Protein AF-A0A4Z2GFZ7-F1 (afdb_monomer)

Secondary structure (DSSP, 8-state):
-PPPPPPP--------EEEEEE--SS-S-TTSTTTTHHHHTTTGGGS---TT---HHHHHHHIIIIISSGGGTPPTTS-EEEEEEESS--SS--HHHHHHHHHTTEEEEEEEETT--HHHHHHHSPSPHHHHEEEES-GGGHHHHHHHHHHHHHHHHHHHHHHHH----EEEES--SS-EEEEE---TT-SEEEEEEEE--SSS----EEEEEETT--EEEE-SPPTT-EEEEEEEEEETTEEPPPEEEEEEPPPPPPPEEEEEES--SS-EEEEEEPPSS--SEEEEEEEETT-S-EEEEEE-S-SEEEE-SPPTT-EEEEEEEEE-SS-B---EEEEEEPPPPPPPEEEEEES--SSEEEEEEE-S-S-EEEEEEEEEETTS-PPEEEEEETT--EEEEESPPTT-EEEEEEEEEETTS-BPPPEEEEEEPPP---------------EEEEEEEEEETTEEEEEEEE--TT---EEEEEE-TT--EEEEEE-

Organism: NCBI:txid230148

InterPro domains:
  IPR002035 von Willebrand factor, type A [PF00092] (54-147)
  IPR002035 von Willebrand factor, type A [PS50234] (17-50)
  IPR002035 von Willebrand factor, type A [PS50234] (54-149)
  IPR002035 von Willebrand factor, type A [SM00327] (15-154)
  IPR003961 Fibronectin type III [PF00041] (169-248)
  IPR003961 Fibronectin type III [PF00041] (257-334)
  IPR003961 Fibronectin type III [PF00041] (348-420)
  IPR003961 Fibronectin type III [PS50853] (166-257)
  IPR003961 Fibronectin type III [PS50853] (258-346)
  IPR003961 Fibronectin type III [PS50853] (347-437)
  IPR003961 Fibronectin type III [SM00060] (164-244)
  IPR003961 Fibronectin type III [SM00060] (256-333)
  IPR003961 Fibronectin type III [SM00060] (342-424)
  IPR003961 Fibronectin type III [cd00063] (168-248)
  IPR003961 Fibronectin type III [cd00063] (257-343)
  IPR003961 Fibronectin type III [cd00063] (348-429)
  IPR013783 Immunoglobulin-like fold [G3DSA:2.60.40.10] (172-253)
  IPR013783 Immunoglobulin-like fold [G3DSA:2.60.40.10] (254-346)
  IPR013783 Immunoglobulin-like fold [G3DSA:2.60.40.10] (347-446)
  IPR036116 Fibronectin type III superfamily [SSF49265] (170-337)

Nearest PDB structures (foldseek):
  6xax-assembly2_A  TM=3.920E-01  e=1.432E-23  Homo sapiens
  7nwl-assembly1_C  TM=3.802E-01  e=9.397E-23  Homo sapiens
  4lxo-assembly2_B  TM=5.639E-01  e=7.224E-16  Homo sapiens
  8vse-assembly1_B  TM=4.397E-01  e=1.182E-14  Homo sapiens
  5fn6-assembly1_A  TM=3.721E-01  e=3.748E-11  Homo sapiens

Radius of gyration: 62.54 Å; Cα contacts (8 Å, |Δi|>4): 992; chains: 1; bounding box: 109×43×203 Å

pLDDT: mean 78.95, std 17.09, range [33.5, 97.75]

Mean predicted aligned error: 18.49 Å

Foldseek 3Di:
DDDDDDFDDFDDPADAQEDEDEDDQDDDDDDPPPPVCVVCVVVVVVDPDDSPAAAQQVVLQCCVVPPCDVVNVHDDLAAAEYEYEDAEEHPDDNQVSLVVCVVVRYAYAYEYEQHYDQVSRCSRGDPPCVQRYHYYDHPVCVSVVCRSNVVVVSVVSVVSSQVLQDFDDWDWAPFAQFKIKIFTDQHPQFQWKKKWKFWPDPDDDTPIDIDIGGSVDRMDMGGRHHGQTKMKMWMWGHHPPDTHDIDIDMDHHHADDWWADWDWPPFAQFKIKIFTHADPDAFQFKKKWKDWPPDPDIDIDTDGSDGMDMGGRHHGQTKMKMWMWTHHPNGIGHTDIDMDHHHADAWWADWDWADAAFFKTKIFTHQPDDQFAWKWKWKDFPVDDDIDIDIGGSPDGMDMGGRHHGQTKMKMWMWTAGPNRGIHDIDIDIDTHHHDDPPPPPPPPPPPPQWDDWDWDDDDPVDIDTDIDGDDPPDPWDKDWDADPVGDIDIDIGD

Solvent-accessible surface area (backbone atoms only — not comparable to full-atom values): 28468 Å² total; per-residue (Å²): 134,85,80,78,77,86,75,82,75,87,90,70,88,66,67,68,51,76,46,78,47,78,54,78,71,94,83,82,75,86,84,71,62,78,78,60,45,79,64,48,63,75,62,51,80,82,51,98,75,58,91,87,65,51,55,55,17,64,51,44,40,47,40,62,76,53,50,70,32,61,95,58,72,34,67,80,86,45,44,38,38,38,37,41,35,33,52,47,59,55,78,50,71,39,52,70,32,30,50,52,38,46,76,68,64,34,45,30,32,22,36,28,29,64,61,32,44,65,72,58,35,62,55,41,24,36,87,59,55,90,82,19,48,44,83,38,83,46,80,88,56,44,70,67,48,51,46,54,50,53,50,51,54,48,58,48,43,48,49,47,45,50,63,67,45,52,66,83,48,72,46,82,39,83,66,32,28,35,36,35,30,42,36,42,64,87,71,80,80,45,62,18,37,40,38,40,38,28,62,70,63,96,72,84,77,61,75,64,46,79,47,80,45,52,61,88,60,47,63,48,78,46,68,88,45,60,52,64,34,40,30,42,41,34,40,27,49,23,46,86,93,47,67,37,68,68,40,73,47,74,54,63,28,34,62,55,68,41,44,45,75,80,44,80,43,82,64,32,26,35,35,32,36,37,37,41,46,72,55,98,63,93,48,72,16,33,40,43,32,38,29,42,79,91,53,93,61,71,49,75,49,78,47,55,72,69,49,62,50,78,47,65,87,46,54,50,69,33,49,33,42,39,35,35,27,30,30,50,97,90,48,66,26,55,70,37,71,52,72,54,66,30,33,68,54,66,37,59,33,77,72,45,77,45,79,73,33,39,33,33,35,30,40,35,44,41,83,58,61,91,62,41,55,29,30,45,40,32,36,28,45,67,89,68,63,76,70,45,74,48,80,43,54,40,86,61,48,64,49,75,50,67,87,45,64,47,62,36,49,30,38,35,39,37,28,34,31,34,79,80,72,48,67,23,57,72,43,75,47,78,49,68,28,36,65,74,78,80,75,72,82,70,76,69,72,77,80,73,66,52,61,45,76,77,44,78,45,82,73,53,103,87,48,68,44,79,50,65,44,81,66,44,95,84,68,82,64,46,75,52,72,54,62,51,101,86,70,57,74,49,76,50,78,51,110

Structure (mmCIF, N/CA/C/O backbone):
data_AF-A0A4Z2GFZ7-F1
#
_entry.id   AF-A0A4Z2GFZ7-F1
#
loop_
_atom_site.group_PDB
_atom_site.id
_atom_site.type_symbol
_atom_site.label_atom_id
_atom_site.label_alt_id
_atom_site.label_comp_id
_atom_site.label_asym_id
_atom_site.label_entity_id
_atom_site.label_seq_id
_atom_site.pdbx_PDB_ins_code
_atom_site.Cartn_x
_atom_site.Cartn_y
_atom_site.Cartn_z
_atom_site.occupancy
_atom_site.B_iso_or_equiv
_atom_site.auth_seq_id
_atom_site.auth_comp_id
_atom_site.auth_asym_id
_atom_site.auth_atom_id
_atom_site.pdbx_PDB_model_num
ATOM 1 N N . MET A 1 1 ? -20.010 17.699 81.485 1.00 35.31 1 MET A N 1
ATOM 2 C CA . MET A 1 1 ? -19.948 17.926 80.027 1.00 35.31 1 MET A CA 1
ATOM 3 C C . MET A 1 1 ? -20.274 16.599 79.361 1.00 35.31 1 MET A C 1
ATOM 5 O O . MET A 1 1 ? -19.564 15.638 79.619 1.00 35.31 1 MET A O 1
ATOM 9 N N . LYS A 1 2 ? -21.407 16.500 78.652 1.00 33.50 2 LYS A N 1
ATOM 10 C CA . LYS A 1 2 ? -21.776 15.298 77.885 1.00 33.50 2 LYS A CA 1
ATOM 11 C C . LYS A 1 2 ? -20.878 15.253 76.649 1.00 33.50 2 LYS A C 1
ATOM 13 O O . LYS A 1 2 ? -20.926 16.189 75.859 1.00 33.50 2 LYS A O 1
ATOM 18 N N . ALA A 1 3 ? -20.068 14.207 76.511 1.00 36.31 3 ALA A N 1
ATOM 19 C CA . ALA A 1 3 ? -19.437 13.887 75.241 1.00 36.31 3 ALA A CA 1
ATOM 20 C C . ALA A 1 3 ? -20.547 13.431 74.283 1.00 36.31 3 ALA A C 1
ATOM 22 O O . ALA A 1 3 ? -21.266 12.475 74.576 1.00 36.31 3 ALA A O 1
ATOM 23 N N . SER A 1 4 ? -20.739 14.184 73.203 1.00 38.09 4 SER A N 1
ATOM 24 C CA . SER A 1 4 ? -21.496 13.740 72.036 1.00 38.09 4 SER A CA 1
ATOM 25 C C . SER A 1 4 ? -20.726 12.568 71.436 1.00 38.09 4 SER A C 1
ATOM 27 O O . SER A 1 4 ? -19.554 12.732 71.112 1.00 38.09 4 SER A O 1
ATOM 29 N N . ALA A 1 5 ? -21.332 11.385 71.364 1.00 45.09 5 ALA A N 1
ATOM 30 C CA . ALA A 1 5 ? -20.777 10.301 70.566 1.00 45.09 5 ALA A CA 1
ATOM 31 C C . ALA A 1 5 ? -20.938 10.706 69.096 1.00 45.09 5 ALA A C 1
ATOM 33 O O . ALA A 1 5 ? -22.067 10.921 68.656 1.00 45.09 5 ALA A O 1
ATOM 34 N N . ASP A 1 6 ? -19.830 10.875 68.376 1.00 49.28 6 ASP A N 1
ATOM 35 C CA . ASP A 1 6 ? -19.862 11.180 66.947 1.00 49.28 6 ASP A CA 1
ATOM 36 C C . ASP A 1 6 ? -20.605 10.059 66.206 1.00 49.28 6 ASP A C 1
ATOM 38 O O . ASP A 1 6 ? -20.287 8.874 66.333 1.00 49.28 6 ASP A O 1
ATOM 42 N N . GLN A 1 7 ? -21.658 10.442 65.486 1.00 51.34 7 GLN A N 1
ATOM 43 C CA . GLN A 1 7 ? -22.492 9.559 64.680 1.00 51.34 7 GLN A CA 1
ATOM 44 C C . GLN A 1 7 ? -21.821 9.369 63.315 1.00 51.34 7 GLN A C 1
ATOM 46 O O . GLN A 1 7 ? -21.495 10.353 62.657 1.00 51.34 7 GLN A O 1
ATOM 51 N N . PHE A 1 8 ? -21.607 8.120 62.890 1.00 52.91 8 PHE A N 1
ATOM 52 C CA . PHE A 1 8 ? -21.090 7.820 61.552 1.00 52.91 8 PHE A CA 1
ATOM 53 C C . PHE A 1 8 ? -22.098 8.284 60.491 1.00 52.91 8 PHE A C 1
ATOM 55 O O . PHE A 1 8 ? -23.278 7.932 60.565 1.00 52.91 8 PHE A O 1
ATOM 62 N N . VAL A 1 9 ? -21.633 9.081 59.528 1.00 51.94 9 VAL A N 1
ATOM 63 C CA . VAL A 1 9 ? -22.427 9.589 58.405 1.00 51.94 9 VAL A CA 1
ATOM 64 C C . VAL A 1 9 ? -21.819 9.051 57.119 1.00 51.94 9 VAL A C 1
ATOM 66 O O . VAL A 1 9 ? -20.618 9.171 56.889 1.00 51.94 9 VAL A O 1
ATOM 69 N N . CYS A 1 10 ? -22.667 8.442 56.302 1.00 47.12 10 CYS A N 1
ATOM 70 C CA . CYS A 1 10 ? -22.309 7.931 54.992 1.00 47.12 10 CYS A CA 1
ATOM 71 C C . CYS A 1 10 ? -22.176 9.088 53.998 1.00 47.12 10 CYS A C 1
ATOM 73 O O . CYS A 1 10 ? -23.111 9.875 53.846 1.00 47.12 10 CYS A O 1
ATOM 75 N N . HIS A 1 11 ? -21.029 9.190 53.335 1.00 54.12 11 HIS A N 1
ATOM 76 C CA . HIS A 1 11 ? -20.767 10.182 52.295 1.00 54.12 11 HIS A CA 1
ATOM 77 C C . HIS A 1 11 ? -20.539 9.450 50.972 1.00 54.12 11 HIS A C 1
ATOM 79 O O . HIS A 1 11 ? -19.414 9.388 50.490 1.00 54.12 11 HIS A O 1
ATOM 85 N N . THR A 1 12 ? -21.607 8.855 50.441 1.00 51.09 12 THR A N 1
ATOM 86 C CA . THR A 1 12 ? -21.589 8.118 49.175 1.00 51.09 12 THR A CA 1
ATOM 87 C C . THR A 1 12 ? -22.569 8.737 48.183 1.00 51.09 12 THR A C 1
ATOM 89 O O . THR A 1 12 ? -23.641 9.198 48.581 1.00 51.09 12 THR A O 1
ATOM 92 N N . GLU A 1 13 ? -22.190 8.772 46.906 1.00 52.75 13 GLU A N 1
ATOM 93 C CA . GLU A 1 13 ? -23.067 9.170 45.791 1.00 52.75 13 GLU A CA 1
ATOM 94 C C . GLU A 1 13 ? -23.861 7.972 45.243 1.00 52.75 13 GLU A C 1
ATOM 96 O O . GLU A 1 13 ? -24.861 8.152 44.550 1.00 52.75 13 GLU A O 1
ATOM 101 N N . ALA A 1 14 ? -23.457 6.746 45.602 1.00 52.16 14 ALA A N 1
ATOM 102 C CA . ALA A 1 14 ? -24.129 5.522 45.200 1.00 52.16 14 ALA A CA 1
ATOM 103 C C . ALA A 1 14 ? -25.542 5.460 45.795 1.00 52.16 14 ALA A C 1
ATOM 105 O O . ALA A 1 14 ? -25.765 5.688 46.989 1.00 52.16 14 ALA A O 1
ATOM 106 N N . ILE A 1 15 ? -26.518 5.146 44.947 1.00 57.22 15 ILE A N 1
ATOM 107 C CA . ILE A 1 15 ? -27.917 5.095 45.350 1.00 57.22 15 ILE A CA 1
ATOM 108 C C . ILE A 1 15 ? -28.309 3.637 45.562 1.00 57.22 15 ILE A C 1
ATOM 110 O O . ILE A 1 15 ? -28.011 2.808 44.717 1.00 57.22 15 ILE A O 1
ATOM 114 N N . ALA A 1 16 ? -29.004 3.327 46.657 1.00 51.00 16 ALA A N 1
ATOM 115 C CA . ALA A 1 16 ? -29.501 1.983 46.951 1.00 51.00 16 ALA A CA 1
ATOM 116 C C . ALA A 1 16 ? -30.982 1.998 47.333 1.00 51.00 16 ALA A C 1
ATOM 118 O O . ALA A 1 16 ? -31.487 2.977 47.894 1.00 51.00 16 ALA A O 1
ATOM 119 N N . ASP A 1 17 ? -31.666 0.888 47.063 1.00 55.00 17 ASP A N 1
ATOM 120 C CA . ASP A 1 17 ? -33.018 0.648 47.558 1.00 55.00 17 ASP A CA 1
ATOM 121 C C . ASP A 1 17 ? -32.920 -0.188 48.845 1.00 55.00 17 ASP A C 1
ATOM 123 O O . ASP A 1 17 ? -32.530 -1.358 48.813 1.00 55.00 17 ASP A O 1
ATOM 127 N N . ILE A 1 18 ? -33.257 0.419 49.988 1.00 58.41 18 ILE A N 1
ATOM 128 C CA . ILE A 1 18 ? -33.154 -0.216 51.311 1.00 58.41 18 ILE A CA 1
ATOM 129 C C . ILE A 1 18 ? -34.551 -0.518 51.846 1.00 58.41 18 ILE A C 1
ATOM 131 O O . ILE A 1 18 ? -35.379 0.383 52.003 1.00 58.41 18 ILE A O 1
ATOM 135 N N . VAL A 1 19 ? -34.792 -1.781 52.192 1.00 64.50 19 VAL A N 1
ATOM 136 C CA . VAL A 1 19 ? -36.021 -2.229 52.854 1.00 64.50 19 VAL A CA 1
ATOM 137 C C . VAL A 1 19 ? -35.671 -2.736 54.246 1.00 64.50 19 VAL A C 1
ATOM 139 O O . VAL A 1 19 ? -34.889 -3.670 54.405 1.00 64.50 19 VAL A O 1
ATOM 142 N N . ILE A 1 20 ? -36.270 -2.126 55.268 1.00 61.62 20 ILE A N 1
ATOM 143 C CA . ILE A 1 20 ? -36.107 -2.552 56.659 1.00 61.62 20 ILE A CA 1
ATOM 144 C C . ILE A 1 20 ? -37.371 -3.293 57.078 1.00 61.62 20 ILE A C 1
ATOM 146 O O . ILE A 1 20 ? -38.452 -2.704 57.147 1.00 61.62 20 ILE A O 1
ATOM 150 N N . LEU A 1 21 ? -37.221 -4.577 57.383 1.00 64.88 21 LEU A N 1
ATOM 151 C CA . LEU A 1 21 ? -38.236 -5.371 58.052 1.00 64.88 21 LEU A CA 1
ATOM 152 C C . LEU A 1 21 ? -37.961 -5.400 59.546 1.00 64.88 21 LEU A C 1
ATOM 154 O O . LEU A 1 21 ? -36.907 -5.842 60.002 1.00 64.88 21 LEU A O 1
ATOM 158 N N . VAL A 1 22 ? -38.962 -4.976 60.305 1.00 60.50 22 VAL A N 1
ATOM 159 C CA . VAL A 1 22 ? -38.961 -5.089 61.757 1.00 60.50 22 VAL A CA 1
ATOM 160 C C . VAL A 1 22 ? -40.077 -6.046 62.132 1.00 60.50 22 VAL A C 1
ATOM 162 O O . VAL A 1 22 ? -41.250 -5.685 62.029 1.00 60.50 22 VAL A O 1
ATOM 165 N N . ASP A 1 23 ? -39.708 -7.252 62.549 1.00 58.09 23 ASP A N 1
ATOM 166 C CA . ASP A 1 23 ? -40.615 -8.143 63.263 1.00 58.09 23 ASP A CA 1
ATOM 167 C C . ASP A 1 23 ? -40.447 -7.888 64.765 1.00 58.09 23 ASP A C 1
ATOM 169 O O . ASP A 1 23 ? -39.345 -7.611 65.247 1.00 58.09 23 ASP A O 1
ATOM 173 N N . GLY A 1 24 ? -41.542 -7.891 65.518 1.00 44.81 24 GLY A N 1
ATOM 174 C CA . GLY A 1 24 ? -41.473 -7.509 66.921 1.00 44.81 24 GLY A CA 1
ATOM 175 C C . GLY A 1 24 ? -42.650 -7.974 67.753 1.00 44.81 24 GLY A C 1
ATOM 176 O O . GLY A 1 24 ? -43.798 -7.594 67.510 1.00 44.81 24 GLY A O 1
ATOM 177 N N . SER A 1 25 ? -42.330 -8.696 68.826 1.00 44.50 25 SER A N 1
ATOM 178 C CA . SER A 1 25 ? -43.221 -8.881 69.963 1.00 44.50 25 SER A CA 1
ATOM 179 C C . SER A 1 25 ? -43.049 -7.722 70.974 1.00 44.50 25 SER A C 1
ATOM 181 O O . SER A 1 25 ? -41.964 -7.196 71.217 1.00 44.50 25 SER A O 1
ATOM 183 N N . TRP A 1 26 ? -44.181 -7.223 71.482 1.00 45.41 26 TRP A N 1
ATOM 184 C CA . TRP A 1 26 ? -44.397 -6.090 72.408 1.00 45.41 26 TRP A CA 1
ATOM 185 C C . TRP A 1 26 ? -43.165 -5.309 72.944 1.00 45.41 26 TRP A C 1
ATOM 187 O O . TRP A 1 26 ? -42.667 -5.605 74.028 1.00 45.41 26 TRP A O 1
ATOM 197 N N . SER A 1 27 ? -42.726 -4.229 72.266 1.00 42.44 27 SER A N 1
ATOM 198 C CA . SER A 1 27 ? -41.970 -3.115 72.906 1.00 42.44 27 SER A CA 1
ATOM 199 C C . SER A 1 27 ? -41.740 -1.831 72.062 1.00 42.44 27 SER A C 1
ATOM 201 O O . SER A 1 27 ? -40.700 -1.189 72.183 1.00 42.44 27 SER A O 1
ATOM 203 N N . ILE A 1 28 ? -42.730 -1.339 71.295 1.00 41.88 28 ILE A N 1
ATOM 204 C CA . ILE A 1 28 ? -42.714 0.053 70.770 1.00 41.88 28 ILE A CA 1
ATOM 205 C C . ILE A 1 28 ? -43.808 0.891 71.459 1.00 41.88 28 ILE A C 1
ATOM 207 O O . ILE A 1 28 ? -44.996 0.581 71.406 1.00 41.88 28 ILE A O 1
ATOM 211 N N . GLY A 1 29 ? -43.393 1.933 72.187 1.00 42.75 29 GLY A N 1
ATOM 212 C CA . GLY A 1 29 ? -44.221 2.697 73.127 1.00 42.75 29 GLY A CA 1
ATOM 213 C C . GLY A 1 29 ? -45.314 3.598 72.522 1.00 42.75 29 GLY A C 1
ATOM 214 O O . GLY A 1 29 ? -45.278 4.020 71.370 1.00 42.75 29 GLY A O 1
ATOM 215 N N . ARG A 1 30 ? -46.286 3.942 73.379 1.00 43.50 30 ARG A N 1
ATOM 216 C CA . ARG A 1 30 ? -47.629 4.492 73.091 1.00 43.50 30 ARG A CA 1
ATOM 217 C C . ARG A 1 30 ? -47.758 5.857 72.390 1.00 43.50 30 ARG A C 1
ATOM 219 O O . ARG A 1 30 ? -48.896 6.253 72.151 1.00 43.50 30 ARG A O 1
ATOM 226 N N . LEU A 1 31 ? -46.699 6.609 72.087 1.00 45.31 31 LEU A N 1
ATOM 227 C CA . LEU A 1 31 ? -46.874 8.052 71.825 1.00 45.31 31 LEU A CA 1
ATOM 228 C C . LEU A 1 31 ? -46.932 8.527 70.369 1.00 45.31 31 LEU A C 1
ATOM 230 O O . LEU A 1 31 ? -47.331 9.665 70.185 1.00 45.31 31 LEU A O 1
ATOM 234 N N . ASN A 1 32 ? -46.722 7.682 69.352 1.00 51.62 32 ASN A N 1
ATOM 235 C CA . ASN A 1 32 ? -46.967 8.068 67.943 1.00 51.62 32 ASN A CA 1
ATOM 236 C C . ASN A 1 32 ? -47.809 7.054 67.127 1.00 51.62 32 ASN A C 1
ATOM 238 O O . ASN A 1 32 ? -47.871 7.118 65.903 1.00 51.62 32 ASN A O 1
ATOM 242 N N . PHE A 1 33 ? -48.549 6.161 67.793 1.00 45.25 33 PHE A N 1
ATOM 243 C CA . PHE A 1 33 ? -49.303 5.051 67.176 1.00 45.25 33 PHE A CA 1
ATOM 244 C C . PHE A 1 33 ? -50.551 5.464 66.361 1.00 45.25 33 PHE A C 1
ATOM 246 O O . PHE A 1 33 ? -51.219 4.624 65.765 1.00 45.25 33 PHE A O 1
ATOM 253 N N . ARG A 1 34 ? -50.920 6.752 66.327 1.00 45.53 34 ARG A N 1
ATOM 254 C CA . ARG A 1 34 ? -52.200 7.180 65.730 1.00 45.53 34 ARG A CA 1
ATOM 255 C C . ARG A 1 34 ? -52.147 7.418 64.216 1.00 45.53 34 ARG A C 1
ATOM 257 O O . ARG A 1 34 ? -53.196 7.368 63.588 1.00 45.53 34 ARG A O 1
ATOM 264 N N . LEU A 1 35 ? -50.965 7.633 63.632 1.00 43.50 35 LEU A N 1
ATOM 265 C CA . LEU A 1 35 ? -50.813 7.899 62.190 1.00 43.50 35 LEU A CA 1
ATOM 266 C C . LEU A 1 35 ? -50.542 6.641 61.346 1.00 43.50 35 LEU A C 1
ATOM 268 O O . LEU A 1 35 ? -50.836 6.640 60.159 1.00 43.50 35 LEU A O 1
ATOM 272 N N . VAL A 1 36 ? -50.071 5.553 61.957 1.00 43.94 36 VAL A N 1
ATOM 273 C CA . VAL A 1 36 ? -49.788 4.271 61.274 1.00 43.94 36 VAL A CA 1
ATOM 274 C C . VAL A 1 36 ? -51.003 3.322 61.300 1.00 43.94 36 VAL A C 1
ATOM 276 O O . VAL A 1 36 ? -51.176 2.467 60.434 1.00 43.94 36 VAL A O 1
ATOM 279 N N . ARG A 1 37 ? -51.906 3.514 62.268 1.00 45.19 37 ARG A N 1
ATOM 280 C CA . ARG A 1 37 ? -53.024 2.607 62.554 1.00 45.19 37 ARG A CA 1
ATOM 281 C C . ARG A 1 37 ? -54.119 2.575 61.475 1.00 45.19 37 ARG A C 1
ATOM 283 O O . ARG A 1 37 ? -54.660 1.511 61.224 1.00 45.19 37 ARG A O 1
ATOM 290 N N . MET A 1 38 ? -54.404 3.679 60.782 1.00 38.47 38 MET A N 1
ATOM 291 C CA . MET A 1 38 ? -55.470 3.693 59.761 1.00 38.47 38 MET A CA 1
ATOM 292 C C . MET A 1 38 ? -55.113 2.968 58.453 1.00 38.47 38 MET A C 1
ATOM 294 O O . MET A 1 38 ? -56.013 2.627 57.694 1.00 38.47 38 MET A O 1
ATOM 298 N N . PHE A 1 39 ? -53.827 2.735 58.179 1.00 42.28 39 PHE A N 1
ATOM 299 C CA . PHE A 1 39 ? -53.383 2.002 56.988 1.00 42.28 39 PHE A CA 1
ATOM 300 C C . PHE A 1 39 ? -53.178 0.509 57.287 1.00 42.28 39 PHE A C 1
ATOM 302 O O . PHE A 1 39 ? -53.569 -0.340 56.491 1.00 42.28 39 PHE A O 1
ATOM 309 N N . LEU A 1 40 ? -52.659 0.181 58.477 1.00 41.31 40 LEU A N 1
ATOM 310 C CA . LEU A 1 40 ? -52.475 -1.204 58.923 1.00 41.31 40 LEU A CA 1
ATOM 311 C C . LEU A 1 40 ? -53.791 -1.922 59.281 1.00 41.31 40 LEU A C 1
ATOM 313 O O . LEU A 1 40 ? -53.869 -3.135 59.120 1.00 41.31 40 LEU A O 1
ATOM 317 N N . GLU A 1 41 ? -54.840 -1.207 59.712 1.00 41.16 41 GLU A N 1
ATOM 318 C CA . GLU A 1 41 ? -56.121 -1.827 60.107 1.00 41.16 41 GLU A CA 1
ATOM 319 C C . GLU A 1 41 ? -56.880 -2.504 58.948 1.00 41.16 41 GLU A C 1
ATOM 321 O O . GLU A 1 41 ? -57.648 -3.420 59.206 1.00 41.16 41 GLU A O 1
ATOM 326 N N . ASN A 1 42 ? -56.635 -2.145 57.680 1.00 39.09 42 ASN A N 1
ATOM 327 C CA . ASN A 1 42 ? -57.312 -2.787 56.538 1.00 39.09 42 ASN A CA 1
ATOM 328 C C . ASN A 1 42 ? -56.509 -3.922 55.879 1.00 39.09 42 ASN A C 1
ATOM 330 O O . ASN A 1 42 ? -57.074 -4.674 55.088 1.00 39.09 42 ASN A O 1
ATOM 334 N N . LEU A 1 43 ? -55.212 -4.054 56.178 1.00 37.91 43 LEU A N 1
ATOM 335 C CA . LEU A 1 43 ? -54.361 -5.112 55.615 1.00 37.91 43 LEU A CA 1
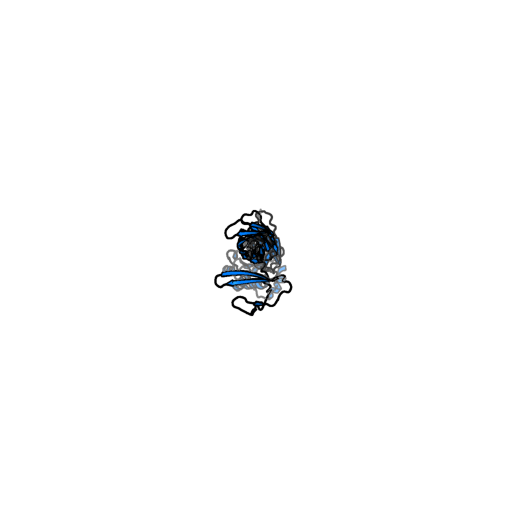ATOM 336 C C . LEU A 1 43 ? -54.227 -6.313 56.571 1.00 37.91 43 LEU A C 1
ATOM 338 O O . LEU A 1 43 ? -54.039 -7.443 56.128 1.00 37.91 43 LEU A O 1
ATOM 342 N N . ILE A 1 44 ? -54.357 -6.073 57.880 1.00 42.34 44 ILE A N 1
ATOM 343 C CA . ILE A 1 44 ? -54.160 -7.086 58.929 1.00 42.34 44 ILE A CA 1
ATOM 344 C C . ILE A 1 44 ? -55.393 -7.995 59.122 1.00 42.34 44 ILE A C 1
ATOM 346 O O . ILE A 1 44 ? -55.234 -9.132 59.551 1.00 42.34 44 ILE A O 1
ATOM 350 N N . ASP A 1 45 ? -56.600 -7.583 58.718 1.00 38.25 45 ASP A N 1
ATOM 351 C CA . ASP A 1 45 ? -57.824 -8.401 58.873 1.00 38.25 45 ASP A CA 1
ATOM 352 C C . ASP A 1 45 ? -57.899 -9.625 57.931 1.00 38.25 45 ASP A C 1
ATOM 354 O O . ASP A 1 45 ? -58.780 -10.474 58.081 1.00 38.25 45 ASP A O 1
ATOM 358 N N . ALA A 1 46 ? -56.981 -9.752 56.967 1.00 40.66 46 ALA A N 1
ATOM 359 C CA . ALA A 1 46 ? -56.947 -10.879 56.030 1.00 40.66 46 ALA A CA 1
ATOM 360 C C . ALA A 1 46 ? -56.030 -12.038 56.469 1.00 40.66 46 ALA A C 1
ATOM 362 O O . ALA A 1 46 ? -56.091 -13.114 55.871 1.00 40.66 46 ALA A O 1
ATOM 363 N N . PHE A 1 47 ? -55.197 -11.857 57.502 1.00 37.59 47 PHE A N 1
ATOM 364 C CA . PHE A 1 47 ? -54.198 -12.850 57.903 1.00 37.59 47 PHE A CA 1
ATOM 365 C C . PHE A 1 47 ? -54.207 -13.090 59.417 1.00 37.59 47 PHE A C 1
ATOM 367 O O . PHE A 1 47 ? -54.048 -12.168 60.209 1.00 37.59 47 PHE A O 1
ATOM 374 N N . ASP A 1 48 ? -54.341 -14.358 59.825 1.00 38.06 48 ASP A N 1
ATOM 375 C CA . ASP A 1 48 ? -54.252 -14.794 61.227 1.00 38.06 48 ASP A CA 1
ATOM 376 C C . ASP A 1 48 ? -52.795 -14.721 61.729 1.00 38.06 48 ASP A C 1
ATOM 378 O O . ASP A 1 48 ? -52.056 -15.717 61.756 1.00 38.06 48 ASP A O 1
ATOM 382 N N . VAL A 1 49 ? -52.358 -13.500 62.050 1.00 43.72 49 VAL A N 1
ATOM 383 C CA . VAL A 1 49 ? -51.086 -13.170 62.705 1.00 43.72 49 VAL A CA 1
ATOM 384 C C . VAL A 1 49 ? -51.386 -12.905 64.182 1.00 43.72 49 VAL A C 1
ATOM 386 O O . VAL A 1 49 ? -51.833 -11.828 64.570 1.00 43.72 49 VAL A O 1
ATOM 389 N N . GLY A 1 50 ? -51.206 -13.929 65.017 1.00 42.19 50 GLY A N 1
ATOM 390 C CA . GLY A 1 50 ? -51.401 -13.824 66.465 1.00 42.19 50 GLY A CA 1
ATOM 391 C C . GLY A 1 50 ? -50.309 -12.987 67.139 1.00 42.19 50 GLY A C 1
ATOM 392 O O . GLY A 1 50 ? -49.158 -13.013 66.717 1.00 42.19 50 GLY A O 1
ATOM 393 N N . ILE A 1 51 ? -50.660 -12.313 68.239 1.00 44.41 51 ILE A N 1
ATOM 394 C CA . ILE A 1 51 ? -49.790 -11.404 69.017 1.00 44.41 51 ILE A CA 1
ATOM 395 C C . ILE A 1 51 ? -48.569 -12.088 69.678 1.00 44.41 51 ILE A C 1
ATOM 397 O O . ILE A 1 51 ? -47.714 -11.407 70.239 1.00 44.41 51 ILE A O 1
ATOM 401 N N . ASP A 1 52 ? -48.479 -13.419 69.570 1.00 54.00 52 ASP A N 1
ATOM 402 C CA . ASP A 1 52 ? -47.496 -14.283 70.234 1.00 54.00 52 ASP A CA 1
ATOM 403 C C . ASP A 1 52 ? -46.607 -15.077 69.244 1.00 54.00 52 ASP A C 1
ATOM 405 O O . ASP A 1 52 ? -46.005 -16.078 69.638 1.00 54.00 52 ASP A O 1
ATOM 409 N N . LYS A 1 53 ? -46.582 -14.733 67.942 1.00 52.31 53 LYS A N 1
ATOM 410 C CA . LYS A 1 53 ? -45.906 -15.550 66.910 1.00 52.31 53 LYS A CA 1
ATOM 411 C C . LYS A 1 53 ? -45.046 -14.733 65.940 1.00 52.31 53 LYS A C 1
ATOM 413 O O . LYS A 1 53 ? -45.566 -13.876 65.237 1.00 52.31 53 LYS A O 1
ATOM 418 N N . THR A 1 54 ? -43.775 -15.110 65.836 1.00 57.88 54 THR A N 1
ATOM 419 C CA . THR A 1 54 ? -42.784 -14.640 64.850 1.00 57.88 54 THR A CA 1
ATOM 420 C C . THR A 1 54 ? -42.971 -15.401 63.524 1.00 57.88 54 THR A C 1
ATOM 422 O O . THR A 1 54 ? -43.031 -16.635 63.537 1.00 57.88 54 THR A O 1
ATOM 425 N N . ARG A 1 55 ? -43.120 -14.698 62.390 1.00 63.72 55 ARG A N 1
ATOM 426 C CA . ARG A 1 55 ? -43.297 -15.292 61.039 1.00 63.72 55 ARG A CA 1
ATOM 427 C C . ARG A 1 55 ? -42.424 -14.581 60.006 1.00 63.72 55 ARG A C 1
ATOM 429 O O . ARG A 1 55 ? -42.885 -13.741 59.231 1.00 63.72 55 ARG A O 1
ATOM 436 N N . ILE A 1 56 ? -41.147 -14.925 60.026 1.00 72.88 56 ILE A N 1
ATOM 437 C CA . ILE A 1 56 ? -40.111 -14.338 59.181 1.00 72.88 56 ILE A CA 1
ATOM 438 C C . ILE A 1 56 ? -40.284 -14.772 57.716 1.00 72.88 56 ILE A C 1
ATOM 440 O O . ILE A 1 56 ? -40.130 -13.945 56.818 1.00 72.88 56 ILE A O 1
ATOM 444 N N . GLY A 1 57 ? -40.659 -16.026 57.445 1.00 62.16 57 GLY A N 1
ATOM 445 C CA . GLY A 1 57 ? -40.762 -16.556 56.081 1.00 62.16 57 GLY A CA 1
ATOM 446 C C . GLY A 1 57 ? -41.812 -15.837 55.225 1.00 62.16 57 GLY A C 1
ATOM 447 O O . GLY A 1 57 ? -41.549 -15.461 54.076 1.00 62.16 57 GLY A O 1
ATOM 448 N N . LEU A 1 58 ? -42.986 -15.556 55.799 1.00 66.38 58 LEU A N 1
ATOM 449 C CA . LEU A 1 58 ? -44.023 -14.758 55.135 1.00 66.38 58 LEU A CA 1
ATOM 450 C C . LEU A 1 58 ? -43.558 -13.319 54.855 1.00 66.38 58 LEU A C 1
ATOM 452 O O . LEU A 1 58 ? -43.835 -12.778 53.784 1.00 66.38 58 LEU A O 1
ATOM 456 N N . ALA A 1 59 ? -42.834 -12.705 55.793 1.00 68.00 59 ALA A N 1
ATOM 457 C CA . ALA A 1 59 ? -42.342 -11.337 55.652 1.00 68.00 59 ALA A CA 1
ATOM 458 C C . ALA A 1 59 ? -41.271 -11.219 54.553 1.00 68.00 59 ALA A C 1
ATOM 460 O O . ALA A 1 59 ? -41.326 -10.302 53.732 1.00 68.00 59 ALA A O 1
ATOM 461 N N . LEU A 1 60 ? -40.345 -12.180 54.481 1.00 74.44 60 LEU A N 1
ATOM 462 C CA . LEU A 1 60 ? -39.347 -12.269 53.412 1.00 74.44 60 LEU A CA 1
ATOM 463 C C . LEU A 1 60 ? -40.010 -12.439 52.035 1.00 74.44 60 LEU A C 1
ATOM 465 O O . LEU A 1 60 ? -39.663 -11.736 51.085 1.00 74.44 60 LEU A O 1
ATOM 469 N N . THR A 1 61 ? -41.031 -13.296 51.942 1.00 70.81 61 THR A N 1
ATOM 470 C CA . THR A 1 61 ? -41.819 -13.470 50.707 1.00 70.81 61 THR A CA 1
ATOM 471 C C . THR A 1 61 ? -42.502 -12.164 50.297 1.00 70.81 61 THR A C 1
ATOM 473 O O . THR A 1 61 ? -42.458 -11.764 49.135 1.00 70.81 61 THR A O 1
ATOM 476 N N . TYR A 1 62 ? -43.077 -11.445 51.263 1.00 71.44 62 TYR A N 1
ATOM 477 C CA . TYR A 1 62 ? -43.740 -10.173 51.008 1.00 71.44 62 TYR A CA 1
ATOM 478 C C . TYR A 1 62 ? -42.781 -9.106 50.461 1.00 71.44 62 TYR A C 1
ATOM 480 O O . TYR A 1 62 ? -43.166 -8.376 49.546 1.00 71.44 62 TYR A O 1
ATOM 488 N N . ILE A 1 63 ? -41.541 -9.024 50.967 1.00 72.12 63 ILE A N 1
ATOM 489 C CA . ILE A 1 63 ? -40.526 -8.104 50.424 1.00 72.12 63 ILE A CA 1
ATOM 490 C C . ILE A 1 63 ? -40.283 -8.383 48.940 1.00 72.12 63 ILE A C 1
ATOM 492 O O . ILE A 1 63 ? -40.296 -7.450 48.130 1.00 72.12 63 ILE A O 1
ATOM 496 N N . LEU A 1 64 ? -40.065 -9.653 48.593 1.00 71.38 64 LEU A N 1
ATOM 497 C CA . LEU A 1 64 ? -39.790 -10.067 47.220 1.00 71.38 64 LEU A CA 1
ATOM 498 C C . LEU A 1 64 ? -40.965 -9.717 46.297 1.00 71.38 64 LEU A C 1
ATOM 500 O O . LEU A 1 64 ? -40.773 -9.184 45.206 1.00 71.38 64 LEU A O 1
ATOM 504 N N . GLU A 1 65 ? -42.189 -9.978 46.753 1.00 70.38 65 GLU A N 1
ATOM 505 C CA . GLU A 1 65 ? -43.394 -9.817 45.941 1.00 70.38 65 GLU A CA 1
ATOM 506 C C . GLU A 1 65 ? -43.949 -8.389 45.904 1.00 70.38 65 GLU A C 1
ATOM 508 O O . GLU A 1 65 ? -44.771 -8.099 45.036 1.00 70.38 65 GLU A O 1
ATOM 513 N N . ASN A 1 66 ? -43.554 -7.491 46.812 1.00 65.88 66 ASN A N 1
ATOM 514 C CA . ASN A 1 66 ? -44.209 -6.182 46.930 1.00 65.88 66 ASN A CA 1
ATOM 515 C C . ASN A 1 66 ? -43.260 -4.999 47.115 1.00 65.88 66 ASN A C 1
ATOM 517 O O . ASN A 1 66 ? -43.635 -3.893 46.736 1.00 65.88 66 ASN A O 1
ATOM 521 N N . CYS A 1 67 ? -42.058 -5.177 47.664 1.00 68.62 67 CYS A N 1
ATOM 522 C CA . CYS A 1 67 ? -41.174 -4.048 47.973 1.00 68.62 67 CYS A CA 1
ATOM 523 C C . CYS A 1 67 ? -40.095 -3.836 46.902 1.00 68.62 67 CYS A C 1
ATOM 525 O O . CYS A 1 67 ? -39.902 -2.710 46.456 1.00 68.62 67 CYS A O 1
ATOM 527 N N . PHE A 1 68 ? -39.439 -4.897 46.421 1.00 70.31 68 PHE A N 1
ATOM 528 C CA . PHE A 1 68 ? -38.372 -4.786 45.407 1.00 70.31 68 PHE A CA 1
ATOM 529 C C . PHE A 1 68 ? -38.864 -4.819 43.953 1.00 70.31 68 PHE A C 1
ATOM 531 O O . PHE A 1 68 ? -38.115 -5.155 43.034 1.00 70.31 68 PHE A O 1
ATOM 538 N N . LYS A 1 69 ? -40.120 -4.433 43.714 1.00 68.56 69 LYS A N 1
ATOM 539 C CA . LYS A 1 69 ? -40.675 -4.320 42.364 1.00 68.56 69 LYS A CA 1
ATOM 540 C C . LYS A 1 69 ? -40.546 -2.906 41.800 1.00 68.56 69 LYS A C 1
ATOM 542 O O . LYS A 1 69 ? -40.652 -1.925 42.534 1.00 68.56 69 LYS A O 1
ATOM 547 N N . GLN A 1 70 ? -40.412 -2.803 40.475 1.00 54.72 70 GLN A N 1
ATOM 548 C CA . GLN A 1 70 ? -40.399 -1.517 39.760 1.00 54.72 70 GLN A CA 1
ATOM 549 C C . GLN A 1 70 ? -41.656 -0.681 40.025 1.00 54.72 70 GLN A C 1
ATOM 551 O O . GLN A 1 70 ? -41.566 0.522 40.254 1.00 54.72 70 GLN A O 1
ATOM 556 N N . GLU A 1 71 ? -42.823 -1.329 40.060 1.00 57.44 71 GLU A N 1
ATOM 557 C CA . GLU A 1 71 ? -44.113 -0.697 40.375 1.00 57.44 71 GLU A CA 1
ATOM 558 C C . GLU A 1 71 ? -44.177 -0.105 41.794 1.00 57.44 71 GLU A C 1
ATOM 560 O O . GLU A 1 71 ? -44.963 0.807 42.044 1.00 57.44 71 GLU A O 1
ATOM 565 N N . SER A 1 72 ? -43.302 -0.564 42.690 1.00 54.41 72 SER A N 1
ATOM 566 C CA . SER A 1 72 ? -43.176 -0.095 44.074 1.00 54.41 72 SER A CA 1
ATOM 567 C C . SER A 1 72 ? -42.023 0.896 44.273 1.00 54.41 72 SER A C 1
ATOM 569 O O . SER A 1 72 ? -41.694 1.238 45.407 1.00 54.41 72 SER A O 1
ATOM 571 N N . GLY A 1 73 ? -41.416 1.378 43.183 1.00 54.53 73 GLY A N 1
ATOM 572 C CA . GLY A 1 73 ? -40.336 2.366 43.207 1.00 54.53 73 GLY A CA 1
ATOM 573 C C . GLY A 1 73 ? -38.925 1.779 43.187 1.00 54.53 73 GLY A C 1
ATOM 574 O O . GLY A 1 73 ? -37.968 2.546 43.270 1.00 54.53 73 GLY A O 1
ATOM 575 N N . SER A 1 74 ? -38.773 0.455 43.049 1.00 60.72 74 SER A N 1
ATOM 576 C CA . SER A 1 74 ? -37.447 -0.154 42.973 1.00 60.72 74 SER A CA 1
ATOM 577 C C . SER A 1 74 ? -36.801 0.031 41.599 1.00 60.72 74 SER A C 1
ATOM 579 O O . SER A 1 74 ? -37.417 -0.229 40.564 1.00 60.72 74 SER A O 1
ATOM 581 N N . ARG A 1 75 ? -35.540 0.462 41.569 1.00 63.50 75 ARG A N 1
ATOM 582 C CA . ARG A 1 75 ? -34.821 0.766 40.324 1.00 63.50 75 ARG A CA 1
ATOM 583 C C . ARG A 1 75 ? -34.066 -0.448 39.785 1.00 63.50 75 ARG A C 1
ATOM 585 O O . ARG A 1 75 ? -33.695 -1.364 40.523 1.00 63.50 75 ARG A O 1
ATOM 592 N N . VAL A 1 76 ? -33.896 -0.476 38.466 1.00 60.88 76 VAL A N 1
ATOM 593 C CA . VAL A 1 76 ? -33.095 -1.485 37.753 1.00 60.88 76 VAL A CA 1
ATOM 594 C C . VAL A 1 76 ? -31.638 -1.053 37.780 1.00 60.88 76 VAL A C 1
ATOM 596 O O . VAL A 1 76 ? -31.374 0.135 37.635 1.00 60.88 76 VAL A O 1
ATOM 599 N N . GLY A 1 77 ? -30.714 -2.000 37.959 1.00 57.22 77 GLY A N 1
ATOM 600 C CA . GLY A 1 77 ? -29.277 -1.701 37.986 1.00 57.22 77 GLY A CA 1
ATOM 601 C C . GLY A 1 77 ? -28.826 -0.941 39.237 1.00 57.22 77 GLY A C 1
ATOM 602 O O . GLY A 1 77 ? -27.816 -0.257 39.199 1.00 57.22 77 GLY A O 1
ATOM 603 N N . ILE A 1 78 ? -29.587 -1.030 40.331 1.00 65.94 78 ILE A N 1
ATOM 604 C CA . ILE A 1 78 ? -29.285 -0.388 41.613 1.00 65.94 78 ILE A CA 1
ATOM 605 C C . ILE A 1 78 ? -29.181 -1.467 42.705 1.00 65.94 78 ILE A C 1
ATOM 607 O O . ILE A 1 78 ? -30.054 -2.345 42.732 1.00 65.94 78 ILE A O 1
ATOM 611 N N . PRO A 1 79 ? -28.174 -1.407 43.603 1.00 63.53 79 PRO A N 1
ATOM 612 C CA . PRO A 1 79 ? -28.046 -2.315 44.745 1.00 63.53 79 PRO A CA 1
ATOM 613 C C . PRO A 1 79 ? -29.322 -2.393 45.600 1.00 63.53 79 PRO A C 1
ATOM 615 O O . PRO A 1 79 ? -29.924 -1.368 45.946 1.00 63.53 79 PRO A O 1
ATOM 618 N N . LYS A 1 80 ? -29.741 -3.618 45.951 1.00 74.19 80 LYS A N 1
ATOM 619 C CA . LYS A 1 80 ? -30.958 -3.899 46.736 1.00 74.19 80 LYS A CA 1
ATOM 620 C C . LYS A 1 80 ? -30.588 -4.536 48.068 1.00 74.19 80 LYS A C 1
ATOM 622 O O . LYS A 1 80 ? -30.020 -5.625 48.088 1.00 74.19 80 LYS A O 1
ATOM 627 N N . ILE A 1 81 ? -30.957 -3.888 49.172 1.00 75.31 81 ILE A N 1
ATOM 628 C CA . ILE A 1 81 ? -30.553 -4.314 50.519 1.00 75.31 81 ILE A CA 1
ATOM 629 C C . ILE A 1 81 ? -31.775 -4.521 51.411 1.00 75.31 81 ILE A C 1
ATOM 631 O O . ILE A 1 81 ? -32.577 -3.607 51.621 1.00 75.31 81 ILE A O 1
ATOM 635 N N . GLY A 1 82 ? -31.904 -5.724 51.965 1.00 75.25 82 GLY A N 1
ATOM 636 C CA . GLY A 1 82 ? -32.897 -6.079 52.972 1.00 75.25 82 GLY A CA 1
ATOM 637 C C . GLY A 1 82 ? -32.268 -6.203 54.359 1.00 75.25 82 GLY A C 1
ATOM 638 O O . GLY A 1 82 ? -31.319 -6.955 54.549 1.00 75.25 82 GLY A O 1
ATOM 639 N N . ILE A 1 83 ? -32.812 -5.499 55.351 1.00 75.38 83 ILE A N 1
ATOM 640 C CA . ILE A 1 83 ? -32.388 -5.618 56.754 1.00 75.38 83 ILE A CA 1
ATOM 641 C C . ILE A 1 83 ? -33.541 -6.221 57.556 1.00 75.38 83 ILE A C 1
ATOM 643 O O . ILE A 1 83 ? -34.608 -5.616 57.648 1.00 75.38 83 ILE A O 1
ATOM 647 N N . LEU A 1 84 ? -33.323 -7.395 58.142 1.00 80.31 84 LEU A N 1
ATOM 648 C CA . LEU A 1 84 ? -34.257 -8.095 59.018 1.00 80.31 84 LEU A CA 1
ATOM 649 C C . LEU A 1 84 ? -33.883 -7.873 60.485 1.00 80.31 84 LEU A C 1
ATOM 651 O O . LEU A 1 84 ? -32.741 -8.097 60.880 1.00 80.31 84 LEU A O 1
ATOM 655 N N . ILE A 1 85 ? -34.866 -7.512 61.308 1.00 72.19 85 ILE A N 1
ATOM 656 C CA . ILE A 1 85 ? -34.742 -7.432 62.767 1.00 72.19 85 ILE A CA 1
ATOM 657 C C . ILE A 1 85 ? -35.789 -8.355 63.404 1.00 72.19 85 ILE A C 1
ATOM 659 O O . ILE A 1 85 ? -36.971 -8.217 63.094 1.00 72.19 85 ILE A O 1
ATOM 663 N N . THR A 1 86 ? -35.368 -9.271 64.285 1.00 75.19 86 THR A N 1
ATOM 664 C CA . THR A 1 86 ? -36.244 -10.217 65.010 1.00 75.19 86 THR A CA 1
ATOM 665 C C . THR A 1 86 ? -35.808 -10.400 66.468 1.00 75.19 86 THR A C 1
ATOM 667 O O . THR A 1 86 ? -34.628 -10.271 66.790 1.00 75.19 86 THR A O 1
ATOM 670 N N . ASP A 1 87 ? -36.743 -10.715 67.367 1.00 68.94 87 ASP A N 1
ATOM 671 C CA . ASP A 1 87 ? -36.499 -10.969 68.794 1.00 68.94 87 ASP A CA 1
ATOM 672 C C . ASP A 1 87 ? -36.660 -12.445 69.220 1.00 68.94 87 ASP A C 1
ATOM 674 O O . ASP A 1 87 ? -36.514 -12.783 70.403 1.00 68.94 87 ASP A O 1
ATOM 678 N N . GLY A 1 88 ? -36.943 -13.337 68.265 1.00 72.88 88 GLY A N 1
ATOM 679 C CA . GLY A 1 88 ? -37.248 -14.738 68.534 1.00 72.88 88 GLY A CA 1
ATOM 680 C C . GLY A 1 88 ? -37.178 -15.637 67.302 1.00 72.88 88 GLY A C 1
ATOM 681 O O . GLY A 1 88 ? -36.954 -15.177 66.184 1.00 72.88 88 GLY A O 1
ATOM 682 N N . LYS A 1 89 ? -37.355 -16.943 67.537 1.00 76.50 89 LYS A N 1
ATOM 683 C CA . LYS A 1 89 ? -37.335 -17.979 66.499 1.00 76.50 89 LYS A CA 1
ATOM 684 C C . LYS A 1 89 ? -38.617 -17.970 65.664 1.00 76.50 89 LYS A C 1
ATOM 686 O O . LYS A 1 89 ? -39.712 -17.982 66.247 1.00 76.50 89 LYS A O 1
ATOM 691 N N . SER A 1 90 ? -38.498 -18.025 64.338 1.00 80.31 90 SER A N 1
ATOM 692 C CA . SER A 1 90 ? -39.667 -18.084 63.462 1.00 80.31 90 SER A CA 1
ATOM 693 C C . SER A 1 90 ? -40.470 -19.370 63.651 1.00 80.31 90 SER A C 1
ATOM 695 O O . SER A 1 90 ? -39.966 -20.421 64.054 1.00 80.31 90 SER A O 1
ATOM 697 N N . GLN A 1 91 ? -41.768 -19.273 63.376 1.00 76.62 91 GLN A N 1
ATOM 698 C CA . GLN A 1 91 ? -42.719 -20.388 63.421 1.00 76.62 91 GLN A CA 1
ATOM 699 C C . GLN A 1 91 ? -43.090 -20.907 62.023 1.00 76.62 91 GLN A C 1
ATOM 701 O O . GLN A 1 91 ? -43.950 -21.781 61.897 1.00 76.62 91 GLN A O 1
ATOM 706 N N . ASP A 1 92 ? -42.473 -20.352 60.982 1.00 75.56 92 ASP A N 1
ATOM 707 C CA . ASP A 1 92 ? -42.581 -20.755 59.582 1.00 75.56 92 ASP A CA 1
ATOM 708 C C . ASP A 1 92 ? -41.193 -21.041 58.983 1.00 75.56 92 ASP A C 1
ATOM 710 O O . ASP A 1 92 ? -40.169 -20.790 59.616 1.00 75.56 92 ASP A O 1
ATOM 714 N N . ASP A 1 93 ? -41.162 -21.636 57.788 1.00 79.12 93 ASP A N 1
ATOM 715 C CA . ASP A 1 93 ? -39.906 -21.949 57.105 1.00 79.12 93 ASP A CA 1
ATOM 716 C C . ASP A 1 93 ? -39.321 -20.688 56.458 1.00 79.12 93 ASP A C 1
ATOM 718 O O . ASP A 1 93 ? -39.940 -20.064 55.591 1.00 79.12 93 ASP A O 1
ATOM 722 N N . VAL A 1 94 ? -38.123 -20.315 56.900 1.00 85.19 94 VAL A N 1
ATOM 723 C CA . VAL A 1 94 ? -37.424 -19.100 56.469 1.00 85.19 94 VAL A CA 1
ATOM 724 C C . VAL A 1 94 ? -36.451 -19.349 55.320 1.00 85.19 94 VAL A C 1
ATOM 726 O O . VAL A 1 94 ? -36.051 -18.393 54.656 1.00 85.19 94 VAL A O 1
ATOM 729 N N . ILE A 1 95 ? -36.081 -20.608 55.054 1.00 86.44 95 ILE A N 1
ATOM 730 C CA . ILE A 1 95 ? -35.015 -20.942 54.098 1.00 86.44 95 ILE A CA 1
ATOM 731 C C . ILE A 1 95 ? -35.450 -20.658 52.649 1.00 86.44 95 ILE A C 1
ATOM 733 O O . ILE A 1 95 ? -34.770 -19.872 51.984 1.00 86.44 95 ILE A O 1
ATOM 737 N N . PRO A 1 96 ? -36.586 -21.187 52.143 1.00 85.25 96 PRO A N 1
ATOM 738 C CA . PRO A 1 96 ? -37.009 -20.936 50.763 1.00 85.25 96 PRO A CA 1
ATOM 739 C C . PRO A 1 96 ? -37.192 -19.448 50.398 1.00 85.25 96 PRO A C 1
ATOM 741 O O . PRO A 1 96 ? -36.752 -19.041 49.314 1.00 85.25 96 PRO A O 1
ATOM 744 N N . PRO A 1 97 ? -37.814 -18.598 51.245 1.00 82.44 97 PRO A N 1
ATOM 745 C CA . PRO A 1 97 ? -37.973 -17.188 50.907 1.00 82.44 97 PRO A CA 1
ATOM 746 C C . PRO A 1 97 ? -36.663 -16.398 51.017 1.00 82.44 97 PRO A C 1
ATOM 748 O O . PRO A 1 97 ? -36.445 -15.496 50.208 1.00 82.44 97 PRO A O 1
ATOM 751 N N . ALA A 1 98 ? -35.758 -16.754 51.937 1.00 86.44 98 ALA A N 1
ATOM 752 C CA . ALA A 1 98 ? -34.431 -16.143 52.005 1.00 86.44 98 ALA A CA 1
ATOM 753 C C . ALA A 1 98 ? -33.575 -16.487 50.774 1.00 86.44 98 ALA A C 1
ATOM 755 O O . ALA A 1 98 ? -32.971 -15.599 50.175 1.00 86.44 98 ALA A O 1
ATOM 756 N N . GLU A 1 99 ? -33.579 -17.750 50.332 1.00 86.44 99 GLU A N 1
ATOM 757 C CA . GLU A 1 99 ? -32.905 -18.161 49.093 1.00 86.44 99 GLU A CA 1
ATOM 758 C C . GLU A 1 99 ? -33.450 -17.426 47.872 1.00 86.44 99 GLU A C 1
ATOM 760 O O . GLU A 1 99 ? -32.682 -16.986 47.021 1.00 86.44 99 GLU A O 1
ATOM 765 N N . SER A 1 100 ? -34.770 -17.254 47.792 1.00 85.56 100 SER A N 1
ATOM 766 C CA . SER A 1 100 ? -35.404 -16.550 46.674 1.00 85.56 100 SER A CA 1
ATOM 767 C C . SER A 1 100 ? -34.967 -15.085 46.594 1.00 85.56 100 SER A C 1
ATOM 769 O O . SER A 1 100 ? -34.707 -14.585 45.503 1.00 85.56 100 SER A O 1
ATOM 771 N N . LEU A 1 101 ? -34.829 -14.410 47.740 1.00 83.00 101 LEU A N 1
ATOM 772 C CA . LEU A 1 101 ? -34.307 -13.044 47.818 1.00 83.00 101 LEU A CA 1
ATOM 773 C C . LEU A 1 101 ? -32.830 -12.973 47.402 1.00 83.00 101 LEU A C 1
ATOM 775 O O . LEU A 1 101 ? -32.476 -12.142 46.567 1.00 83.00 101 LEU A O 1
ATOM 779 N N . ARG A 1 102 ? -31.983 -13.880 47.906 1.00 86.44 102 ARG A N 1
ATOM 780 C CA . ARG A 1 102 ? -30.558 -13.928 47.531 1.00 86.44 102 ARG A CA 1
ATOM 781 C C . ARG A 1 102 ? -30.364 -14.224 46.043 1.00 86.44 102 ARG A C 1
ATOM 783 O O . ARG A 1 102 ? -29.588 -13.548 45.375 1.00 86.44 102 ARG A O 1
ATOM 790 N N . ASN A 1 103 ? -31.124 -15.172 45.495 1.00 83.38 103 ASN A N 1
ATOM 791 C CA . ASN A 1 103 ? -31.109 -15.499 44.065 1.00 83.38 103 ASN A CA 1
ATOM 792 C C . ASN A 1 103 ? -31.628 -14.349 43.188 1.00 83.38 103 ASN A C 1
ATOM 794 O O . ASN A 1 103 ? -31.259 -14.255 42.021 1.00 83.38 103 ASN A O 1
ATOM 798 N N . ALA A 1 104 ? -32.463 -13.465 43.740 1.00 78.56 104 ALA A N 1
ATOM 799 C CA . ALA A 1 104 ? -32.898 -12.233 43.087 1.00 78.56 104 ALA A CA 1
ATOM 800 C C . ALA A 1 104 ? -31.862 -11.092 43.182 1.00 78.56 104 ALA A C 1
ATOM 802 O O . ALA A 1 104 ? -32.159 -9.971 42.769 1.00 78.56 104 ALA A O 1
ATOM 803 N N . GLY A 1 105 ? -30.662 -11.361 43.715 1.00 78.50 105 GLY A N 1
ATOM 804 C CA . GLY A 1 105 ? -29.584 -10.381 43.859 1.00 78.50 105 GLY A CA 1
ATOM 805 C C . GLY A 1 105 ? -29.804 -9.386 45.000 1.00 78.50 105 GLY A C 1
ATOM 806 O O . GLY A 1 105 ? -29.238 -8.299 44.966 1.00 78.50 105 GLY A O 1
ATOM 807 N N . ILE A 1 106 ? -30.654 -9.720 45.977 1.00 83.56 106 ILE A N 1
ATOM 808 C CA . ILE A 1 106 ? -30.910 -8.883 47.154 1.00 83.56 106 ILE A CA 1
ATOM 809 C C . ILE A 1 106 ? -29.989 -9.330 48.281 1.00 83.56 106 ILE A C 1
ATOM 811 O O . ILE A 1 106 ? -29.952 -10.507 48.646 1.00 83.56 106 ILE A O 1
ATOM 815 N N . GLU A 1 107 ? -29.284 -8.375 48.866 1.00 82.62 107 GLU A N 1
ATOM 816 C CA . GLU A 1 107 ? -28.383 -8.629 49.977 1.00 82.62 107 GLU A CA 1
ATOM 817 C C . GLU A 1 107 ? -29.106 -8.521 51.318 1.00 82.62 107 GLU A C 1
ATOM 819 O O . GLU A 1 107 ? -29.794 -7.533 51.582 1.00 82.62 107 GLU A O 1
ATOM 824 N N . LEU A 1 108 ? -28.981 -9.554 52.157 1.00 86.00 108 LEU A N 1
ATOM 825 C CA . LEU A 1 108 ? -29.742 -9.682 53.396 1.00 86.00 108 LEU A CA 1
ATOM 826 C C . LEU A 1 108 ? -28.854 -9.568 54.636 1.00 86.00 108 LEU A C 1
ATOM 828 O O . LEU A 1 108 ? -27.915 -10.340 54.818 1.00 86.00 108 LEU A O 1
ATOM 832 N N . PHE A 1 109 ? -29.230 -8.662 55.536 1.00 82.19 109 PHE A N 1
ATOM 833 C CA . PHE A 1 109 ? -28.662 -8.516 56.876 1.00 82.19 109 PHE A CA 1
ATOM 834 C C . PHE A 1 109 ? -29.673 -9.003 57.914 1.00 82.19 109 PHE A C 1
ATOM 836 O O . PHE A 1 109 ? -30.828 -8.581 57.884 1.00 82.19 109 PHE A O 1
ATOM 843 N N . ALA A 1 110 ? -29.255 -9.851 58.852 1.00 85.00 110 ALA A N 1
ATOM 844 C CA . ALA A 1 110 ? -30.122 -10.414 59.884 1.00 85.00 110 ALA A CA 1
ATOM 845 C C . ALA A 1 110 ? -29.665 -9.995 61.291 1.00 85.00 110 ALA A C 1
ATOM 847 O O . ALA A 1 110 ? -28.527 -10.223 61.699 1.00 85.00 110 ALA A O 1
ATOM 848 N N . ILE A 1 111 ? -30.572 -9.383 62.051 1.00 80.44 111 ILE A N 1
ATOM 849 C CA . ILE A 1 111 ? -30.318 -8.850 63.391 1.00 80.44 111 ILE A CA 1
ATOM 850 C C . ILE A 1 111 ? -31.257 -9.538 64.380 1.00 80.44 111 ILE A C 1
ATOM 852 O O . ILE A 1 111 ? -32.460 -9.283 64.410 1.00 80.44 111 ILE A O 1
ATOM 856 N N . GLY A 1 112 ? -30.690 -10.404 65.208 1.00 78.12 112 GLY A N 1
ATOM 857 C CA . GLY A 1 112 ? -31.361 -11.061 66.316 1.00 78.12 112 GLY A CA 1
ATOM 858 C C . GLY A 1 112 ? -31.222 -10.285 67.616 1.00 78.12 112 GLY A C 1
ATOM 859 O O . GLY A 1 112 ? -30.126 -9.873 67.990 1.00 78.12 112 GLY A O 1
ATOM 860 N N . VAL A 1 113 ? -32.324 -10.128 68.339 1.00 71.88 113 VAL A N 1
ATOM 861 C CA . VAL A 1 113 ? -32.382 -9.478 69.649 1.00 71.88 113 VAL A CA 1
ATOM 862 C C . VAL A 1 113 ? -32.815 -10.499 70.702 1.00 71.88 113 VAL A C 1
ATOM 864 O O . VAL A 1 113 ? -33.781 -11.226 70.507 1.00 71.88 113 VAL A O 1
ATOM 867 N N . LYS A 1 114 ? -32.145 -10.540 71.858 1.00 71.69 114 LYS A N 1
ATOM 868 C CA . LYS A 1 114 ? -32.473 -11.414 73.004 1.00 71.69 114 LYS A CA 1
ATOM 869 C C . LYS A 1 114 ? -32.495 -12.915 72.679 1.00 71.69 114 LYS A C 1
ATOM 871 O O . LYS A 1 114 ? -31.480 -13.576 72.850 1.00 71.69 114 LYS A O 1
ATOM 876 N N . ASN A 1 115 ? -33.660 -13.455 72.307 1.00 71.06 115 ASN A N 1
ATOM 877 C CA . ASN A 1 115 ? -33.926 -14.894 72.195 1.00 71.06 115 ASN A CA 1
ATOM 878 C C . ASN A 1 115 ? -33.958 -15.376 70.735 1.00 71.06 115 ASN A C 1
ATOM 880 O O . ASN A 1 115 ? -34.486 -16.455 70.461 1.00 71.06 115 ASN A O 1
ATOM 884 N N . ALA A 1 116 ? -33.443 -14.577 69.799 1.00 77.88 116 ALA A N 1
ATOM 885 C CA . ALA A 1 116 ? -33.332 -14.964 68.400 1.00 77.88 116 ALA A CA 1
ATOM 886 C C . ALA A 1 116 ? -32.423 -16.198 68.230 1.00 77.88 116 ALA A C 1
ATOM 888 O O . ALA A 1 116 ? -31.403 -16.337 68.910 1.00 77.88 116 ALA A O 1
ATOM 889 N N . ASP A 1 117 ? -32.807 -17.103 67.327 1.00 84.12 117 ASP A N 1
ATOM 890 C CA . ASP A 1 117 ? -32.048 -18.318 67.021 1.00 84.12 117 ASP A CA 1
ATOM 891 C C . ASP A 1 117 ? -30.931 -17.984 66.025 1.00 84.12 117 ASP A C 1
ATOM 893 O O . ASP A 1 117 ? -31.186 -17.609 64.885 1.00 84.12 117 ASP A O 1
ATOM 897 N N . GLU A 1 118 ? -29.677 -18.102 66.457 1.00 84.31 118 GLU A N 1
ATOM 898 C CA . GLU A 1 118 ? -28.520 -17.744 65.631 1.00 84.31 118 GLU A CA 1
ATOM 899 C C . GLU A 1 118 ? -28.420 -18.593 64.355 1.00 84.31 118 GLU A C 1
ATOM 901 O O . GLU A 1 118 ? -28.096 -18.061 63.297 1.00 84.31 118 GLU A O 1
ATOM 906 N N . ASN A 1 119 ? -28.780 -19.881 64.40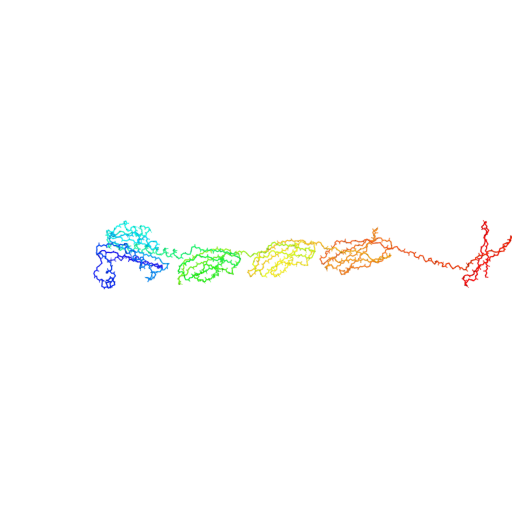8 1.00 85.69 119 ASN A N 1
ATOM 907 C CA . ASN A 1 119 ? -28.741 -20.749 63.224 1.00 85.69 119 ASN A CA 1
ATOM 908 C C . ASN A 1 119 ? -29.806 -20.353 62.196 1.00 85.69 119 ASN A C 1
ATOM 910 O O . ASN A 1 119 ? -29.611 -20.516 60.991 1.00 85.69 119 ASN A O 1
ATOM 914 N N . GLU A 1 120 ? -30.934 -19.829 62.668 1.00 86.00 120 GLU A N 1
ATOM 915 C CA . GLU A 1 120 ? -31.973 -19.286 61.803 1.00 86.00 120 GLU A CA 1
ATOM 916 C C . GLU A 1 120 ? -31.510 -17.998 61.113 1.00 86.00 120 GLU A C 1
ATOM 918 O O . GLU A 1 120 ? -31.667 -17.871 59.901 1.00 86.00 120 GLU A O 1
ATOM 923 N N . LEU A 1 121 ? -30.867 -17.084 61.847 1.00 87.38 121 LEU A N 1
ATOM 924 C CA . LEU A 1 121 ? -30.320 -15.845 61.278 1.00 87.38 121 LEU A CA 1
ATOM 925 C C . LEU A 1 121 ? -29.251 -16.127 60.216 1.00 87.38 121 LEU A C 1
ATOM 927 O O . LEU A 1 121 ? -29.282 -15.507 59.154 1.00 87.38 121 LEU A O 1
ATOM 931 N N . LEU A 1 122 ? -28.365 -17.096 60.476 1.00 88.25 122 LEU A N 1
ATOM 932 C CA . LEU A 1 122 ? -27.352 -17.565 59.520 1.00 88.25 122 LEU A CA 1
ATOM 933 C C . LEU A 1 122 ? -27.984 -18.116 58.237 1.00 88.25 122 LEU A C 1
ATOM 935 O O . LEU A 1 122 ? -27.456 -17.935 57.149 1.00 88.25 122 LEU A O 1
ATOM 939 N N . SER A 1 123 ? -29.153 -18.749 58.342 1.00 87.44 123 SER A N 1
ATOM 940 C CA . SER A 1 123 ? -29.856 -19.294 57.174 1.00 87.44 123 SER A CA 1
ATOM 941 C C . SER A 1 123 ? -30.542 -18.209 56.325 1.00 87.44 123 SER A C 1
ATOM 943 O O . SER A 1 123 ? -30.871 -18.441 55.155 1.00 87.44 123 SER A O 1
ATOM 945 N N . ILE A 1 124 ? -30.773 -17.025 56.902 1.00 87.06 124 ILE A N 1
ATOM 946 C CA . ILE A 1 124 ? -31.465 -15.904 56.255 1.00 87.06 124 ILE A CA 1
ATOM 947 C C . ILE A 1 124 ? -30.478 -14.922 55.619 1.00 87.06 124 ILE A C 1
ATOM 949 O O . ILE A 1 124 ? -30.686 -14.512 54.476 1.00 87.06 124 ILE A O 1
ATOM 953 N N . ALA A 1 125 ? -29.432 -14.542 56.350 1.00 89.44 125 ALA A N 1
ATOM 954 C CA . ALA A 1 125 ? -28.446 -13.563 55.910 1.00 89.44 125 ALA A CA 1
ATOM 955 C C . ALA A 1 125 ? -27.693 -13.994 54.635 1.00 89.44 125 ALA A C 1
ATOM 957 O O . ALA A 1 125 ? -27.662 -15.171 54.269 1.00 89.44 125 ALA A O 1
ATOM 958 N N . SER A 1 126 ? -27.110 -13.019 53.938 1.00 89.25 126 SER A N 1
ATOM 959 C CA . SER A 1 126 ? -26.153 -13.266 52.854 1.00 89.25 126 SER A CA 1
ATOM 960 C C . SER A 1 126 ? -24.760 -13.580 53.413 1.00 89.25 126 SER A C 1
ATOM 962 O O . SER A 1 126 ? -24.399 -13.121 54.494 1.00 89.25 126 SER A O 1
ATOM 964 N N . GLU A 1 127 ? -23.950 -14.338 52.671 1.00 85.12 127 GLU A N 1
ATOM 965 C CA . GLU A 1 127 ? -22.545 -14.551 53.038 1.00 85.12 127 GLU A CA 1
ATOM 966 C C . GLU A 1 127 ? -21.717 -13.257 52.860 1.00 85.12 127 GLU A C 1
ATOM 968 O O . GLU A 1 127 ? -21.972 -12.499 51.923 1.00 85.12 127 GLU A O 1
ATOM 973 N N . PRO A 1 128 ? -20.679 -13.006 53.687 1.00 85.00 128 PRO A N 1
ATOM 974 C CA . PRO A 1 128 ? -20.243 -13.811 54.825 1.00 85.00 128 PRO A CA 1
ATOM 975 C C . PRO A 1 128 ? -21.007 -13.483 56.118 1.00 85.00 128 PRO A C 1
ATOM 977 O O . PRO A 1 128 ? -21.279 -12.322 56.434 1.00 85.00 128 PRO A O 1
ATOM 980 N N . ASP A 1 129 ? -21.244 -14.515 56.928 1.00 83.06 129 ASP A N 1
ATOM 981 C CA . ASP A 1 129 ? -21.972 -14.425 58.203 1.00 83.06 129 ASP A CA 1
ATOM 982 C C . ASP A 1 129 ? -21.358 -13.424 59.191 1.00 83.06 129 ASP A C 1
ATOM 984 O O . ASP A 1 129 ? -22.062 -12.783 59.970 1.00 83.06 129 ASP A O 1
ATOM 988 N N . THR A 1 130 ? -20.032 -13.252 59.141 1.00 80.94 130 THR A N 1
ATOM 989 C CA . THR A 1 130 ? -19.262 -12.387 60.047 1.00 80.94 130 THR A CA 1
ATOM 990 C C . THR A 1 130 ? -19.647 -10.910 59.968 1.00 80.94 130 THR A C 1
ATOM 992 O O . THR A 1 130 ? -19.374 -10.167 60.912 1.00 80.94 130 THR A O 1
ATOM 995 N N . THR A 1 131 ? -20.254 -10.477 58.861 1.00 79.81 131 THR A N 1
ATOM 996 C CA . THR A 1 131 ? -20.682 -9.089 58.634 1.00 79.81 131 THR A CA 1
ATOM 997 C C . THR A 1 131 ? -22.189 -8.942 58.465 1.00 79.81 131 THR A C 1
ATOM 999 O O . THR A 1 131 ? -22.694 -7.832 58.604 1.00 79.81 131 THR A O 1
ATOM 1002 N N . HIS A 1 132 ? -22.909 -10.030 58.186 1.00 83.19 132 HIS A N 1
ATOM 1003 C CA . HIS A 1 132 ? -24.339 -9.990 57.872 1.00 83.19 132 HIS A CA 1
ATOM 1004 C C . HIS A 1 132 ? -25.245 -10.503 58.995 1.00 83.19 132 HIS A C 1
ATOM 1006 O O . HIS A 1 132 ? -26.453 -10.267 58.940 1.00 83.19 132 HIS A O 1
ATOM 1012 N N . VAL A 1 133 ? -24.690 -11.144 60.032 1.00 85.69 133 VAL A N 1
ATOM 1013 C CA . VAL A 1 133 ? -25.450 -11.625 61.194 1.00 85.69 133 VAL A CA 1
ATOM 1014 C C . VAL A 1 133 ? -25.035 -10.896 62.467 1.00 85.69 133 VAL A C 1
ATOM 1016 O O . VAL A 1 133 ? -23.864 -10.851 62.838 1.00 85.69 133 VAL A O 1
ATOM 1019 N N . TYR A 1 134 ? -26.023 -10.362 63.185 1.00 77.81 134 TYR A N 1
ATOM 1020 C CA . TYR A 1 134 ? -25.825 -9.692 64.468 1.00 77.81 134 TYR A CA 1
ATOM 1021 C C . TYR A 1 134 ? -26.728 -10.302 65.533 1.00 77.81 134 TYR A C 1
ATOM 1023 O O . TYR A 1 134 ? -27.943 -10.305 65.376 1.00 77.81 134 TYR A O 1
ATOM 1031 N N . ASN A 1 135 ? -26.154 -10.753 66.648 1.00 78.81 135 ASN A N 1
ATOM 1032 C CA . ASN A 1 135 ? -26.913 -11.195 67.817 1.00 78.81 135 ASN A CA 1
ATOM 1033 C C . ASN A 1 135 ? -26.676 -10.231 68.989 1.00 78.81 135 ASN A C 1
ATOM 1035 O O . ASN A 1 135 ? -25.538 -10.036 69.424 1.00 78.81 135 ASN A O 1
ATOM 1039 N N . VAL A 1 136 ? -27.738 -9.591 69.481 1.00 72.12 136 VAL A N 1
ATOM 1040 C CA . VAL A 1 136 ? -27.659 -8.516 70.479 1.00 72.12 136 VAL A CA 1
ATOM 1041 C C . VAL A 1 136 ? -28.423 -8.871 71.743 1.00 72.12 136 VAL A C 1
ATOM 1043 O O . VAL A 1 136 ? -29.566 -9.321 71.706 1.00 72.12 136 VAL A O 1
ATOM 1046 N N . ALA A 1 137 ? -27.812 -8.605 72.897 1.00 63.75 137 ALA A N 1
ATOM 1047 C CA . ALA A 1 137 ? -28.407 -8.949 74.187 1.00 63.75 137 ALA A CA 1
ATOM 1048 C C . ALA A 1 137 ? -29.675 -8.132 74.516 1.00 63.75 137 ALA A C 1
ATOM 1050 O O . ALA A 1 137 ? -30.566 -8.633 75.199 1.00 63.75 137 ALA A O 1
ATOM 1051 N N . ASP A 1 138 ? -29.764 -6.876 74.064 1.00 62.09 138 ASP A N 1
ATOM 1052 C CA . ASP A 1 138 ? -30.923 -6.000 74.278 1.00 62.09 138 ASP A CA 1
ATOM 1053 C C . ASP A 1 138 ? -30.913 -4.813 73.296 1.00 62.09 138 ASP A C 1
ATOM 1055 O O . ASP A 1 138 ? -29.857 -4.401 72.808 1.00 62.09 138 ASP A O 1
ATOM 1059 N N . PHE A 1 139 ? -32.074 -4.190 73.081 1.00 57.03 139 PHE A N 1
ATOM 1060 C CA . PHE A 1 139 ? -32.251 -3.015 72.216 1.00 57.03 139 PHE A CA 1
ATOM 1061 C C . PHE A 1 139 ? -31.424 -1.796 72.664 1.00 57.03 139 PHE A C 1
ATOM 1063 O O . PHE A 1 139 ? -31.145 -0.899 71.872 1.00 57.03 139 PHE A O 1
ATOM 1070 N N . ASN A 1 140 ? -30.978 -1.765 73.923 1.00 55.91 140 ASN A N 1
ATOM 1071 C CA . ASN A 1 140 ? -30.118 -0.709 74.464 1.00 55.91 140 ASN A CA 1
ATOM 1072 C C . ASN A 1 140 ? -28.693 -0.706 73.869 1.00 55.91 140 ASN A C 1
ATOM 1074 O O . ASN A 1 140 ? -27.989 0.295 73.986 1.00 55.91 140 ASN A O 1
ATOM 1078 N N . VAL A 1 141 ? -28.278 -1.800 73.219 1.00 56.41 141 VAL A N 1
ATOM 1079 C CA . VAL A 1 141 ? -26.975 -1.957 72.538 1.00 56.41 141 VAL A CA 1
ATOM 1080 C C . VAL A 1 141 ? -27.094 -1.661 71.032 1.00 56.41 141 VAL A C 1
ATOM 1082 O O . VAL A 1 141 ? -26.126 -1.719 70.282 1.00 56.41 141 VAL A O 1
ATOM 1085 N N . MET A 1 142 ? -28.283 -1.278 70.558 1.00 53.75 142 MET A N 1
ATOM 1086 C CA . MET A 1 142 ? -28.533 -1.044 69.135 1.00 53.75 142 MET A CA 1
ATOM 1087 C C . MET A 1 142 ? -27.719 0.134 68.580 1.00 53.75 142 MET A C 1
ATOM 1089 O O . MET A 1 142 ? -27.318 0.110 67.422 1.00 53.75 142 MET A O 1
ATOM 1093 N N . SER A 1 143 ? -27.374 1.124 69.410 1.00 54.06 143 SER A N 1
ATOM 1094 C CA . SER A 1 143 ? -26.546 2.266 69.000 1.00 54.06 143 SER A CA 1
ATOM 1095 C C . SER A 1 143 ? -25.140 1.875 68.529 1.00 54.06 143 SER A C 1
ATOM 1097 O O . SER A 1 143 ? -24.618 2.527 67.626 1.00 54.06 143 SER A O 1
ATOM 1099 N N . SER A 1 144 ? -24.536 0.814 69.083 1.00 56.69 144 SER A N 1
ATOM 1100 C CA . SER A 1 144 ? -23.205 0.360 68.656 1.00 56.69 144 SER A CA 1
ATOM 1101 C C . SER A 1 144 ? -23.239 -0.414 67.340 1.00 56.69 144 SER A C 1
ATOM 1103 O O . SER A 1 144 ? -22.268 -0.384 66.596 1.00 56.69 144 SER A O 1
ATOM 1105 N N . ILE A 1 145 ? -24.358 -1.072 67.028 1.00 62.12 145 ILE A N 1
ATOM 1106 C CA . ILE A 1 145 ? -24.506 -1.861 65.796 1.00 62.12 145 ILE A CA 1
ATOM 1107 C C . ILE A 1 145 ? -25.018 -1.013 64.650 1.00 62.12 145 ILE A C 1
ATOM 1109 O O . ILE A 1 145 ? -24.581 -1.223 63.530 1.00 62.12 145 ILE A O 1
ATOM 1113 N N . VAL A 1 146 ? -25.837 0.006 64.917 1.00 60.50 146 VAL A N 1
ATOM 1114 C CA . VAL A 1 146 ? -26.242 0.972 63.890 1.00 60.50 146 VAL A CA 1
ATOM 1115 C C . VAL A 1 146 ? -25.017 1.615 63.239 1.00 60.50 146 VAL A C 1
ATOM 1117 O O . VAL A 1 146 ? -24.994 1.730 62.022 1.00 60.50 146 VAL A O 1
ATOM 1120 N N . GLN A 1 147 ? -23.970 1.972 63.995 1.00 58.84 147 GLN A N 1
ATOM 1121 C CA . GLN A 1 147 ? -22.746 2.528 63.400 1.00 58.84 147 GLN A CA 1
ATOM 1122 C C . GLN A 1 147 ? -22.003 1.514 62.517 1.00 58.84 147 GLN A C 1
ATOM 1124 O O . GLN A 1 147 ? -21.650 1.845 61.388 1.00 58.84 147 GLN A O 1
ATOM 1129 N N . SER A 1 148 ? -21.791 0.286 63.002 1.00 63.28 148 SER A N 1
ATOM 1130 C CA . SER A 1 148 ? -21.111 -0.768 62.237 1.00 63.28 148 SER A CA 1
ATOM 1131 C C . SER A 1 148 ? -21.902 -1.201 61.001 1.00 63.28 148 SER A C 1
ATOM 1133 O O . SER A 1 148 ? -21.326 -1.312 59.927 1.00 63.28 148 SER A O 1
ATOM 1135 N N . LEU A 1 149 ? -23.216 -1.380 61.137 1.00 65.12 149 LEU A N 1
ATOM 1136 C CA . LEU A 1 149 ? -24.127 -1.743 60.056 1.00 65.12 149 LEU A CA 1
ATOM 1137 C C . LEU A 1 149 ? -24.210 -0.630 59.015 1.00 65.12 149 LEU A C 1
ATOM 1139 O O . LEU A 1 149 ? -24.095 -0.910 57.834 1.00 65.12 149 LEU A O 1
ATOM 1143 N N . THR A 1 150 ? -24.347 0.633 59.435 1.00 63.03 150 THR A N 1
ATOM 1144 C CA . THR A 1 150 ? -24.359 1.770 58.496 1.00 63.03 150 THR A CA 1
ATOM 1145 C C . THR A 1 150 ? -23.054 1.828 57.710 1.00 63.03 150 THR A C 1
ATOM 1147 O O . THR A 1 150 ? -23.083 2.065 56.510 1.00 63.03 150 THR A O 1
ATOM 1150 N N . LYS A 1 151 ? -21.912 1.575 58.360 1.00 65.19 151 LYS A N 1
ATOM 1151 C CA . LYS A 1 151 ? -20.616 1.526 57.682 1.00 65.19 151 LYS A CA 1
ATOM 1152 C C . LYS A 1 151 ? -20.541 0.386 56.661 1.00 65.19 151 LYS A C 1
ATOM 1154 O O . LYS A 1 151 ? -20.176 0.644 55.523 1.00 65.19 151 LYS A O 1
ATOM 1159 N N . ILE A 1 152 ? -20.925 -0.828 57.052 1.00 68.25 152 ILE A N 1
ATOM 1160 C CA . ILE A 1 152 ? -20.879 -2.009 56.178 1.00 68.25 152 ILE A CA 1
ATOM 1161 C C . ILE A 1 152 ? -21.850 -1.859 55.005 1.00 68.25 152 ILE A C 1
ATOM 1163 O O . ILE A 1 152 ? -21.453 -2.058 53.867 1.00 68.25 152 ILE A O 1
ATOM 1167 N N . VAL A 1 153 ? -23.090 -1.434 55.260 1.00 67.88 153 VAL A N 1
ATOM 1168 C CA . VAL A 1 153 ? -24.082 -1.163 54.211 1.00 67.88 153 VAL A CA 1
ATOM 1169 C C . VAL A 1 153 ? -23.556 -0.108 53.238 1.00 67.88 153 VAL A C 1
ATOM 1171 O O . VAL A 1 153 ? -23.688 -0.284 52.037 1.00 67.88 153 VAL A O 1
ATOM 1174 N N . CYS A 1 154 ? -22.909 0.955 53.720 1.00 67.56 154 CYS A N 1
ATOM 1175 C CA . CYS A 1 154 ? -22.327 1.969 52.841 1.00 67.56 154 CYS A CA 1
ATOM 1176 C C . CYS A 1 154 ? -21.160 1.454 51.994 1.00 67.56 154 CYS A C 1
ATOM 1178 O O . CYS A 1 154 ? -21.155 1.681 50.789 1.00 67.56 154 CYS A O 1
ATOM 1180 N N . GLU A 1 155 ? -20.208 0.738 52.597 1.00 71.12 155 GLU A N 1
ATOM 1181 C CA . GLU A 1 155 ? -19.085 0.131 51.867 1.00 71.12 155 GLU A CA 1
ATOM 1182 C C . GLU A 1 155 ? -19.585 -0.876 50.814 1.00 71.12 155 GLU A C 1
ATOM 1184 O O . GLU A 1 155 ? -19.053 -0.948 49.709 1.00 71.12 155 GLU A O 1
ATOM 1189 N N . GLN A 1 156 ? -20.653 -1.610 51.130 1.00 67.19 156 GLN A N 1
ATOM 1190 C CA . GLN A 1 156 ? -21.225 -2.630 50.259 1.00 67.19 156 GLN A CA 1
ATOM 1191 C C . GLN A 1 156 ? -22.048 -2.045 49.103 1.00 67.19 156 GLN A C 1
ATOM 1193 O O . GLN A 1 156 ? -21.927 -2.510 47.970 1.00 67.19 156 GLN A O 1
ATOM 1198 N N . VAL A 1 157 ? -22.831 -0.989 49.354 1.00 69.38 157 VAL A N 1
ATOM 1199 C CA . VAL A 1 157 ? -23.518 -0.225 48.297 1.00 69.38 157 VAL A CA 1
ATOM 1200 C C . VAL A 1 157 ? -22.504 0.355 47.315 1.00 69.38 157 VAL A C 1
ATOM 1202 O O . VAL A 1 157 ? -22.703 0.246 46.109 1.00 69.38 157 VAL A O 1
ATOM 1205 N N . GLU A 1 158 ? -21.402 0.921 47.812 1.00 68.81 158 GLU A N 1
ATOM 1206 C CA . GLU A 1 158 ? -20.323 1.442 46.964 1.00 68.81 158 GLU A CA 1
ATOM 1207 C C . GLU A 1 158 ? -19.670 0.356 46.112 1.00 68.81 158 GLU A C 1
ATOM 1209 O O . GLU A 1 158 ? -19.340 0.596 44.951 1.00 68.81 158 GLU A O 1
ATOM 1214 N N . GLN A 1 159 ? -19.471 -0.837 46.674 1.00 68.25 159 GLN A N 1
ATOM 1215 C CA . GLN A 1 159 ? -18.847 -1.937 45.952 1.00 68.25 159 GLN A CA 1
ATOM 1216 C C . GLN A 1 159 ? -19.771 -2.512 44.872 1.00 68.25 159 GLN A C 1
ATOM 1218 O O . GLN A 1 159 ? -19.337 -2.690 43.737 1.00 68.25 159 GLN A O 1
ATOM 1223 N N . GLN A 1 160 ? -21.049 -2.742 45.181 1.00 64.06 160 GLN A N 1
ATOM 1224 C CA . GLN A 1 160 ? -22.003 -3.249 44.191 1.00 64.06 160 GLN A CA 1
ATOM 1225 C C . GLN A 1 160 ? -22.311 -2.229 43.091 1.00 64.06 160 GLN A C 1
ATOM 1227 O O . GLN A 1 160 ? -22.471 -2.615 41.937 1.00 64.06 160 GLN A O 1
ATOM 1232 N N . ASP A 1 161 ? -22.372 -0.934 43.413 1.00 66.25 161 ASP A N 1
ATOM 1233 C CA . ASP A 1 161 ? -22.548 0.121 42.409 1.00 66.25 161 ASP A CA 1
ATOM 1234 C C . ASP A 1 161 ? -21.384 0.138 41.401 1.00 66.25 161 ASP A C 1
ATOM 1236 O O . ASP A 1 161 ? -21.617 0.241 40.195 1.00 66.25 161 ASP A O 1
ATOM 1240 N N . LYS A 1 162 ? -20.143 -0.071 41.866 1.00 63.84 162 LYS A N 1
ATOM 1241 C CA . LYS A 1 162 ? -18.971 -0.239 40.988 1.00 63.84 162 LYS A CA 1
ATOM 1242 C C . LYS A 1 162 ? -19.088 -1.470 40.100 1.00 63.84 162 LYS A C 1
ATOM 1244 O O . LYS A 1 162 ? -18.871 -1.363 38.896 1.00 63.84 162 LYS A O 1
ATOM 1249 N N . ASP A 1 163 ? -19.460 -2.609 40.674 1.00 63.94 163 ASP A N 1
ATOM 1250 C CA . ASP A 1 163 ? -19.568 -3.866 39.930 1.00 63.94 163 ASP A CA 1
ATOM 1251 C C . ASP A 1 163 ? -20.674 -3.794 38.855 1.00 63.94 163 ASP A C 1
ATOM 1253 O O . ASP A 1 163 ? -20.497 -4.303 37.749 1.00 63.94 163 ASP A O 1
ATOM 1257 N N . ILE A 1 164 ? -21.792 -3.110 39.134 1.00 62.38 164 ILE A N 1
ATOM 1258 C CA . ILE A 1 164 ? -22.887 -2.906 38.168 1.00 62.38 164 ILE A CA 1
ATOM 1259 C C . ILE A 1 164 ? -22.485 -1.931 37.053 1.00 62.38 164 ILE A C 1
ATOM 1261 O O . ILE A 1 164 ? -22.862 -2.116 35.894 1.00 62.38 164 ILE A O 1
ATOM 1265 N N . LYS A 1 165 ? -21.716 -0.887 37.379 1.00 60.06 165 LYS A N 1
ATOM 1266 C CA . LYS A 1 165 ? -21.291 0.138 36.414 1.00 60.06 165 LYS A CA 1
ATOM 1267 C C . LYS A 1 165 ? -20.087 -0.281 35.563 1.00 60.06 165 LYS A C 1
ATOM 1269 O O . LYS A 1 165 ? -19.726 0.456 34.644 1.00 60.06 165 LYS A O 1
ATOM 1274 N N . GLN A 1 166 ? -19.469 -1.434 35.823 1.00 58.28 166 GLN A N 1
ATOM 1275 C CA . GLN A 1 166 ? -18.234 -1.829 35.153 1.00 58.28 166 GLN A CA 1
ATOM 1276 C C . GLN A 1 166 ? -18.475 -2.422 33.752 1.00 58.28 166 GLN A C 1
ATOM 1278 O O . GLN A 1 166 ? -18.995 -3.525 33.586 1.00 58.28 166 GLN A O 1
ATOM 1283 N N . LEU A 1 167 ? -18.003 -1.715 32.720 1.00 61.59 167 LEU A N 1
ATOM 1284 C CA . LEU A 1 167 ? -17.810 -2.273 31.379 1.00 61.59 167 LEU A CA 1
ATOM 1285 C C . LEU A 1 167 ? -16.706 -3.341 31.436 1.00 61.59 167 LEU A C 1
ATOM 1287 O O . LEU A 1 167 ? -15.578 -3.055 31.832 1.00 61.59 167 LEU A O 1
ATOM 1291 N N . THR A 1 168 ? -17.021 -4.577 31.052 1.00 65.81 168 THR A N 1
ATOM 1292 C CA . THR A 1 168 ? -16.135 -5.738 31.263 1.00 65.81 168 THR A CA 1
ATOM 1293 C C . THR A 1 168 ? -15.201 -6.039 30.091 1.00 65.81 168 THR A C 1
ATOM 1295 O O . THR A 1 168 ? -14.160 -6.667 30.295 1.00 65.81 168 THR A O 1
ATOM 1298 N N . ALA A 1 169 ? -15.499 -5.557 28.879 1.00 77.81 169 ALA A N 1
ATOM 1299 C CA . ALA A 1 169 ? -14.606 -5.716 27.735 1.00 77.81 169 ALA A CA 1
ATOM 1300 C C . ALA A 1 169 ? -14.723 -4.579 26.709 1.00 77.81 169 ALA A C 1
ATOM 1302 O O . ALA A 1 169 ? -15.814 -4.219 26.273 1.00 77.81 169 ALA A O 1
ATOM 1303 N N . LEU A 1 170 ? -13.564 -4.072 26.273 1.00 89.25 170 LEU A N 1
ATOM 1304 C CA . LEU A 1 170 ? -13.391 -3.198 25.114 1.00 89.25 170 LEU A CA 1
ATOM 1305 C C . LEU A 1 170 ? -12.383 -3.851 24.171 1.00 89.25 170 LEU A C 1
ATOM 1307 O O . LEU A 1 170 ? -11.238 -4.109 24.546 1.00 89.25 170 LEU A O 1
ATOM 1311 N N . GLN A 1 171 ? -12.798 -4.108 22.938 1.00 92.50 171 GLN A N 1
ATOM 1312 C CA . GLN A 1 171 ? -11.994 -4.717 21.886 1.00 92.50 171 GLN A CA 1
ATOM 1313 C C . GLN A 1 171 ? -11.768 -3.716 20.755 1.00 92.50 171 GLN A C 1
ATOM 1315 O O . GLN A 1 171 ? -12.710 -3.085 20.278 1.00 92.50 171 GLN A O 1
ATOM 1320 N N . LEU A 1 172 ? -10.518 -3.610 20.305 1.00 94.25 172 LEU A N 1
ATOM 1321 C CA . LEU A 1 172 ? -10.123 -2.817 19.142 1.00 94.25 172 LEU A CA 1
ATOM 1322 C C . LEU A 1 172 ? -9.746 -3.777 18.005 1.00 94.25 172 LEU A C 1
ATOM 1324 O O . LEU A 1 172 ? -8.780 -4.537 18.114 1.00 94.25 172 LEU A O 1
ATOM 1328 N N . LEU A 1 173 ? -10.555 -3.776 16.947 1.00 93.12 173 LEU A N 1
ATOM 1329 C CA . LEU A 1 173 ? -10.552 -4.730 15.835 1.00 93.12 173 LEU A CA 1
ATOM 1330 C C . LEU A 1 173 ? -10.407 -4.003 14.489 1.00 93.12 173 LEU A C 1
ATOM 1332 O O . LEU A 1 173 ? -10.458 -2.776 14.434 1.00 93.12 173 LEU A O 1
ATOM 1336 N N . ASP A 1 174 ? -10.212 -4.766 13.409 1.00 92.56 174 ASP A N 1
ATOM 1337 C CA . ASP A 1 174 ? -10.178 -4.275 12.018 1.00 92.56 174 ASP A CA 1
ATOM 1338 C C . ASP A 1 174 ? -9.289 -3.037 11.809 1.00 92.56 174 ASP A C 1
ATOM 1340 O O . ASP A 1 174 ? -9.628 -2.090 11.102 1.00 92.56 174 ASP A O 1
ATOM 1344 N N . VAL A 1 175 ? -8.130 -3.041 12.470 1.00 92.44 175 VAL A N 1
ATOM 1345 C CA . VAL A 1 175 ? -7.212 -1.903 12.502 1.00 92.44 175 VAL A CA 1
ATOM 1346 C C . VAL A 1 175 ? -6.560 -1.717 11.136 1.00 92.44 175 VAL A C 1
ATOM 1348 O O . VAL A 1 175 ? -5.942 -2.635 10.594 1.00 92.44 175 VAL A O 1
ATOM 1351 N N . THR A 1 176 ? -6.652 -0.505 10.601 1.00 90.44 176 THR A N 1
ATOM 1352 C CA . THR A 1 176 ? -5.991 -0.088 9.364 1.00 90.44 176 THR A CA 1
ATOM 1353 C C . THR A 1 176 ? -5.039 1.080 9.630 1.00 90.44 176 THR A C 1
ATOM 1355 O O . THR A 1 176 ? -4.700 1.367 10.778 1.00 90.44 176 THR A O 1
ATOM 1358 N N . HIS A 1 177 ? -4.543 1.734 8.580 1.00 89.75 177 HIS A N 1
ATOM 1359 C CA . HIS A 1 177 ? -3.696 2.918 8.727 1.00 89.75 177 HIS A CA 1
ATOM 1360 C C . HIS A 1 177 ? -4.474 4.170 9.148 1.00 89.75 177 HIS A C 1
ATOM 1362 O O . HIS A 1 177 ? -3.876 5.080 9.701 1.00 89.75 177 HIS A O 1
ATOM 1368 N N . SER A 1 178 ? -5.787 4.220 8.907 1.00 89.25 178 SER A N 1
ATOM 1369 C CA . SER A 1 178 ? -6.613 5.392 9.228 1.00 89.25 178 SER A CA 1
ATOM 1370 C C . SER A 1 178 ? -7.954 5.068 9.878 1.00 89.25 178 SER A C 1
ATOM 1372 O O . SER A 1 178 ? -8.729 5.981 10.159 1.00 89.25 178 SER A O 1
ATOM 1374 N N . THR A 1 179 ? -8.232 3.789 10.154 1.00 92.06 179 THR A N 1
ATOM 1375 C CA . THR A 1 179 ? -9.465 3.363 10.827 1.00 92.06 179 THR A CA 1
ATOM 1376 C C . THR A 1 179 ? -9.217 2.262 11.853 1.00 92.06 179 THR A C 1
ATOM 1378 O O . THR A 1 179 ? -8.264 1.492 11.716 1.00 92.06 179 THR A O 1
ATOM 1381 N N . MET A 1 180 ? -10.076 2.163 12.867 1.00 94.56 180 MET A N 1
ATOM 1382 C CA . MET A 1 180 ? -10.172 0.988 13.742 1.00 94.56 180 MET A CA 1
ATOM 1383 C C . MET A 1 180 ? -11.603 0.812 14.246 1.00 94.56 180 MET A C 1
ATOM 1385 O O . MET A 1 180 ? -12.318 1.792 14.438 1.00 94.56 180 MET A O 1
ATOM 1389 N N . LYS A 1 181 ? -12.023 -0.426 14.502 1.00 95.94 181 LYS A N 1
ATOM 1390 C CA . LYS A 1 181 ? -13.353 -0.727 15.035 1.00 95.94 181 LYS A CA 1
ATOM 1391 C C . LYS A 1 181 ? -13.285 -0.953 16.542 1.00 95.94 181 LYS A C 1
ATOM 1393 O O . LYS A 1 181 ? -12.641 -1.895 16.996 1.00 95.94 181 LYS A O 1
ATOM 1398 N N . ALA A 1 182 ? -13.965 -0.112 17.313 1.00 95.94 182 ALA A N 1
ATOM 1399 C CA . ALA A 1 182 ? -14.141 -0.284 18.749 1.00 95.94 182 ALA A CA 1
ATOM 1400 C C . ALA A 1 182 ? -15.429 -1.062 19.027 1.00 95.94 182 ALA A C 1
ATOM 1402 O O . ALA A 1 182 ? -16.482 -0.726 18.488 1.00 95.94 182 ALA A O 1
ATOM 1403 N N . ARG A 1 183 ? -15.355 -2.099 19.861 1.00 94.56 183 ARG A N 1
ATOM 1404 C CA . ARG A 1 183 ? -16.497 -2.927 20.263 1.00 94.56 183 ARG A CA 1
ATOM 1405 C C . ARG A 1 183 ? -16.471 -3.155 21.765 1.00 94.56 183 ARG A C 1
ATOM 1407 O O . ARG A 1 183 ? -15.435 -3.546 22.294 1.00 94.56 183 ARG A O 1
ATOM 1414 N N . TRP A 1 184 ? -17.598 -2.948 22.428 1.00 92.50 184 TRP A N 1
ATOM 1415 C CA . TRP A 1 184 ? -17.736 -3.132 23.871 1.00 92.50 184 TRP A CA 1
ATOM 1416 C C . TRP A 1 184 ? -18.974 -3.956 24.213 1.00 92.50 184 TRP A C 1
ATOM 1418 O O . TRP A 1 184 ? -19.859 -4.149 23.375 1.00 92.50 184 TRP A O 1
ATOM 1428 N N . ASP A 1 185 ? -19.015 -4.472 25.437 1.00 87.38 185 ASP A N 1
ATOM 1429 C CA . ASP A 1 185 ? -20.166 -5.221 25.928 1.00 87.38 185 ASP A CA 1
ATOM 1430 C C . ASP A 1 185 ? -21.314 -4.282 26.315 1.00 87.38 185 ASP A C 1
ATOM 1432 O O . ASP A 1 185 ? -21.108 -3.165 26.795 1.00 87.38 185 ASP A O 1
ATOM 1436 N N . ARG A 1 186 ? -22.548 -4.736 26.078 1.00 83.81 186 ARG A N 1
ATOM 1437 C CA . ARG A 1 186 ? -23.747 -3.976 26.436 1.00 83.81 186 ARG A CA 1
ATOM 1438 C C . ARG A 1 186 ? -23.942 -3.996 27.949 1.00 83.81 186 ARG A C 1
ATOM 1440 O O . ARG A 1 186 ? -23.878 -5.063 28.551 1.00 83.81 186 ARG A O 1
ATOM 1447 N N . VAL A 1 187 ? -24.285 -2.844 28.514 1.00 81.81 187 VAL A N 1
ATOM 1448 C CA . VAL A 1 187 ? -24.707 -2.706 29.911 1.00 81.81 187 VAL A CA 1
ATOM 1449 C C . VAL A 1 187 ? -26.182 -2.307 29.961 1.00 81.81 187 VAL A C 1
ATOM 1451 O O . VAL A 1 187 ? -26.647 -1.510 29.143 1.00 81.81 187 VAL A O 1
ATOM 1454 N N . ASP A 1 188 ? -26.938 -2.898 30.883 1.00 77.12 188 ASP A N 1
ATOM 1455 C CA . ASP A 1 188 ? -28.367 -2.628 31.044 1.00 77.12 188 ASP A CA 1
ATOM 1456 C C . ASP A 1 188 ? -28.610 -1.336 31.840 1.00 77.12 188 ASP A C 1
ATOM 1458 O O . ASP A 1 188 ? -27.882 -1.011 32.773 1.00 77.12 188 ASP A O 1
ATOM 1462 N N . GLY A 1 189 ? -29.665 -0.594 31.489 1.00 75.31 189 GLY A N 1
ATOM 1463 C CA . GLY A 1 189 ? -30.054 0.638 32.192 1.00 75.31 189 GLY A CA 1
ATOM 1464 C C . GLY A 1 189 ? -29.288 1.901 31.778 1.00 75.31 189 GLY A C 1
ATOM 1465 O O . GLY A 1 189 ? -29.561 2.973 32.318 1.00 75.31 189 GLY A O 1
ATOM 1466 N N . VAL A 1 190 ? -28.375 1.805 30.807 1.00 83.44 190 VAL A N 1
ATOM 1467 C CA . VAL A 1 190 ? -27.655 2.961 30.252 1.00 83.44 190 VAL A CA 1
ATOM 1468 C C . VAL A 1 190 ? -28.552 3.811 29.355 1.00 83.44 190 VAL A C 1
ATOM 1470 O O . VAL A 1 190 ? -29.396 3.309 28.624 1.00 83.44 190 VAL A O 1
ATOM 1473 N N . SER A 1 191 ? -28.330 5.121 29.358 1.00 83.75 191 SER A N 1
ATOM 1474 C CA . SER A 1 191 ? -28.922 6.060 28.396 1.00 83.75 191 SER A CA 1
ATOM 1475 C C . SER A 1 191 ? -28.141 6.109 27.073 1.00 83.75 191 SER A C 1
ATOM 1477 O O . SER A 1 191 ? -28.686 6.477 26.031 1.00 83.75 19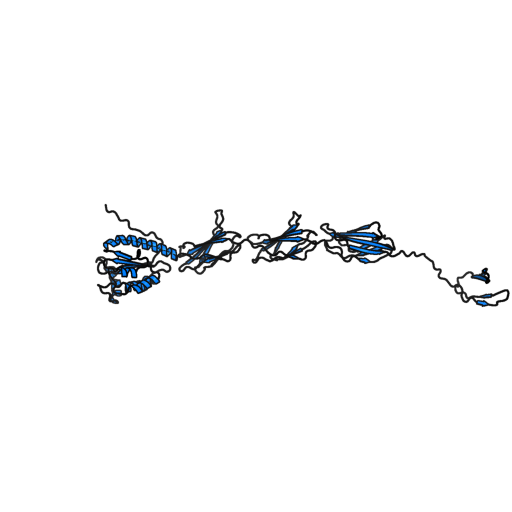1 SER A O 1
ATOM 1479 N N . GLY A 1 192 ? -26.861 5.731 27.096 1.00 88.25 192 GLY A N 1
ATOM 1480 C CA . GLY A 1 192 ? -25.980 5.703 25.932 1.00 88.25 192 GLY A CA 1
ATOM 1481 C C . GLY A 1 192 ? -24.527 5.460 26.316 1.00 88.25 192 GLY A C 1
ATOM 1482 O O . GLY A 1 192 ? -24.222 5.181 27.475 1.00 88.25 192 GLY A O 1
ATOM 1483 N N . TYR A 1 193 ? -23.634 5.595 25.339 1.00 91.56 193 TYR A N 1
ATOM 1484 C CA . TYR A 1 193 ? -22.191 5.493 25.548 1.00 91.56 193 TYR A CA 1
ATOM 1485 C C . TYR A 1 193 ? -21.485 6.740 25.029 1.00 91.56 193 TYR A C 1
ATOM 1487 O O . TYR A 1 193 ? -21.905 7.352 24.043 1.00 91.56 193 TYR A O 1
ATOM 1495 N N . MET A 1 194 ? -20.390 7.100 25.685 1.00 91.12 194 MET A N 1
ATOM 1496 C CA . MET A 1 194 ? -19.499 8.174 25.263 1.00 91.12 194 MET A CA 1
ATOM 1497 C C . MET A 1 194 ? -18.111 7.595 25.024 1.00 91.12 194 MET A C 1
ATOM 1499 O O . MET A 1 194 ? -17.556 6.929 25.894 1.00 91.12 194 MET A O 1
ATOM 1503 N N . LEU A 1 195 ? -17.569 7.833 23.836 1.00 94.19 195 LEU A N 1
ATOM 1504 C CA . LEU A 1 195 ? -16.254 7.379 23.419 1.00 94.19 195 LEU A CA 1
ATOM 1505 C C . LEU A 1 195 ? -15.319 8.573 23.306 1.00 94.19 195 LEU A C 1
ATOM 1507 O O . LEU A 1 195 ? -15.637 9.539 22.615 1.00 94.19 195 LEU A O 1
ATOM 1511 N N . LEU A 1 196 ? -14.162 8.468 23.949 1.00 91.12 196 LEU A N 1
ATOM 1512 C CA . LEU A 1 196 ? -13.043 9.387 23.810 1.00 91.12 196 LEU A CA 1
ATOM 1513 C C . LEU A 1 196 ? -11.887 8.635 23.166 1.00 91.12 196 LEU A C 1
ATOM 1515 O O . LEU A 1 196 ? -11.551 7.531 23.595 1.00 91.12 196 LEU A O 1
ATOM 1519 N N . TYR A 1 197 ? -11.274 9.209 22.139 1.00 92.88 197 TYR A N 1
ATOM 1520 C CA . TYR A 1 197 ? -10.054 8.644 21.580 1.00 92.88 197 TYR A CA 1
ATOM 1521 C C . TYR A 1 197 ? -9.052 9.722 21.203 1.00 92.88 197 TYR A C 1
ATOM 1523 O O . TYR A 1 197 ? -9.409 10.770 20.665 1.00 92.88 197 TYR A O 1
ATOM 1531 N N . ALA A 1 198 ? -7.785 9.440 21.488 1.00 90.31 198 ALA A N 1
ATOM 1532 C CA . ALA A 1 198 ? -6.688 10.370 21.283 1.00 90.31 198 ALA A CA 1
ATOM 1533 C C . ALA A 1 198 ? -5.405 9.624 20.896 1.00 90.31 198 ALA A C 1
ATOM 1535 O O . ALA A 1 198 ? -5.194 8.495 21.359 1.00 90.31 198 ALA A O 1
ATOM 1536 N N . PRO A 1 199 ? -4.555 10.216 20.040 1.00 91.12 199 PRO A N 1
ATOM 1537 C CA . PRO A 1 199 ? -3.246 9.651 19.743 1.00 91.12 199 PRO A CA 1
ATOM 1538 C C . PRO A 1 199 ? -2.362 9.723 20.994 1.00 91.12 199 PRO A C 1
ATOM 1540 O O . PRO A 1 199 ? -2.379 10.715 21.704 1.00 91.12 199 PRO A O 1
ATOM 1543 N N . LEU A 1 200 ? -1.572 8.697 21.278 1.00 83.25 200 LEU A N 1
ATOM 1544 C CA . LEU A 1 200 ? -0.619 8.683 22.381 1.00 83.25 200 LEU A CA 1
ATOM 1545 C C . LEU A 1 200 ? 0.706 9.273 21.878 1.00 83.25 200 LEU A C 1
ATOM 1547 O O . LEU A 1 200 ? 1.559 8.561 21.351 1.00 83.25 200 LEU A O 1
ATOM 1551 N N . ILE A 1 201 ? 0.835 10.598 21.961 1.00 75.25 201 ILE A N 1
ATOM 1552 C CA . ILE A 1 201 ? 2.027 11.347 21.539 1.00 75.25 201 ILE A CA 1
ATOM 1553 C C . ILE A 1 201 ? 2.731 11.882 22.794 1.00 75.25 201 ILE A C 1
ATOM 1555 O O . ILE A 1 201 ? 2.066 12.301 23.737 1.00 75.25 201 ILE A O 1
ATOM 1559 N N . ASP A 1 202 ? 4.068 11.888 22.805 1.00 60.38 202 ASP A N 1
ATOM 1560 C CA . ASP A 1 202 ? 4.896 12.379 23.928 1.00 60.38 202 ASP A CA 1
ATOM 1561 C C . ASP A 1 202 ? 4.680 13.875 24.246 1.00 60.38 202 ASP A C 1
ATOM 1563 O O . ASP A 1 202 ? 5.033 14.345 25.328 1.00 60.38 202 ASP A O 1
ATOM 1567 N N . ASP A 1 203 ? 4.105 14.634 23.310 1.00 56.69 203 ASP A N 1
ATOM 1568 C CA . ASP A 1 203 ? 4.019 16.093 23.358 1.00 56.69 203 ASP A CA 1
ATOM 1569 C C . ASP A 1 203 ? 2.583 16.554 23.648 1.00 56.69 203 ASP A C 1
ATOM 1571 O O . ASP A 1 203 ? 1.882 17.001 22.751 1.00 56.69 203 ASP A O 1
ATOM 1575 N N . GLY A 1 204 ? 2.146 16.354 24.898 1.00 53.16 204 GLY A N 1
ATOM 1576 C CA . GLY A 1 204 ? 1.176 17.137 25.696 1.00 53.16 204 GLY A CA 1
ATOM 1577 C C . GLY A 1 204 ? -0.203 17.570 25.157 1.00 53.16 204 GLY A C 1
ATOM 1578 O O . GLY A 1 204 ? -1.149 17.588 25.941 1.00 53.16 204 GLY A O 1
ATOM 1579 N N . ASP A 1 205 ? -0.351 17.929 23.883 1.00 52.66 205 ASP A N 1
ATOM 1580 C CA . ASP A 1 205 ? -1.592 18.395 23.261 1.00 52.66 205 ASP A CA 1
ATOM 1581 C C . ASP A 1 205 ? -2.314 17.219 22.590 1.00 52.66 205 ASP A C 1
ATOM 1583 O O . ASP A 1 205 ? -2.231 16.973 21.384 1.00 52.66 205 ASP A O 1
ATOM 1587 N N . LEU A 1 206 ? -3.031 16.460 23.415 1.00 65.00 206 LEU A N 1
ATOM 1588 C CA . LEU A 1 206 ? -3.930 15.413 22.956 1.00 65.00 206 LEU A CA 1
ATOM 1589 C C . LEU A 1 206 ? -5.222 16.061 22.451 1.00 65.00 206 LEU A C 1
ATOM 1591 O O . LEU A 1 206 ? -6.063 16.484 23.241 1.00 65.00 206 LEU A O 1
ATOM 1595 N N . GLU A 1 207 ? -5.393 16.153 21.131 1.00 70.88 207 GLU A N 1
ATOM 1596 C CA . GLU A 1 207 ? -6.690 16.513 20.554 1.00 70.88 207 GLU A CA 1
ATOM 1597 C C . GLU A 1 207 ? -7.637 15.311 20.712 1.00 70.88 207 GLU A C 1
ATOM 1599 O O . GLU A 1 207 ? -7.721 14.426 19.856 1.00 70.88 207 GLU A O 1
ATOM 1604 N N . GLU A 1 208 ? -8.286 15.233 21.875 1.00 81.00 208 GLU A N 1
ATOM 1605 C CA . GLU A 1 208 ? -9.246 14.180 22.189 1.00 81.00 208 GLU A CA 1
ATOM 1606 C C . GLU A 1 208 ? -10.509 14.357 21.344 1.00 81.00 208 GLU A C 1
ATOM 1608 O O . GLU A 1 208 ? -11.162 15.403 21.358 1.00 81.00 208 GLU A O 1
ATOM 1613 N N . LYS A 1 209 ? -10.876 13.313 20.601 1.00 88.31 209 LYS A N 1
ATOM 1614 C CA . LYS A 1 209 ? -12.132 13.279 19.855 1.00 88.31 209 LYS A CA 1
ATOM 1615 C C . LYS A 1 209 ? -13.205 12.600 20.697 1.00 88.31 209 LYS A C 1
ATOM 1617 O O . LYS A 1 209 ? -13.016 11.474 21.155 1.00 88.31 209 LYS A O 1
ATOM 1622 N N . GLU A 1 210 ? -14.345 13.271 20.844 1.00 91.38 210 GLU A N 1
ATOM 1623 C CA . GLU A 1 210 ? -15.508 12.785 21.591 1.00 91.38 210 GLU A CA 1
ATOM 1624 C C . GLU A 1 210 ? -16.640 12.363 20.649 1.00 91.38 210 GLU A C 1
ATOM 1626 O O . GLU A 1 210 ? -17.033 13.104 19.745 1.00 91.38 210 GLU A O 1
ATOM 1631 N N . VAL A 1 211 ? -17.202 11.176 20.886 1.00 93.06 211 VAL A N 1
ATOM 1632 C CA . VAL A 1 211 ? -18.370 10.661 20.163 1.00 93.06 211 VAL A CA 1
ATOM 1633 C C . VAL A 1 211 ? -19.394 10.121 21.155 1.00 93.06 211 VAL A C 1
ATOM 1635 O O . VAL A 1 211 ? -19.087 9.251 21.964 1.00 93.06 211 VAL A O 1
ATOM 1638 N N . LYS A 1 212 ? -20.640 10.596 21.067 1.00 91.56 212 LYS A N 1
ATOM 1639 C CA . LYS A 1 212 ? -21.770 10.070 21.849 1.00 91.56 212 LYS A CA 1
ATOM 1640 C C . LYS A 1 212 ? -22.650 9.193 20.976 1.00 91.56 212 LYS A C 1
ATOM 1642 O O . LYS A 1 212 ? -23.042 9.600 19.883 1.00 91.56 212 LYS A O 1
ATOM 1647 N N . VAL A 1 213 ? -22.993 8.013 21.476 1.00 93.75 213 VAL A N 1
ATOM 1648 C CA . VAL A 1 213 ? -23.846 7.040 20.789 1.00 93.75 213 VAL A CA 1
ATOM 1649 C C . VAL A 1 213 ? -24.995 6.591 21.691 1.00 93.75 213 VAL A C 1
ATOM 1651 O O . VAL A 1 213 ? -24.914 6.652 22.917 1.00 93.75 213 VAL A O 1
ATOM 1654 N N . SER A 1 214 ? -26.096 6.151 21.083 1.00 91.31 214 SER A N 1
ATOM 1655 C CA . SER A 1 214 ? -27.270 5.648 21.811 1.00 91.31 214 SER A CA 1
ATOM 1656 C C . SER A 1 214 ? -27.007 4.301 22.490 1.00 91.31 214 SER A C 1
ATOM 1658 O O . SER A 1 214 ? -26.138 3.554 22.046 1.00 91.31 214 SER A O 1
ATOM 1660 N N . GLU A 1 215 ? -27.852 3.923 23.450 1.00 86.31 215 GLU A N 1
ATOM 1661 C CA . GLU A 1 215 ? -27.817 2.630 24.164 1.00 86.31 215 GLU A CA 1
ATOM 1662 C C . GLU A 1 215 ? -27.791 1.371 23.267 1.00 86.31 215 GLU A C 1
ATOM 1664 O O . GLU A 1 215 ? -27.315 0.317 23.686 1.00 86.31 215 GLU A O 1
ATOM 1669 N N . ALA A 1 216 ? -28.297 1.458 22.031 1.00 88.38 216 ALA A N 1
ATOM 1670 C CA . ALA A 1 216 ? -28.354 0.332 21.097 1.00 88.38 216 ALA A CA 1
ATOM 1671 C C . ALA A 1 216 ? -27.014 0.043 20.398 1.00 88.38 216 ALA A C 1
ATOM 1673 O O . ALA A 1 216 ? -26.854 -1.021 19.800 1.00 88.38 216 ALA A O 1
ATOM 1674 N N . VAL A 1 217 ? -26.073 0.989 20.434 1.00 92.12 217 VAL A N 1
ATOM 1675 C CA . VAL A 1 217 ? -24.794 0.895 19.729 1.00 92.12 217 VAL A CA 1
ATOM 1676 C C . VAL A 1 217 ? -23.746 0.337 20.681 1.00 92.12 217 VAL A C 1
ATOM 1678 O O . VAL A 1 217 ? -23.469 0.930 21.717 1.00 92.12 217 VAL A O 1
ATOM 1681 N N . THR A 1 218 ? -23.152 -0.792 20.307 1.00 91.50 218 THR A N 1
ATOM 1682 C CA . THR A 1 218 ? -22.056 -1.449 21.044 1.00 91.50 218 THR A CA 1
ATOM 1683 C C . THR A 1 218 ? -20.795 -1.603 20.191 1.00 91.50 218 THR A C 1
ATOM 1685 O O . THR A 1 218 ? -19.855 -2.308 20.557 1.00 91.50 218 THR A O 1
ATOM 1688 N N . GLU A 1 219 ? -20.800 -1.006 18.999 1.00 93.94 219 GLU A N 1
ATOM 1689 C CA . GLU A 1 219 ? -19.664 -0.973 18.091 1.00 93.94 219 GLU A CA 1
ATOM 1690 C C . GLU A 1 219 ? -19.614 0.347 17.320 1.00 93.94 219 GLU A C 1
ATOM 1692 O O . GLU A 1 219 ? -20.649 0.883 16.926 1.00 93.94 219 GLU A O 1
ATOM 1697 N N . LEU A 1 220 ? -18.408 0.862 17.091 1.00 94.81 220 LEU A N 1
ATOM 1698 C CA . LEU A 1 220 ? -18.172 2.094 16.347 1.00 94.81 220 LEU A CA 1
ATOM 1699 C C . LEU A 1 220 ? -16.897 1.969 15.509 1.00 94.81 220 LEU A C 1
ATOM 1701 O O . LEU A 1 220 ? -15.864 1.519 16.005 1.00 94.81 220 LEU A O 1
ATOM 1705 N N . GLU A 1 221 ? -16.959 2.381 14.245 1.00 95.56 221 GLU A N 1
ATOM 1706 C CA . GLU A 1 221 ? -15.766 2.565 13.418 1.00 95.56 221 GLU A CA 1
ATOM 1707 C C . GLU A 1 221 ? -15.205 3.970 13.657 1.00 95.56 221 GLU A C 1
ATOM 1709 O O . GLU A 1 221 ? -15.895 4.967 13.453 1.00 95.56 221 GLU A O 1
ATOM 1714 N N . LEU A 1 222 ? -13.963 4.034 14.129 1.00 93.94 222 LEU A N 1
ATOM 1715 C CA . LEU A 1 222 ? -13.200 5.264 14.293 1.00 93.94 222 LEU A CA 1
ATOM 1716 C C . LEU A 1 222 ? -12.471 5.543 12.981 1.00 93.94 222 LEU A C 1
ATOM 1718 O O . LEU A 1 222 ? -11.743 4.671 12.500 1.00 93.94 222 LEU A O 1
ATOM 1722 N N . ASP A 1 223 ? -12.654 6.733 12.417 1.00 91.25 223 ASP A N 1
ATOM 1723 C CA . ASP A 1 223 ? -12.080 7.145 11.139 1.00 91.25 223 ASP A CA 1
ATOM 1724 C C . ASP A 1 223 ? -11.149 8.364 11.264 1.00 91.25 223 ASP A C 1
ATOM 1726 O O . ASP A 1 223 ? -11.006 8.989 12.321 1.00 91.25 223 ASP A O 1
ATOM 1730 N N . GLY A 1 224 ? -10.441 8.666 10.171 1.00 87.62 224 GLY A N 1
ATOM 1731 C CA . GLY A 1 224 ? -9.524 9.806 10.110 1.00 87.62 224 GLY A CA 1
ATOM 1732 C C . GLY A 1 224 ? -8.392 9.723 11.137 1.00 87.62 224 GLY A C 1
ATOM 1733 O O . GLY A 1 224 ? -8.027 10.741 11.732 1.00 87.62 224 GLY A O 1
ATOM 1734 N N . LEU A 1 225 ? -7.890 8.512 11.389 1.00 90.44 225 LEU A N 1
ATOM 1735 C CA . LEU A 1 225 ? -6.741 8.267 12.255 1.00 90.44 225 LEU A CA 1
ATOM 1736 C C . LEU A 1 225 ? -5.431 8.452 11.486 1.00 90.44 225 LEU A C 1
ATOM 1738 O O . LEU A 1 225 ? -5.365 8.266 10.270 1.00 90.44 225 LEU A O 1
ATOM 1742 N N . THR A 1 226 ? -4.371 8.778 12.213 1.00 89.75 226 THR A N 1
ATOM 1743 C CA . THR A 1 226 ? -3.032 8.937 11.651 1.00 89.75 226 THR A CA 1
ATOM 1744 C C . THR A 1 226 ? -2.359 7.566 11.516 1.00 89.75 226 THR A C 1
ATOM 1746 O O . THR A 1 226 ? -2.395 6.784 12.471 1.00 89.75 226 THR A O 1
ATOM 1749 N N . PRO A 1 227 ? -1.719 7.246 10.375 1.00 91.00 227 PRO A N 1
ATOM 1750 C CA . PRO A 1 227 ? -0.940 6.016 10.207 1.00 91.00 227 PRO A CA 1
ATOM 1751 C C . PRO A 1 227 ? 0.204 5.884 11.214 1.00 91.00 227 PRO A C 1
ATOM 1753 O O . PRO A 1 227 ? 0.766 6.885 11.655 1.00 91.00 227 PRO A O 1
ATOM 1756 N N . ARG A 1 228 ? 0.588 4.642 11.547 1.00 90.38 228 ARG A N 1
ATOM 1757 C CA . ARG A 1 228 ? 1.704 4.327 12.467 1.00 90.38 228 ARG A CA 1
ATOM 1758 C C . ARG A 1 228 ? 1.625 5.111 13.792 1.00 90.38 228 ARG A C 1
ATOM 1760 O O . ARG A 1 228 ? 2.635 5.584 14.300 1.00 90.38 228 ARG A O 1
ATOM 1767 N N . THR A 1 229 ? 0.424 5.277 14.333 1.00 90.56 229 THR A N 1
ATOM 1768 C CA . THR A 1 229 ? 0.182 6.073 15.541 1.00 90.56 229 THR A CA 1
ATOM 1769 C C . THR A 1 229 ? -0.565 5.223 16.560 1.00 90.56 229 THR A C 1
ATOM 1771 O O . THR A 1 229 ? -1.541 4.549 16.227 1.00 90.56 229 THR A O 1
ATOM 1774 N N . GLU A 1 230 ? -0.079 5.203 17.798 1.00 92.50 230 GLU A N 1
ATOM 1775 C CA . GLU A 1 230 ? -0.772 4.562 18.913 1.00 92.50 230 GLU A CA 1
ATOM 1776 C C . GLU A 1 230 ? -1.936 5.432 19.369 1.00 92.50 230 GLU A C 1
ATOM 1778 O O . GLU A 1 230 ? -1.782 6.638 19.496 1.00 92.50 230 GLU A O 1
ATOM 1783 N N . TYR A 1 231 ? -3.105 4.836 19.578 1.00 91.94 231 TYR A N 1
ATOM 1784 C CA . TYR A 1 231 ? -4.289 5.527 20.074 1.00 91.94 231 TYR A CA 1
ATOM 1785 C C . TYR A 1 231 ? -4.751 4.900 21.380 1.00 91.94 231 TYR A C 1
ATOM 1787 O O . TYR A 1 231 ? -4.768 3.674 21.519 1.00 91.94 231 TYR A O 1
ATOM 1795 N N . THR A 1 232 ? -5.183 5.755 22.301 1.00 91.19 232 THR A N 1
ATOM 1796 C CA . THR A 1 232 ? -5.959 5.362 23.476 1.00 91.19 232 THR A CA 1
ATOM 1797 C C . THR A 1 232 ? -7.432 5.562 23.162 1.00 91.19 232 THR A C 1
ATOM 1799 O O . THR A 1 232 ? -7.819 6.640 22.718 1.00 91.19 232 THR A O 1
ATOM 1802 N N . VAL A 1 233 ? -8.241 4.525 23.369 1.00 93.88 233 VAL A N 1
ATOM 1803 C CA . VAL A 1 233 ? -9.697 4.558 23.210 1.00 93.88 233 VAL A CA 1
ATOM 1804 C C . VAL A 1 233 ? -10.327 4.261 24.559 1.00 93.88 233 VAL A C 1
ATOM 1806 O O . VAL A 1 233 ? -10.048 3.227 25.166 1.00 93.88 233 VAL A O 1
ATOM 1809 N N . THR A 1 234 ? -11.195 5.159 25.000 1.00 90.44 234 THR A N 1
ATOM 1810 C CA . THR A 1 234 ? -11.867 5.118 26.292 1.00 90.44 234 THR A CA 1
ATOM 1811 C C . THR A 1 234 ? -13.375 5.170 26.082 1.00 90.44 234 THR A C 1
ATOM 1813 O O . THR A 1 234 ? -13.866 6.017 25.340 1.00 90.44 234 THR A O 1
ATOM 1816 N N . VAL A 1 235 ? -14.117 4.272 26.727 1.00 92.50 235 VAL A N 1
ATOM 1817 C CA . VAL A 1 235 ? -15.582 4.202 26.646 1.00 92.50 235 VAL A CA 1
ATOM 1818 C C . VAL A 1 235 ? -16.187 4.368 28.034 1.00 92.50 235 VAL A C 1
ATOM 1820 O O . VAL A 1 235 ? -15.777 3.690 28.974 1.00 92.50 235 VAL A O 1
ATOM 1823 N N . TYR A 1 236 ? -17.189 5.236 28.134 1.00 88.06 236 TYR A N 1
ATOM 1824 C CA . TYR A 1 236 ? -18.002 5.468 29.324 1.00 88.06 236 TYR A CA 1
ATOM 1825 C C . TYR A 1 236 ? -19.435 5.009 29.056 1.00 88.06 236 TYR A C 1
ATOM 1827 O O . TYR A 1 236 ? -20.006 5.335 28.009 1.00 88.06 236 TYR A O 1
ATOM 1835 N N . ALA A 1 237 ? -20.039 4.300 30.007 1.00 85.19 237 ALA A N 1
ATOM 1836 C CA . ALA A 1 237 ? -21.481 4.094 30.039 1.00 85.19 237 ALA A CA 1
ATOM 1837 C C . ALA A 1 237 ? -22.136 5.311 30.705 1.00 85.19 237 ALA A C 1
ATOM 1839 O O . ALA A 1 237 ? -21.694 5.759 31.760 1.00 85.19 237 ALA A O 1
ATOM 1840 N N . VAL A 1 238 ? -23.171 5.873 30.084 1.00 83.44 238 VAL A N 1
ATOM 1841 C CA . VAL A 1 238 ? -23.833 7.091 30.571 1.00 83.44 238 VAL A CA 1
ATOM 1842 C C . VAL A 1 238 ? -25.204 6.733 31.135 1.00 83.44 238 VAL A C 1
ATOM 1844 O O . VAL A 1 238 ? -26.010 6.113 30.441 1.00 83.44 238 VAL A O 1
ATOM 1847 N N . TYR A 1 239 ? -25.487 7.159 32.364 1.00 78.44 239 TYR A N 1
ATOM 1848 C CA . TYR A 1 239 ? -26.746 6.955 33.083 1.00 78.44 239 TYR A CA 1
ATOM 1849 C C . TYR A 1 239 ? -27.366 8.319 33.407 1.00 78.44 239 TYR A C 1
ATOM 1851 O O . TYR A 1 239 ? -27.027 8.958 34.402 1.00 78.44 239 TYR A O 1
ATOM 1859 N N . GLY A 1 240 ? -28.272 8.806 32.556 1.00 75.44 240 GLY A N 1
ATOM 1860 C CA . GLY A 1 240 ? -28.799 10.165 32.694 1.00 75.44 240 GLY A CA 1
ATOM 1861 C C . GLY A 1 240 ? -27.704 11.221 32.504 1.00 75.44 240 GLY A C 1
ATOM 1862 O O . GLY A 1 240 ? -27.236 11.414 31.383 1.00 75.44 240 GLY A O 1
ATOM 1863 N N . GLU A 1 241 ? -27.320 11.908 33.584 1.00 72.69 241 GLU A N 1
ATOM 1864 C CA . GLU A 1 241 ? -26.251 12.925 33.594 1.00 72.69 241 GLU A CA 1
ATOM 1865 C C . GLU A 1 241 ? -24.915 12.405 34.158 1.00 72.69 241 GLU A C 1
ATOM 1867 O O . GLU A 1 241 ? -23.903 13.097 34.066 1.00 72.69 241 GLU A O 1
ATOM 1872 N N . GLU A 1 242 ? -24.889 11.188 34.708 1.00 74.06 242 GLU A N 1
ATOM 1873 C CA . GLU A 1 242 ? -23.691 10.581 35.295 1.00 74.06 242 GLU A CA 1
ATOM 1874 C C . GLU A 1 242 ? -23.003 9.623 34.313 1.00 74.06 242 GLU A C 1
ATOM 1876 O O . GLU A 1 242 ? -23.649 8.961 33.497 1.00 74.06 242 GLU A O 1
ATOM 1881 N N . ALA A 1 243 ? -21.676 9.529 34.406 1.00 77.19 243 ALA A N 1
ATOM 1882 C CA . ALA A 1 243 ? -20.865 8.576 33.653 1.00 77.19 243 ALA A CA 1
ATOM 1883 C C . ALA A 1 243 ? -20.319 7.486 34.586 1.00 77.19 243 ALA A C 1
ATOM 1885 O O . ALA A 1 243 ? -20.014 7.748 35.748 1.00 77.19 243 ALA A O 1
ATOM 1886 N N . SER A 1 244 ? -20.192 6.265 34.069 1.00 80.38 244 SER A N 1
ATOM 1887 C CA . SER A 1 244 ? -19.520 5.162 34.753 1.00 80.38 244 SER A CA 1
ATOM 1888 C C . SER A 1 244 ? -18.014 5.391 34.856 1.00 80.38 244 SER A C 1
ATOM 1890 O O . SER A 1 244 ? -17.450 6.248 34.171 1.00 80.38 244 SER A O 1
ATOM 1892 N N . ASP A 1 245 ? -17.340 4.525 35.613 1.00 78.88 245 ASP A N 1
ATOM 1893 C CA . ASP A 1 245 ? -15.906 4.332 35.425 1.00 78.88 245 ASP A CA 1
ATOM 1894 C C . ASP A 1 245 ? -15.622 3.908 33.968 1.00 78.88 245 ASP A C 1
ATOM 1896 O O . ASP A 1 245 ? -16.384 3.114 33.391 1.00 78.88 245 ASP A O 1
ATOM 1900 N N . PRO A 1 246 ? -14.567 4.450 33.336 1.00 83.69 246 PRO A N 1
ATOM 1901 C CA . PRO A 1 246 ? -14.255 4.137 31.953 1.00 83.69 246 PRO A CA 1
ATOM 1902 C C . PRO A 1 246 ? -13.627 2.757 31.791 1.00 83.69 246 PRO A C 1
ATOM 1904 O O . PRO A 1 246 ? -12.865 2.291 32.639 1.00 83.69 246 PRO A O 1
ATOM 1907 N N . ILE A 1 247 ? -13.824 2.172 30.610 1.00 86.25 247 ILE A N 1
ATOM 1908 C CA . ILE A 1 247 ? -12.931 1.137 30.091 1.00 86.25 247 ILE A CA 1
ATOM 1909 C C . ILE A 1 247 ? -12.011 1.735 29.032 1.00 86.25 247 ILE A C 1
ATOM 1911 O O . ILE A 1 247 ? -12.463 2.412 28.109 1.00 86.25 247 ILE A O 1
ATOM 1915 N N . THR A 1 248 ? -10.716 1.458 29.150 1.00 88.56 248 THR A N 1
ATOM 1916 C CA . THR A 1 248 ? -9.694 1.972 28.236 1.00 88.56 248 THR A CA 1
ATOM 1917 C C . THR A 1 248 ? -8.938 0.822 27.591 1.00 88.56 248 THR A C 1
ATOM 1919 O O . THR A 1 248 ? -8.580 -0.156 28.247 1.00 88.56 248 THR A O 1
ATOM 1922 N N . ASN A 1 249 ? -8.675 0.943 26.294 1.00 90.06 249 ASN A N 1
ATOM 1923 C CA . ASN A 1 249 ? -7.804 0.041 25.557 1.00 90.06 249 ASN A CA 1
ATOM 1924 C C . ASN A 1 249 ? -6.942 0.846 24.577 1.00 90.06 249 ASN A C 1
ATOM 1926 O O . ASN A 1 249 ? -7.297 1.959 24.188 1.00 90.06 249 ASN A O 1
ATOM 1930 N N . GLN A 1 250 ? -5.799 0.292 24.191 1.00 92.31 250 GLN A N 1
ATOM 1931 C CA . GLN A 1 250 ? -4.824 0.951 23.332 1.00 92.31 250 GLN A CA 1
ATOM 1932 C C . GLN A 1 250 ? -4.503 0.091 22.119 1.00 92.31 250 GLN A C 1
ATOM 1934 O O . GLN A 1 250 ? -4.443 -1.142 22.192 1.00 92.31 250 GLN A O 1
ATOM 1939 N N . LYS A 1 251 ? -4.309 0.744 20.974 1.00 93.94 251 LYS A N 1
ATOM 1940 C CA . LYS A 1 251 ? -3.916 0.065 19.742 1.00 93.94 251 LYS A CA 1
ATOM 1941 C C . LYS A 1 251 ? -3.209 1.011 18.786 1.00 93.94 251 LYS A C 1
ATOM 1943 O O . LYS A 1 251 ? -3.630 2.149 18.607 1.00 93.94 251 LYS A O 1
ATOM 1948 N N . SER A 1 252 ? -2.172 0.513 18.121 1.00 94.12 252 SER A N 1
ATOM 1949 C CA . SER A 1 252 ? -1.481 1.244 17.059 1.00 94.12 252 SER A CA 1
ATOM 1950 C C . SER A 1 252 ? -2.109 0.990 15.695 1.00 94.12 252 SER A C 1
ATOM 1952 O O . SER A 1 252 ? -2.340 -0.163 15.321 1.00 94.12 252 SER A O 1
ATOM 1954 N N . THR A 1 253 ? -2.350 2.063 14.942 1.00 93.00 253 THR A N 1
ATOM 1955 C CA . THR A 1 253 ? -2.714 1.990 13.523 1.00 93.00 253 THR A CA 1
ATOM 1956 C C . THR A 1 253 ? -1.558 1.432 12.695 1.00 93.00 253 THR A C 1
ATOM 1958 O O . THR A 1 253 ? -0.382 1.497 13.067 1.00 93.00 253 THR A O 1
ATOM 1961 N N . LEU A 1 254 ? -1.892 0.863 11.541 1.00 91.81 254 LEU A N 1
ATOM 1962 C CA . LEU A 1 254 ? -0.909 0.278 10.632 1.00 91.81 254 LEU A CA 1
ATOM 1963 C C . LEU A 1 254 ? -0.168 1.363 9.823 1.00 91.81 254 LEU A C 1
ATOM 1965 O O . LEU A 1 254 ? -0.655 2.488 9.690 1.00 91.81 254 LEU A O 1
ATOM 1969 N N . PRO A 1 255 ? 1.015 1.065 9.258 1.00 91.56 255 PRO A N 1
ATOM 1970 C CA . PRO A 1 255 ? 1.612 1.929 8.245 1.00 91.56 255 PRO A CA 1
ATOM 1971 C C . PRO A 1 255 ? 0.767 1.946 6.960 1.00 91.56 255 PRO A C 1
ATOM 1973 O O . PRO A 1 255 ? -0.020 1.032 6.697 1.00 91.56 255 PRO A O 1
ATOM 1976 N N . LEU A 1 256 ? 0.962 2.977 6.134 1.00 91.44 256 LEU A N 1
ATOM 1977 C CA . LEU A 1 256 ? 0.390 3.038 4.788 1.00 91.44 256 LEU A CA 1
ATOM 1978 C C . LEU A 1 256 ? 0.902 1.857 3.951 1.00 91.44 256 LEU A C 1
ATOM 1980 O O . LEU A 1 256 ? 2.108 1.621 3.873 1.00 91.44 256 LEU A O 1
ATOM 1984 N N . SER A 1 257 ? -0.018 1.101 3.350 1.00 91.12 257 SER A N 1
ATOM 1985 C CA . SER A 1 257 ? 0.324 -0.083 2.560 1.00 91.12 257 SER A CA 1
ATOM 1986 C C . SER A 1 257 ? 1.052 0.324 1.279 1.00 91.12 257 SER A C 1
ATOM 1988 O O . SER A 1 257 ? 0.581 1.185 0.544 1.00 91.12 257 SER A O 1
ATOM 1990 N N . ALA A 1 258 ? 2.200 -0.289 1.014 1.00 92.50 258 ALA A N 1
ATOM 1991 C CA . ALA A 1 258 ? 2.919 -0.110 -0.242 1.00 92.50 258 ALA A CA 1
ATOM 1992 C C . ALA A 1 258 ? 2.365 -1.061 -1.319 1.00 92.50 258 ALA A C 1
ATOM 1994 O O . ALA A 1 258 ? 1.837 -2.122 -0.962 1.00 92.50 258 ALA A O 1
ATOM 1995 N N . PRO A 1 259 ? 2.481 -0.717 -2.616 1.00 93.75 259 PRO A N 1
ATOM 1996 C CA . PRO A 1 259 ? 2.269 -1.689 -3.683 1.00 93.75 259 PRO A CA 1
ATOM 1997 C C . PRO A 1 259 ? 3.259 -2.850 -3.541 1.00 93.75 259 PRO A C 1
ATOM 1999 O O . PRO A 1 259 ? 4.293 -2.730 -2.877 1.00 93.75 259 PRO A O 1
ATOM 2002 N N . THR A 1 260 ? 2.960 -3.979 -4.176 1.00 95.19 260 THR A N 1
ATOM 2003 C CA . THR A 1 260 ? 3.818 -5.173 -4.130 1.00 95.19 260 THR A CA 1
ATOM 2004 C C . THR A 1 260 ? 4.084 -5.726 -5.522 1.00 95.19 260 THR A C 1
ATOM 2006 O O . THR A 1 260 ? 3.373 -5.384 -6.462 1.00 95.19 260 THR A O 1
ATOM 2009 N N . ASN A 1 261 ? 5.086 -6.609 -5.640 1.00 95.44 261 ASN A N 1
ATOM 2010 C CA . ASN A 1 261 ? 5.333 -7.402 -6.851 1.00 95.44 261 ASN A CA 1
ATOM 2011 C C . ASN A 1 261 ? 5.520 -6.525 -8.105 1.00 95.44 261 ASN A C 1
ATOM 2013 O O . ASN A 1 261 ? 4.738 -6.596 -9.049 1.00 95.44 261 ASN A O 1
ATOM 2017 N N . LEU A 1 262 ? 6.545 -5.667 -8.081 1.00 96.62 262 LEU A N 1
ATOM 2018 C CA . LEU A 1 262 ? 6.935 -4.876 -9.244 1.00 96.62 262 LEU A CA 1
ATOM 2019 C C . LEU A 1 262 ? 7.510 -5.809 -10.312 1.00 96.62 262 LEU A C 1
ATOM 2021 O O . LEU A 1 262 ? 8.424 -6.582 -10.043 1.00 96.62 262 LEU A O 1
ATOM 2025 N N . GLN A 1 263 ? 6.951 -5.743 -11.511 1.00 97.25 263 GLN A N 1
ATOM 2026 C CA . GLN A 1 263 ? 7.328 -6.558 -12.654 1.00 97.25 263 GLN A CA 1
ATOM 2027 C C . GLN A 1 263 ? 7.685 -5.670 -13.839 1.00 97.25 263 GLN A C 1
ATOM 2029 O O . GLN A 1 263 ? 7.083 -4.615 -14.047 1.00 97.25 263 GLN A O 1
ATOM 2034 N N . PHE A 1 264 ? 8.640 -6.144 -14.633 1.00 97.69 264 PHE A N 1
ATOM 2035 C CA . PHE A 1 264 ? 9.125 -5.477 -15.833 1.00 97.69 264 PHE A CA 1
ATOM 2036 C C . PHE A 1 264 ? 8.890 -6.376 -17.049 1.00 97.69 264 PHE A C 1
ATOM 2038 O O . PHE A 1 264 ? 9.245 -7.559 -17.029 1.00 97.69 264 PHE A O 1
ATOM 2045 N N . SER A 1 265 ? 8.317 -5.822 -18.114 1.00 97.25 265 SER A N 1
ATOM 2046 C CA . SER A 1 265 ? 8.120 -6.495 -19.401 1.00 97.25 265 SER A CA 1
ATOM 2047 C C . SER A 1 265 ? 8.428 -5.557 -20.566 1.00 97.25 265 SER A C 1
ATOM 2049 O O . SER A 1 265 ? 8.654 -4.363 -20.374 1.00 97.25 265 SER A O 1
ATOM 2051 N N . ASP A 1 266 ? 8.491 -6.118 -21.778 1.00 96.38 266 ASP A N 1
ATOM 2052 C CA . ASP A 1 266 ? 8.674 -5.364 -23.029 1.00 96.38 266 ASP A CA 1
ATOM 2053 C C . ASP A 1 266 ? 9.832 -4.349 -22.970 1.00 96.38 266 ASP A C 1
ATOM 2055 O O . ASP A 1 266 ? 9.747 -3.226 -23.468 1.00 96.38 266 ASP A O 1
ATOM 2059 N N . ILE A 1 267 ? 10.925 -4.755 -22.315 1.00 97.31 267 ILE A N 1
ATOM 2060 C CA . ILE A 1 267 ? 12.115 -3.929 -22.124 1.00 97.31 267 ILE A CA 1
ATOM 2061 C C . ILE A 1 267 ? 12.845 -3.804 -23.463 1.00 97.31 267 ILE A C 1
ATOM 2063 O O . ILE A 1 267 ? 13.253 -4.805 -24.057 1.00 97.31 267 ILE A O 1
ATOM 2067 N N . THR A 1 268 ? 13.032 -2.568 -23.914 1.00 95.44 268 THR A N 1
ATOM 2068 C CA . THR A 1 268 ? 13.779 -2.216 -25.125 1.00 95.44 268 THR A CA 1
ATOM 2069 C C . THR A 1 268 ? 15.039 -1.425 -24.761 1.00 95.44 268 THR A C 1
ATOM 2071 O O . THR A 1 268 ? 15.440 -1.345 -23.594 1.00 95.44 268 THR A O 1
ATOM 2074 N N . HIS A 1 269 ? 15.692 -0.827 -25.758 1.00 94.31 269 HIS A N 1
ATOM 2075 C CA . HIS A 1 269 ? 16.830 0.058 -25.541 1.00 94.31 269 HIS A CA 1
ATOM 2076 C C . HIS A 1 269 ? 16.425 1.426 -24.975 1.00 94.31 269 HIS A C 1
ATOM 2078 O O . HIS A 1 269 ? 17.270 2.095 -24.389 1.00 94.31 269 HIS A O 1
ATOM 2084 N N . ASN A 1 270 ? 15.157 1.840 -25.119 1.00 94.06 270 ASN A N 1
ATOM 2085 C CA . ASN A 1 270 ? 14.684 3.172 -24.720 1.00 94.06 270 ASN A CA 1
ATOM 2086 C C . ASN A 1 270 ? 13.351 3.196 -23.944 1.00 94.06 270 ASN A C 1
ATOM 2088 O O . ASN A 1 270 ? 12.879 4.279 -23.579 1.00 94.06 270 ASN A O 1
ATOM 2092 N N . SER A 1 271 ? 12.746 2.036 -23.686 1.00 95.62 271 SER A N 1
ATOM 2093 C CA . SER A 1 271 ? 11.456 1.913 -23.005 1.00 95.62 271 SER A CA 1
ATOM 2094 C C . SER A 1 271 ? 11.362 0.640 -22.168 1.00 95.62 271 SER A C 1
ATOM 2096 O O . SER A 1 271 ? 12.085 -0.327 -22.407 1.00 95.62 271 SER A O 1
ATOM 2098 N N . ALA A 1 272 ? 10.441 0.622 -21.208 1.00 97.50 272 ALA A N 1
ATOM 2099 C CA . ALA A 1 272 ? 10.073 -0.580 -20.465 1.00 97.50 272 ALA A CA 1
ATOM 2100 C C . ALA A 1 272 ? 8.635 -0.472 -19.955 1.00 97.50 272 ALA A C 1
ATOM 2102 O O . ALA A 1 272 ? 8.225 0.597 -19.500 1.00 97.50 272 ALA A O 1
ATOM 2103 N N . HIS A 1 273 ? 7.894 -1.575 -19.988 1.00 97.75 273 HIS A N 1
ATOM 2104 C CA . HIS A 1 273 ? 6.581 -1.657 -19.363 1.00 97.75 273 HIS A CA 1
ATOM 2105 C C . HIS A 1 273 ? 6.740 -2.112 -17.912 1.00 97.75 273 HIS A C 1
ATOM 2107 O O . HIS A 1 273 ? 7.398 -3.119 -17.639 1.00 97.75 273 HIS A O 1
ATOM 2113 N N . ILE A 1 274 ? 6.144 -1.373 -16.979 1.00 97.69 274 ILE A N 1
ATOM 2114 C CA . ILE A 1 274 ? 6.128 -1.725 -15.559 1.00 97.69 274 ILE A CA 1
ATOM 2115 C C . ILE A 1 274 ? 4.715 -2.044 -15.094 1.00 97.69 274 ILE A C 1
ATOM 2117 O O . ILE A 1 274 ? 3.754 -1.382 -15.483 1.00 97.69 274 ILE A O 1
ATOM 2121 N N . HIS A 1 275 ? 4.601 -3.041 -14.224 1.00 97.44 275 HIS A N 1
ATOM 2122 C CA . HIS A 1 275 ? 3.342 -3.498 -13.647 1.00 97.44 275 HIS A CA 1
ATOM 2123 C C . HIS A 1 275 ? 3.515 -3.842 -12.167 1.00 97.44 275 HIS A C 1
ATOM 2125 O O . HIS A 1 275 ? 4.584 -4.293 -11.763 1.00 97.44 275 HIS A O 1
ATOM 2131 N N . TRP A 1 276 ? 2.480 -3.639 -11.352 1.00 96.31 276 TRP A N 1
ATOM 2132 C CA . TRP A 1 276 ? 2.503 -3.983 -9.929 1.00 96.31 276 TRP A CA 1
ATOM 2133 C C . TRP A 1 276 ? 1.140 -4.450 -9.414 1.00 96.31 276 TRP A C 1
ATOM 2135 O O . TRP A 1 276 ? 0.085 -4.166 -9.993 1.00 96.31 276 TRP A O 1
ATOM 2145 N N . ASP A 1 277 ? 1.158 -5.133 -8.270 1.00 95.06 277 ASP A N 1
ATOM 2146 C CA . ASP A 1 277 ? -0.062 -5.498 -7.560 1.00 95.06 277 ASP A CA 1
ATOM 2147 C C . ASP A 1 277 ? -0.624 -4.261 -6.829 1.00 95.06 277 ASP A C 1
ATOM 2149 O O . ASP A 1 277 ? 0.091 -3.615 -6.048 1.00 95.06 277 ASP A O 1
ATOM 2153 N N . PRO A 1 278 ? -1.901 -3.899 -7.066 1.00 89.75 278 PRO A N 1
ATOM 2154 C CA . PRO A 1 278 ? -2.502 -2.715 -6.474 1.00 89.75 278 PRO A CA 1
ATOM 2155 C C . PRO A 1 278 ? -2.784 -2.913 -4.983 1.00 89.75 278 PRO A C 1
ATOM 2157 O O . PRO A 1 278 ? -3.062 -4.016 -4.507 1.00 89.75 278 PRO A O 1
ATOM 2160 N N . VAL A 1 279 ? -2.789 -1.810 -4.238 1.00 88.56 279 VAL A N 1
ATOM 2161 C CA . VAL A 1 279 ? -3.122 -1.845 -2.811 1.00 88.56 279 VAL A CA 1
ATOM 2162 C C . VAL A 1 279 ? -4.632 -2.068 -2.577 1.00 88.56 279 VAL A C 1
ATOM 2164 O O . VAL A 1 279 ? -5.453 -1.603 -3.369 1.00 88.56 279 VAL A O 1
ATOM 2167 N N . PRO A 1 280 ? -5.050 -2.723 -1.472 1.00 75.12 280 PRO A 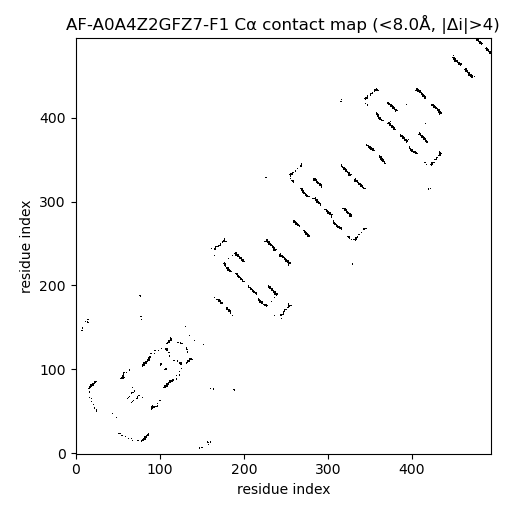N 1
ATOM 2168 C CA . PRO A 1 280 ? -6.449 -3.134 -1.264 1.00 75.12 280 PRO A CA 1
ATOM 2169 C C . PRO A 1 280 ? -7.476 -1.995 -1.113 1.00 75.12 280 PRO A C 1
ATOM 2171 O O . PRO A 1 280 ? -8.673 -2.219 -1.287 1.00 75.12 280 PRO A O 1
ATOM 2174 N N . LYS A 1 281 ? -7.041 -0.781 -0.742 1.00 69.88 281 LYS A N 1
ATOM 2175 C CA . LYS A 1 281 ? -7.900 0.405 -0.556 1.00 69.88 281 LYS A CA 1
ATOM 2176 C C . LYS A 1 281 ? -7.666 1.423 -1.677 1.00 69.88 281 LYS A C 1
ATOM 2178 O O . LYS A 1 281 ? -6.572 1.507 -2.222 1.00 69.88 281 LYS A O 1
ATOM 2183 N N . LYS A 1 282 ? -8.687 2.236 -1.979 1.00 71.69 282 LYS A N 1
ATOM 2184 C CA . LYS A 1 282 ? -8.627 3.296 -3.001 1.00 71.69 282 LYS A CA 1
ATOM 2185 C C . LYS A 1 282 ? -7.537 4.323 -2.669 1.00 71.69 282 LYS A C 1
ATOM 2187 O O . LYS A 1 282 ? -7.738 5.179 -1.813 1.00 71.69 282 LYS A O 1
ATOM 2192 N N . VAL A 1 283 ? -6.412 4.242 -3.368 1.00 87.25 283 VAL A N 1
ATOM 2193 C CA . VAL A 1 283 ? -5.397 5.301 -3.425 1.00 87.25 283 VAL A CA 1
ATOM 2194 C C . VAL A 1 283 ? -5.831 6.407 -4.379 1.00 87.25 283 VAL A C 1
ATOM 2196 O O . VAL A 1 283 ? -6.655 6.183 -5.268 1.00 87.25 283 VAL A O 1
ATOM 2199 N N . LYS A 1 284 ? -5.263 7.604 -4.214 1.00 89.94 284 LYS A N 1
ATOM 2200 C CA . LYS A 1 284 ? -5.403 8.682 -5.206 1.00 89.94 284 LYS A CA 1
ATOM 2201 C C . LYS A 1 284 ? -4.665 8.344 -6.503 1.00 89.94 284 LYS A C 1
ATOM 2203 O O . LYS A 1 284 ? -5.101 8.761 -7.571 1.00 89.94 284 LYS A O 1
ATOM 2208 N N . GLY A 1 285 ? -3.574 7.593 -6.386 1.00 92.94 285 GLY A N 1
ATOM 2209 C CA . GLY A 1 285 ? -2.715 7.195 -7.489 1.00 92.94 285 GLY A CA 1
ATOM 2210 C C . GLY A 1 285 ? -1.364 6.703 -6.987 1.00 92.94 285 GLY A C 1
ATOM 2211 O O . GLY A 1 285 ? -1.213 6.388 -5.801 1.00 92.94 285 GLY A O 1
ATOM 2212 N N . TYR A 1 286 ? -0.385 6.679 -7.882 1.00 95.62 286 TYR A N 1
ATOM 2213 C CA . TYR A 1 286 ? 0.981 6.261 -7.577 1.00 95.62 286 TYR A CA 1
ATOM 2214 C C . TYR A 1 286 ? 1.980 7.313 -8.048 1.00 95.62 286 TYR A C 1
ATOM 2216 O O . TYR A 1 286 ? 1.773 7.965 -9.071 1.00 95.62 286 TYR A O 1
ATOM 2224 N N . ARG A 1 287 ? 3.081 7.462 -7.311 1.00 96.06 287 ARG A N 1
ATOM 2225 C CA . ARG A 1 287 ? 4.261 8.198 -7.765 1.00 96.06 287 ARG A CA 1
ATOM 2226 C C . ARG A 1 287 ? 5.325 7.196 -8.175 1.00 96.06 287 ARG A C 1
ATOM 2228 O O . ARG A 1 287 ? 5.747 6.381 -7.356 1.00 96.06 287 ARG A O 1
ATOM 2235 N N . ILE A 1 288 ? 5.741 7.266 -9.430 1.00 96.81 288 ILE A N 1
ATOM 2236 C CA . ILE A 1 288 ? 6.764 6.402 -10.012 1.00 96.81 288 ILE A CA 1
ATOM 2237 C C . ILE A 1 288 ? 8.021 7.245 -10.172 1.00 96.81 288 ILE A C 1
ATOM 2239 O O . ILE A 1 288 ? 7.975 8.330 -10.749 1.00 96.81 288 ILE A O 1
ATOM 2243 N N . MET A 1 289 ? 9.133 6.747 -9.652 1.00 94.94 289 MET A N 1
ATOM 2244 C CA . MET A 1 289 ? 10.443 7.375 -9.731 1.00 94.94 289 MET A CA 1
ATOM 2245 C C . MET A 1 289 ? 11.421 6.385 -10.337 1.00 94.94 289 MET A C 1
ATOM 2247 O O . MET A 1 289 ? 11.429 5.222 -9.945 1.00 94.94 289 MET A O 1
ATOM 2251 N N . TRP A 1 290 ? 12.263 6.825 -11.262 1.00 95.56 290 TRP A N 1
ATOM 2252 C CA . TRP A 1 290 ? 13.316 5.970 -11.795 1.00 95.56 290 TRP A CA 1
ATOM 2253 C C . TRP A 1 290 ? 14.610 6.740 -12.000 1.00 95.56 290 TRP A C 1
ATOM 2255 O O . TRP A 1 290 ? 14.623 7.924 -12.345 1.00 95.56 290 TRP A O 1
ATOM 2265 N N . VAL A 1 291 ? 15.717 6.057 -11.734 1.00 93.50 291 VAL A N 1
ATOM 2266 C CA . VAL A 1 291 ? 17.058 6.634 -11.738 1.00 93.50 291 VAL A CA 1
ATOM 2267 C C . VAL A 1 291 ? 18.036 5.640 -12.348 1.00 93.50 291 VAL A C 1
ATOM 2269 O O . VAL A 1 291 ? 17.936 4.435 -12.118 1.00 93.50 291 VAL A O 1
ATOM 2272 N N . LYS A 1 292 ? 18.976 6.149 -13.144 1.00 92.88 292 LYS A N 1
ATOM 2273 C CA . LYS A 1 292 ? 20.111 5.365 -13.641 1.00 92.88 292 LYS A CA 1
ATOM 2274 C C . LYS A 1 292 ? 21.023 5.007 -12.468 1.00 92.88 292 LYS A C 1
ATOM 2276 O O . LYS A 1 292 ? 21.284 5.880 -11.643 1.00 92.88 292 LYS A O 1
ATOM 2281 N N . THR A 1 293 ? 21.563 3.791 -12.403 1.00 82.81 293 THR A N 1
ATOM 2282 C CA . THR A 1 293 ? 22.458 3.386 -11.295 1.00 82.81 293 THR A CA 1
ATOM 2283 C C . THR A 1 293 ? 23.699 4.288 -11.159 1.00 82.81 293 THR A C 1
ATOM 2285 O O . THR A 1 293 ? 24.217 4.476 -10.060 1.00 82.81 293 THR A O 1
ATOM 2288 N N . ASP A 1 294 ? 24.169 4.883 -12.257 1.00 79.25 294 ASP A N 1
ATOM 2289 C CA . ASP A 1 294 ? 25.300 5.821 -12.304 1.00 79.25 294 ASP A CA 1
ATOM 2290 C C . ASP A 1 294 ? 24.882 7.306 -12.249 1.00 79.25 294 ASP A C 1
ATOM 2292 O O . ASP A 1 294 ? 25.727 8.206 -12.244 1.00 79.25 294 ASP A O 1
ATOM 2296 N N . GLY A 1 295 ? 23.576 7.571 -12.228 1.00 72.06 295 GLY A N 1
ATOM 2297 C CA . GLY A 1 295 ? 22.998 8.894 -12.382 1.00 72.06 295 GLY A CA 1
ATOM 2298 C C . GLY A 1 295 ? 22.719 9.595 -11.057 1.00 72.06 295 GLY A C 1
ATOM 2299 O O . GLY A 1 295 ? 22.456 8.983 -10.028 1.00 72.06 295 GLY A O 1
ATOM 2300 N N . LEU A 1 296 ? 22.714 10.929 -11.106 1.00 72.38 296 LEU A N 1
ATOM 2301 C CA . LEU A 1 296 ? 22.275 11.797 -10.003 1.00 72.38 296 LEU A CA 1
ATOM 2302 C C . LEU A 1 296 ? 20.857 12.353 -10.214 1.00 72.38 296 LEU A C 1
ATOM 2304 O O . LEU A 1 296 ? 20.371 13.125 -9.390 1.00 72.38 296 LEU A O 1
ATOM 2308 N N . PHE A 1 297 ? 20.219 12.021 -11.340 1.00 77.81 297 PHE A N 1
ATOM 2309 C CA . PHE A 1 297 ? 18.933 12.580 -11.743 1.00 77.81 297 PHE A CA 1
ATOM 2310 C C . PHE A 1 297 ? 17.841 11.514 -11.707 1.00 77.81 297 PHE A C 1
ATOM 2312 O O . PHE A 1 297 ? 17.875 10.557 -12.480 1.00 77.81 297 PHE A O 1
ATOM 2319 N N . THR A 1 298 ? 16.869 11.720 -10.824 1.00 86.06 298 THR A N 1
ATOM 2320 C CA . THR A 1 298 ? 15.662 10.902 -10.719 1.00 86.06 298 THR A CA 1
ATOM 2321 C C . THR A 1 298 ? 14.566 11.529 -11.569 1.00 86.06 298 THR A C 1
ATOM 2323 O O . THR A 1 298 ? 14.221 12.695 -11.376 1.00 86.06 298 THR A O 1
ATOM 2326 N N . GLN A 1 299 ? 14.021 10.763 -12.508 1.00 91.81 299 GLN A N 1
ATOM 2327 C CA . GLN A 1 299 ? 12.783 11.121 -13.191 1.00 91.81 299 GLN A CA 1
ATOM 2328 C C . GLN A 1 299 ? 11.597 10.710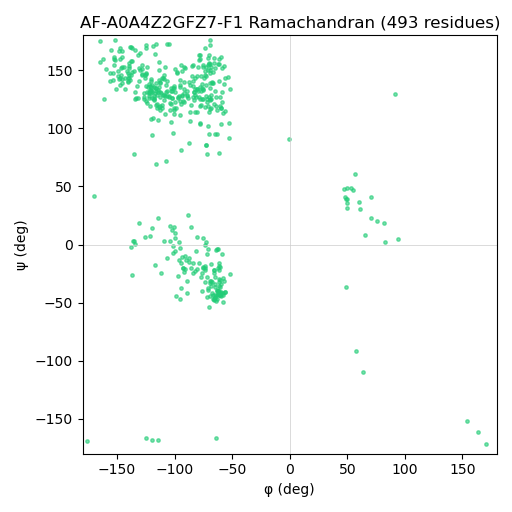 -12.317 1.00 91.81 299 GLN A C 1
ATOM 2330 O O . GLN A 1 299 ? 11.657 9.681 -11.646 1.00 91.81 299 GLN A O 1
ATOM 2335 N N . GLU A 1 300 ? 10.537 11.517 -12.311 1.00 94.69 300 GLU A N 1
ATOM 2336 C CA . GLU A 1 300 ? 9.328 11.244 -11.535 1.00 94.69 300 GLU A CA 1
ATOM 2337 C C . GLU A 1 300 ? 8.058 11.538 -12.332 1.00 94.69 300 GLU A C 1
ATOM 2339 O O . GLU A 1 300 ? 8.017 12.443 -13.169 1.00 94.69 300 GLU A O 1
ATOM 2344 N N . VAL A 1 301 ? 7.005 10.776 -12.045 1.00 96.06 301 VAL A N 1
ATOM 2345 C CA . VAL A 1 301 ? 5.659 11.011 -12.567 1.00 96.06 301 VAL A CA 1
ATOM 2346 C C . VAL A 1 301 ? 4.618 10.581 -11.539 1.00 96.06 301 VAL A C 1
ATOM 2348 O O . VAL A 1 301 ? 4.788 9.581 -10.839 1.00 96.06 301 VAL A O 1
ATOM 2351 N N . GLU A 1 302 ? 3.524 11.333 -11.451 1.00 95.75 302 GLU A N 1
ATOM 2352 C CA . GLU A 1 302 ? 2.331 10.927 -10.712 1.00 95.75 302 GLU A CA 1
ATOM 2353 C C . GLU A 1 302 ? 1.271 10.442 -11.694 1.00 95.75 302 GLU A C 1
ATOM 2355 O O . GLU A 1 302 ? 0.910 11.140 -12.643 1.00 95.75 302 GLU A O 1
ATOM 2360 N N . VAL A 1 303 ? 0.780 9.232 -11.459 1.00 93.88 303 VAL A N 1
ATOM 2361 C CA . VAL A 1 303 ? -0.225 8.572 -12.289 1.00 93.88 303 VAL A CA 1
ATOM 2362 C C . VAL A 1 303 ? -1.496 8.333 -11.486 1.00 93.88 303 VAL A C 1
ATOM 2364 O O . VAL A 1 303 ? -1.502 8.417 -10.256 1.00 93.88 303 VAL A O 1
ATOM 2367 N N . GLY A 1 304 ? -2.590 8.049 -12.192 1.00 90.19 304 GLY A N 1
ATOM 2368 C CA . GLY A 1 304 ? -3.861 7.673 -11.579 1.00 90.19 304 GLY A CA 1
ATOM 2369 C C . GLY A 1 304 ? -3.792 6.343 -10.808 1.00 90.19 304 GLY A C 1
ATOM 2370 O O . GLY A 1 304 ? -2.714 5.820 -10.532 1.00 90.19 304 GLY A O 1
ATOM 2371 N N . PRO A 1 305 ? -4.946 5.762 -10.445 1.00 89.06 305 PRO A N 1
ATOM 2372 C CA . PRO A 1 305 ? -5.009 4.514 -9.682 1.00 89.06 305 PRO A CA 1
ATOM 2373 C C . PRO A 1 305 ? -4.696 3.255 -10.514 1.00 89.06 305 PRO A C 1
ATOM 2375 O O . PRO A 1 305 ? -4.858 2.147 -10.001 1.00 89.06 305 PRO A O 1
ATOM 2378 N N . ASP A 1 306 ? -4.287 3.414 -11.775 1.00 91.56 306 ASP A N 1
ATOM 2379 C CA . ASP A 1 306 ? -3.846 2.317 -12.636 1.00 91.56 306 ASP A CA 1
ATOM 2380 C C . ASP A 1 306 ? -2.597 1.641 -12.057 1.00 91.56 306 ASP A C 1
ATOM 2382 O O . ASP A 1 306 ? -1.843 2.244 -11.294 1.00 91.56 306 ASP A O 1
ATOM 2386 N N . ASN A 1 307 ? -2.386 0.373 -12.407 1.00 93.12 307 ASN A N 1
ATOM 2387 C CA . ASN A 1 307 ? -1.317 -0.462 -11.858 1.00 93.12 307 ASN A CA 1
ATOM 2388 C C . ASN A 1 307 ? -0.261 -0.874 -12.896 1.00 93.12 307 ASN A C 1
ATOM 2390 O O . ASN A 1 307 ? 0.411 -1.896 -12.749 1.00 93.12 307 ASN A O 1
ATOM 2394 N N . SER A 1 308 ? -0.156 -0.102 -13.973 1.00 95.56 308 SER A N 1
ATOM 2395 C CA . SER A 1 308 ? 0.852 -0.275 -15.013 1.00 95.56 308 SER A CA 1
ATOM 2396 C C . SER A 1 308 ? 1.257 1.067 -15.601 1.00 95.56 308 SER A C 1
ATOM 2398 O O . SER A 1 308 ? 0.442 1.991 -15.649 1.00 95.56 308 SER A O 1
ATOM 2400 N N . TYR A 1 309 ? 2.486 1.165 -16.093 1.00 96.81 309 TYR A N 1
ATOM 2401 C CA . TYR A 1 309 ? 2.992 2.373 -16.732 1.00 96.81 309 TYR A CA 1
ATOM 2402 C C . TYR A 1 309 ? 4.095 2.047 -17.744 1.00 96.81 309 TYR A C 1
ATOM 2404 O O . TYR A 1 309 ? 4.867 1.115 -17.541 1.00 96.81 309 TYR A O 1
ATOM 2412 N N . ASP A 1 310 ? 4.186 2.831 -18.818 1.00 96.50 310 ASP A N 1
ATOM 2413 C CA . ASP A 1 310 ? 5.239 2.702 -19.826 1.00 96.50 310 ASP A CA 1
ATOM 2414 C C . ASP A 1 310 ? 6.323 3.757 -19.588 1.00 96.50 310 ASP A C 1
ATOM 2416 O O . ASP A 1 310 ? 6.103 4.959 -19.749 1.00 96.50 310 ASP A O 1
ATOM 2420 N N . LEU A 1 311 ? 7.514 3.300 -19.205 1.00 96.19 311 LEU A N 1
ATOM 2421 C CA . LEU A 1 311 ? 8.707 4.132 -19.113 1.00 96.19 311 LEU A CA 1
ATOM 2422 C C . LEU A 1 311 ? 9.249 4.396 -20.522 1.00 96.19 311 LEU A C 1
ATOM 2424 O O . LEU A 1 311 ? 9.327 3.483 -21.345 1.00 96.19 311 LEU A O 1
ATOM 2428 N N . SER A 1 312 ? 9.665 5.632 -20.788 1.00 93.12 312 SER A N 1
ATOM 2429 C CA . SER A 1 312 ? 10.198 6.070 -22.083 1.00 93.12 312 SER A CA 1
ATOM 2430 C C . SER A 1 312 ? 11.421 6.968 -21.912 1.00 93.12 312 SER A C 1
ATOM 2432 O O . SER A 1 312 ? 11.688 7.452 -20.815 1.00 93.12 312 SER A O 1
ATOM 2434 N N . GLU A 1 313 ? 12.116 7.254 -23.015 1.00 89.81 313 GLU A N 1
ATOM 2435 C CA . GLU A 1 313 ? 13.333 8.084 -23.038 1.00 89.81 313 GLU A CA 1
ATOM 2436 C C . GLU A 1 313 ? 14.481 7.515 -22.190 1.00 89.81 313 GLU A C 1
ATOM 2438 O O . GLU A 1 313 ? 15.320 8.251 -21.667 1.00 89.81 313 GLU A O 1
ATOM 2443 N N . LEU A 1 314 ? 14.531 6.187 -22.074 1.00 92.94 314 LEU A N 1
ATOM 2444 C CA . LEU A 1 314 ? 15.622 5.494 -21.411 1.00 92.94 314 LEU A CA 1
ATOM 2445 C C . LEU A 1 314 ? 16.868 5.467 -22.308 1.00 92.94 314 LEU A C 1
ATOM 2447 O O . LEU A 1 314 ? 16.804 5.537 -23.532 1.00 92.94 314 LEU A O 1
ATOM 2451 N N . THR A 1 315 ? 18.019 5.365 -21.662 1.00 92.06 315 THR A N 1
ATOM 2452 C CA . THR A 1 315 ? 19.325 5.096 -22.280 1.00 92.06 315 THR A CA 1
ATOM 2453 C C . THR A 1 315 ? 19.558 3.597 -22.410 1.00 92.06 315 THR A C 1
ATOM 2455 O O . THR A 1 315 ? 19.242 2.846 -21.484 1.00 92.06 315 THR A O 1
ATOM 2458 N N . SER A 1 316 ? 20.132 3.189 -23.538 1.00 94.06 316 SER A N 1
ATOM 2459 C CA . SER A 1 316 ? 20.465 1.801 -23.852 1.00 94.06 316 SER A CA 1
ATOM 2460 C C . SER A 1 316 ? 21.602 1.259 -22.984 1.00 94.06 316 SER A C 1
ATOM 2462 O O . SER A 1 316 ? 22.414 2.025 -22.464 1.00 94.06 316 SER A O 1
ATOM 2464 N N . LEU A 1 317 ? 21.656 -0.070 -22.812 1.00 93.12 317 LEU A N 1
ATOM 2465 C CA . LEU A 1 317 ? 22.666 -0.760 -21.988 1.00 93.12 317 LEU A CA 1
ATOM 2466 C C . LEU A 1 317 ? 22.842 -0.174 -20.575 1.00 93.12 317 LEU A C 1
ATOM 2468 O O . LEU A 1 317 ? 23.934 -0.216 -20.006 1.00 93.12 317 LEU A O 1
ATOM 2472 N N . MET A 1 318 ? 21.767 0.362 -20.002 1.00 92.75 318 MET A N 1
ATOM 2473 C CA . MET A 1 318 ? 21.801 1.046 -18.719 1.00 92.75 318 MET A CA 1
ATOM 2474 C C . MET A 1 318 ? 20.903 0.345 -17.708 1.00 92.75 318 MET A C 1
ATOM 2476 O O . MET A 1 318 ? 19.774 -0.048 -18.005 1.00 92.75 318 MET A O 1
ATOM 2480 N N . GLU A 1 319 ? 21.414 0.209 -16.489 1.00 94.88 319 GLU A N 1
ATOM 2481 C CA . GLU A 1 319 ? 20.647 -0.270 -15.348 1.00 94.88 319 GLU A CA 1
ATOM 2482 C C . GLU A 1 319 ? 19.852 0.881 -14.718 1.00 94.88 319 GLU A C 1
ATOM 2484 O O . GLU A 1 319 ? 20.384 1.966 -14.453 1.00 94.88 319 GLU A O 1
ATOM 2489 N N . TYR A 1 320 ? 18.567 0.626 -14.491 1.00 95.19 320 TYR A N 1
ATOM 2490 C CA . TYR A 1 320 ? 17.641 1.530 -13.830 1.00 95.19 320 TYR A CA 1
ATOM 2491 C C . TYR A 1 320 ? 17.141 0.916 -12.534 1.00 95.19 320 TYR A C 1
ATOM 2493 O O . TYR A 1 320 ? 16.777 -0.257 -12.485 1.00 95.19 320 TYR A O 1
ATOM 2501 N N . SER A 1 321 ? 17.049 1.756 -11.509 1.00 94.88 321 SER A N 1
ATOM 2502 C CA . SER A 1 321 ? 16.306 1.476 -10.289 1.00 94.88 321 SER A CA 1
ATOM 2503 C C . SER A 1 321 ? 14.978 2.224 -10.347 1.00 94.88 321 SER A C 1
ATOM 2505 O O . SER A 1 321 ? 14.962 3.437 -10.569 1.00 94.88 321 SER A O 1
ATOM 2507 N N . VAL A 1 322 ? 13.871 1.505 -10.172 1.00 96.06 322 VAL A N 1
ATOM 2508 C CA . VAL A 1 322 ? 12.506 2.039 -10.169 1.00 96.06 322 VAL A CA 1
ATOM 2509 C C . VAL A 1 322 ? 11.936 1.924 -8.766 1.00 96.06 322 VAL A C 1
ATOM 2511 O O . VAL A 1 322 ? 11.984 0.857 -8.165 1.00 96.06 322 VAL A O 1
ATOM 2514 N N . ALA A 1 323 ? 11.370 3.015 -8.264 1.00 95.75 323 ALA A N 1
ATOM 2515 C CA . ALA A 1 323 ? 10.691 3.103 -6.984 1.00 95.75 323 ALA A CA 1
ATOM 2516 C C . ALA A 1 323 ? 9.248 3.584 -7.188 1.00 95.75 323 ALA A C 1
ATOM 2518 O O . ALA A 1 323 ? 9.013 4.622 -7.807 1.00 95.75 323 ALA A O 1
ATOM 2519 N N . ILE A 1 324 ? 8.280 2.851 -6.641 1.00 96.31 324 ILE A N 1
ATOM 2520 C CA . ILE A 1 324 ? 6.853 3.178 -6.716 1.00 96.31 324 ILE A CA 1
ATOM 2521 C C . ILE A 1 324 ? 6.314 3.429 -5.316 1.00 96.31 324 ILE A C 1
ATOM 2523 O O . ILE A 1 324 ? 6.494 2.616 -4.411 1.00 96.31 324 ILE A O 1
ATOM 2527 N N . VAL A 1 325 ? 5.608 4.543 -5.145 1.00 95.31 325 VAL A N 1
ATOM 2528 C CA . VAL A 1 325 ? 4.971 4.924 -3.885 1.00 95.31 325 VAL A CA 1
ATOM 2529 C C . VAL A 1 325 ? 3.468 5.079 -4.095 1.00 95.31 325 VAL A C 1
ATOM 2531 O O . VAL A 1 325 ? 3.035 5.730 -5.045 1.00 95.31 325 VAL A O 1
ATOM 2534 N N . ALA A 1 326 ? 2.657 4.506 -3.207 1.00 94.69 326 ALA A N 1
ATOM 2535 C CA . ALA A 1 326 ? 1.212 4.711 -3.202 1.00 94.69 326 ALA A CA 1
ATOM 2536 C C . ALA A 1 326 ? 0.852 6.047 -2.536 1.00 94.69 326 ALA A C 1
ATOM 2538 O O . ALA A 1 326 ? 1.327 6.355 -1.440 1.00 94.69 326 ALA A O 1
ATOM 2539 N N . LEU A 1 327 ? -0.013 6.827 -3.189 1.00 92.81 327 LEU A N 1
ATOM 2540 C CA . LEU A 1 327 ? -0.454 8.139 -2.719 1.00 92.81 327 LEU A CA 1
ATOM 2541 C C . LEU A 1 327 ? -1.835 8.044 -2.059 1.00 92.81 327 LEU A C 1
ATOM 2543 O O . LEU A 1 327 ? -2.841 7.732 -2.704 1.00 92.81 327 LEU A O 1
ATOM 2547 N N . TYR A 1 328 ? -1.890 8.368 -0.772 1.00 89.12 328 TYR A N 1
ATOM 2548 C CA . TYR A 1 328 ? -3.098 8.389 0.049 1.00 89.12 328 TYR A CA 1
ATOM 2549 C C . TYR A 1 328 ? -3.543 9.829 0.344 1.00 89.12 328 TYR A C 1
ATOM 2551 O O . TYR A 1 328 ? -2.870 10.808 0.014 1.00 89.12 328 TYR A O 1
ATOM 2559 N N . THR A 1 329 ? -4.718 9.994 0.949 1.00 84.81 329 THR A N 1
ATOM 2560 C CA . THR A 1 329 ? -5.153 11.294 1.485 1.00 84.81 329 THR A CA 1
ATOM 2561 C C . THR A 1 329 ? -4.266 11.771 2.634 1.00 84.81 329 THR A C 1
ATOM 2563 O O . THR A 1 329 ? -4.023 12.967 2.750 1.00 84.81 329 THR A O 1
ATOM 2566 N N . GLU A 1 330 ? -3.776 10.829 3.432 1.00 83.12 330 GLU A N 1
ATOM 2567 C CA . GLU A 1 330 ? -3.052 11.004 4.688 1.00 83.12 330 GLU A CA 1
ATOM 2568 C C . GLU A 1 330 ? -1.531 11.101 4.493 1.00 83.12 330 GLU A C 1
ATOM 2570 O O . GLU A 1 330 ? -0.813 11.467 5.419 1.00 83.12 330 GLU A O 1
ATOM 2575 N N . GLY A 1 331 ? -1.019 10.761 3.307 1.00 87.69 331 GLY A N 1
ATOM 2576 C CA . GLY A 1 331 ? 0.414 10.749 3.025 1.00 87.69 331 GLY A CA 1
ATOM 2577 C C . GLY A 1 331 ? 0.791 9.776 1.914 1.00 87.69 331 GLY A C 1
ATOM 2578 O O . GLY A 1 331 ? -0.005 9.484 1.025 1.00 87.69 331 GLY A O 1
ATOM 2579 N N . GLN A 1 332 ? 2.019 9.269 1.973 1.00 92.31 332 GLN A N 1
ATOM 2580 C CA . GLN A 1 332 ? 2.586 8.361 0.977 1.00 92.31 332 GLN A CA 1
ATOM 2581 C C . GLN A 1 332 ? 3.107 7.084 1.649 1.00 92.31 332 GLN A C 1
ATOM 2583 O O . GLN A 1 332 ? 3.567 7.137 2.792 1.00 92.31 332 GLN A O 1
ATOM 2588 N N . SER A 1 333 ? 3.004 5.938 0.972 1.00 93.62 333 SER A N 1
ATOM 2589 C CA . SER A 1 333 ? 3.517 4.666 1.494 1.00 93.62 333 SER A CA 1
ATOM 2590 C C . SER A 1 333 ? 5.047 4.625 1.548 1.00 93.62 333 SER A C 1
ATOM 2592 O O . SER A 1 333 ? 5.738 5.518 1.061 1.00 93.62 333 SER A O 1
ATOM 2594 N N . GLU A 1 334 ? 5.587 3.537 2.093 1.00 92.19 334 GLU A N 1
ATOM 2595 C CA . GLU A 1 334 ? 6.969 3.153 1.791 1.00 92.19 334 GLU A CA 1
ATOM 2596 C C . GLU A 1 334 ? 7.110 2.863 0.282 1.00 92.19 334 GLU A C 1
ATOM 2598 O O . GLU A 1 334 ? 6.123 2.533 -0.391 1.00 92.19 334 GLU A O 1
ATOM 2603 N N . ALA A 1 335 ? 8.323 3.002 -0.252 1.00 94.00 335 ALA A N 1
ATOM 2604 C CA . ALA A 1 335 ? 8.598 2.749 -1.662 1.00 94.00 335 ALA A CA 1
ATOM 2605 C C . ALA A 1 335 ? 8.772 1.250 -1.943 1.00 94.00 335 ALA A C 1
ATOM 2607 O O . ALA A 1 335 ? 9.514 0.558 -1.245 1.00 94.00 335 ALA A O 1
ATOM 2608 N N . LEU A 1 336 ? 8.121 0.766 -3.001 1.00 95.94 336 LEU A N 1
ATOM 2609 C CA . LEU A 1 336 ? 8.434 -0.509 -3.633 1.00 95.94 336 LEU A CA 1
ATOM 2610 C C . LEU A 1 336 ? 9.537 -0.273 -4.660 1.00 95.94 336 LEU A C 1
ATOM 2612 O O . LEU A 1 336 ? 9.292 0.402 -5.658 1.00 95.94 336 LEU A O 1
ATOM 2616 N N . THR A 1 337 ? 10.720 -0.832 -4.422 1.00 95.19 337 THR A N 1
ATOM 2617 C CA . THR A 1 337 ? 11.885 -0.627 -5.287 1.00 95.19 337 THR A CA 1
ATOM 2618 C C . THR A 1 337 ? 12.345 -1.933 -5.912 1.00 95.19 337 THR A C 1
ATOM 2620 O O . THR A 1 337 ? 12.492 -2.929 -5.208 1.00 95.19 337 THR A O 1
ATOM 2623 N N . ASP A 1 338 ? 12.623 -1.902 -7.211 1.00 96.38 338 ASP A N 1
ATOM 2624 C CA . ASP A 1 338 ? 13.306 -2.974 -7.938 1.00 96.38 338 ASP A CA 1
ATOM 2625 C C . ASP A 1 338 ? 14.071 -2.387 -9.142 1.00 96.38 338 ASP A C 1
ATOM 2627 O O . ASP A 1 338 ? 14.018 -1.176 -9.377 1.00 96.38 338 ASP A O 1
ATOM 2631 N N . GLY A 1 339 ? 14.822 -3.197 -9.887 1.00 94.69 339 GLY A N 1
ATOM 2632 C CA . GLY A 1 339 ? 15.647 -2.727 -10.999 1.00 94.69 339 GLY A CA 1
ATOM 2633 C C . GLY A 1 339 ? 15.594 -3.598 -12.249 1.00 94.69 339 GLY A C 1
ATOM 2634 O O . GLY A 1 339 ? 15.277 -4.784 -12.205 1.00 94.69 339 GLY A O 1
ATOM 2635 N N . PHE A 1 340 ? 15.934 -2.990 -13.385 1.00 96.38 340 PHE A N 1
ATOM 2636 C CA . PHE A 1 340 ? 16.049 -3.667 -14.675 1.00 96.38 340 PHE A CA 1
ATOM 2637 C C . PHE A 1 340 ? 17.167 -3.053 -15.524 1.00 96.38 340 PHE A C 1
ATOM 2639 O O . PHE A 1 340 ? 17.662 -1.963 -15.239 1.00 96.38 340 PHE A O 1
ATOM 2646 N N . 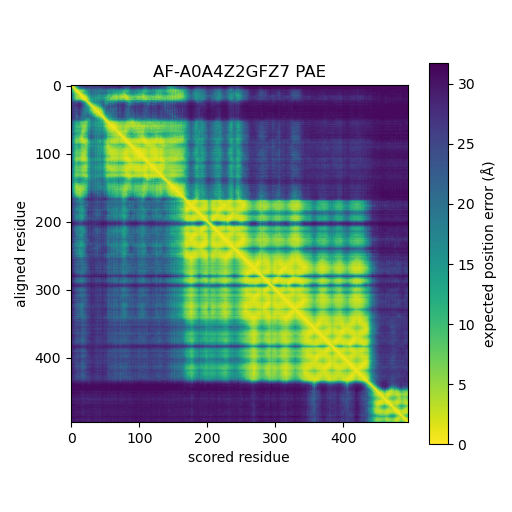THR A 1 341 ? 17.565 -3.745 -16.591 1.00 96.19 341 THR A N 1
ATOM 2647 C CA . THR A 1 341 ? 18.581 -3.266 -17.539 1.00 96.19 341 THR A CA 1
ATOM 2648 C C . THR A 1 341 ? 17.987 -3.178 -18.938 1.00 96.19 341 THR A C 1
ATOM 2650 O O . THR A 1 341 ? 17.373 -4.138 -19.403 1.00 96.19 341 THR A O 1
ATOM 2653 N N . THR A 1 342 ? 18.169 -2.039 -19.609 1.00 96.19 342 THR A N 1
ATOM 2654 C CA . THR A 1 342 ? 17.743 -1.850 -21.004 1.00 96.19 342 THR A CA 1
ATOM 2655 C C . THR A 1 342 ? 18.595 -2.671 -21.969 1.00 96.19 342 THR A C 1
ATOM 2657 O O . THR A 1 342 ? 19.747 -3.021 -21.694 1.00 96.19 342 THR A O 1
ATOM 2660 N N . THR A 1 343 ? 18.035 -2.994 -23.133 1.00 95.81 343 THR A N 1
ATOM 2661 C CA . THR A 1 343 ? 18.750 -3.770 -24.153 1.00 95.81 343 THR A CA 1
ATOM 2662 C C . THR A 1 343 ? 19.756 -2.898 -24.924 1.00 95.81 343 THR A C 1
ATOM 2664 O O . THR A 1 343 ? 19.654 -1.667 -24.901 1.00 95.81 343 THR A O 1
ATOM 2667 N N . PRO A 1 344 ? 20.721 -3.500 -25.645 1.00 95.31 344 PRO A N 1
ATOM 2668 C CA . PRO A 1 344 ? 21.487 -2.785 -26.663 1.00 95.31 344 PRO A CA 1
ATOM 2669 C C . PRO A 1 344 ? 20.579 -2.182 -27.732 1.00 95.31 344 PRO A C 1
ATOM 2671 O O . PRO A 1 344 ? 19.489 -2.703 -27.995 1.00 95.31 344 PRO A O 1
ATOM 2674 N N . VAL A 1 345 ? 21.044 -1.108 -28.370 1.00 95.50 345 VAL A N 1
ATOM 2675 C CA . VAL A 1 345 ? 20.321 -0.519 -29.497 1.00 95.50 345 VAL A CA 1
ATOM 2676 C C . VAL A 1 345 ? 20.293 -1.461 -30.704 1.00 95.50 345 VAL A C 1
ATOM 2678 O O . VAL A 1 345 ? 21.297 -2.111 -31.014 1.00 95.50 345 VAL A O 1
ATOM 2681 N N . PRO A 1 346 ? 19.153 -1.563 -31.405 1.00 94.44 346 PRO A N 1
ATOM 2682 C CA . PRO A 1 346 ? 18.997 -2.530 -32.479 1.00 94.44 346 PRO A CA 1
ATOM 2683 C C . PRO A 1 346 ? 19.699 -2.076 -33.769 1.00 94.44 346 PRO A C 1
ATOM 2685 O O . PRO A 1 346 ? 19.554 -0.935 -34.212 1.00 94.44 346 PRO A O 1
ATOM 2688 N N . GLY A 1 347 ? 20.416 -2.994 -34.424 1.00 92.88 347 GLY A N 1
ATOM 2689 C CA . GLY A 1 347 ? 21.063 -2.745 -35.718 1.00 92.88 347 GLY A CA 1
ATOM 2690 C C . GLY A 1 347 ? 20.081 -2.593 -36.889 1.00 92.88 347 GLY A C 1
ATOM 2691 O O . GLY A 1 347 ? 18.966 -3.111 -36.808 1.00 92.88 347 GLY A O 1
ATOM 2692 N N . PRO A 1 348 ? 20.474 -1.908 -37.984 1.00 93.75 348 PRO A N 1
ATOM 2693 C CA . PRO A 1 348 ? 19.637 -1.725 -39.173 1.00 93.75 348 PRO A CA 1
ATOM 2694 C C . PRO A 1 348 ? 19.105 -3.052 -39.736 1.00 93.75 348 PRO A C 1
ATOM 2696 O O . PRO A 1 348 ? 19.812 -4.058 -39.762 1.00 93.75 348 PRO A O 1
ATOM 2699 N N . LEU A 1 349 ? 17.875 -3.059 -40.248 1.00 94.81 349 LEU A N 1
ATOM 2700 C CA . LEU A 1 349 ? 17.220 -4.281 -40.720 1.00 94.81 349 LEU A CA 1
ATOM 2701 C C . LEU A 1 349 ? 17.306 -4.414 -42.248 1.00 94.81 349 LEU A C 1
ATOM 2703 O O . LEU A 1 349 ? 17.343 -3.425 -42.976 1.00 94.81 349 LEU A O 1
ATOM 2707 N N . HIS A 1 350 ? 17.319 -5.653 -42.747 1.00 93.88 350 HIS A N 1
ATOM 2708 C CA . HIS A 1 350 ? 17.212 -5.992 -44.178 1.00 93.88 350 HIS A CA 1
ATOM 2709 C C . HIS A 1 350 ? 18.113 -5.172 -45.127 1.00 93.88 350 HIS A C 1
ATOM 2711 O O . HIS A 1 350 ? 17.653 -4.676 -46.167 1.00 93.88 350 HIS A O 1
ATOM 2717 N N . LEU A 1 351 ? 19.399 -5.042 -44.779 1.00 94.25 351 LEU A N 1
ATOM 2718 C CA . LEU A 1 351 ? 20.403 -4.422 -45.642 1.00 94.25 351 LEU A CA 1
ATOM 2719 C C . LEU A 1 351 ? 20.516 -5.199 -46.960 1.00 94.25 351 LEU A C 1
ATOM 2721 O O . LEU A 1 351 ? 20.832 -6.387 -46.973 1.00 94.25 351 LEU A O 1
ATOM 2725 N N . ARG A 1 352 ? 20.238 -4.520 -48.074 1.00 93.44 352 ARG A N 1
ATOM 2726 C CA . ARG A 1 352 ? 20.179 -5.122 -49.410 1.00 93.44 352 ARG A CA 1
ATOM 2727 C C . ARG A 1 352 ? 20.708 -4.183 -50.483 1.00 93.44 352 ARG A C 1
ATOM 2729 O O . ARG A 1 352 ? 20.591 -2.959 -50.380 1.00 93.44 352 ARG A O 1
ATOM 2736 N N . THR A 1 353 ? 21.211 -4.775 -51.550 1.00 94.19 353 THR A N 1
ATOM 2737 C CA . THR A 1 353 ? 21.794 -4.105 -52.712 1.00 94.19 353 THR A CA 1
ATOM 2738 C C . THR A 1 353 ? 20.912 -4.283 -53.941 1.00 94.19 353 THR A C 1
ATOM 2740 O O . THR A 1 353 ? 20.264 -5.308 -54.119 1.00 94.19 353 THR A O 1
ATOM 2743 N N . ASN A 1 354 ? 20.835 -3.246 -54.774 1.00 92.25 354 ASN A N 1
ATOM 2744 C CA . ASN A 1 354 ? 20.010 -3.188 -55.979 1.00 92.25 354 ASN A CA 1
ATOM 2745 C C . ASN A 1 354 ? 20.683 -2.313 -57.049 1.00 92.25 354 ASN A C 1
ATOM 2747 O O . ASN A 1 354 ? 21.578 -1.523 -56.747 1.00 92.25 354 ASN A O 1
ATOM 2751 N N . ASN A 1 355 ? 20.194 -2.377 -58.294 1.00 90.12 355 ASN A N 1
ATOM 2752 C CA . ASN A 1 355 ? 20.641 -1.515 -59.401 1.00 90.12 355 ASN A CA 1
ATOM 2753 C C . ASN A 1 355 ? 22.170 -1.536 -59.602 1.00 90.12 355 ASN A C 1
ATOM 2755 O O . ASN A 1 355 ? 22.806 -0.483 -59.664 1.00 90.12 355 ASN A O 1
ATOM 2759 N N . VAL A 1 356 ? 22.747 -2.739 -59.656 1.00 92.81 356 VAL A N 1
ATOM 2760 C CA . VAL A 1 356 ? 24.191 -2.951 -59.804 1.00 92.81 356 VAL A CA 1
ATOM 2761 C C . VAL A 1 356 ? 24.634 -2.615 -61.227 1.00 92.81 356 VAL A C 1
ATOM 2763 O O . VAL A 1 356 ? 24.051 -3.098 -62.195 1.00 92.81 356 VAL A O 1
ATOM 2766 N N . GLY A 1 357 ? 25.648 -1.765 -61.348 1.00 89.38 357 GLY A N 1
ATOM 2767 C CA . GLY A 1 357 ? 26.291 -1.378 -62.599 1.00 89.38 357 GLY A CA 1
ATOM 2768 C C . GLY A 1 357 ? 27.798 -1.629 -62.566 1.00 89.38 357 GLY A C 1
ATOM 2769 O O . GLY A 1 357 ? 28.317 -2.320 -61.689 1.00 89.38 357 GLY A O 1
ATOM 2770 N N . THR A 1 358 ? 28.518 -1.060 -63.533 1.00 89.88 358 THR A N 1
ATOM 2771 C CA . THR A 1 358 ? 29.978 -1.225 -63.644 1.00 89.88 358 THR A CA 1
ATOM 2772 C C . THR A 1 358 ? 30.761 -0.380 -62.640 1.00 89.88 358 THR A C 1
ATOM 2774 O O . THR A 1 358 ? 31.881 -0.733 -62.304 1.00 89.88 358 THR A O 1
ATOM 2777 N N . ASP A 1 359 ? 30.188 0.724 -62.152 1.00 91.38 359 ASP A N 1
ATOM 2778 C CA . ASP A 1 359 ? 30.864 1.703 -61.286 1.00 91.38 359 ASP A CA 1
ATOM 2779 C C . ASP A 1 359 ? 30.020 2.160 -60.080 1.00 91.38 359 ASP A C 1
ATOM 2781 O O . ASP A 1 359 ? 30.402 3.073 -59.338 1.00 91.38 359 ASP A O 1
ATOM 2785 N N . SER A 1 360 ? 28.830 1.582 -59.916 1.00 93.25 360 SER A N 1
ATOM 2786 C CA . SER A 1 360 ? 27.847 2.020 -58.934 1.00 93.25 360 SER A CA 1
ATOM 2787 C C . SER A 1 360 ? 26.837 0.926 -58.609 1.00 93.25 360 SER A C 1
ATOM 2789 O O . SER A 1 360 ? 26.524 0.085 -59.446 1.00 93.25 360 SER A O 1
ATOM 2791 N N . PHE A 1 361 ? 26.302 0.959 -57.393 1.00 94.94 361 PHE A N 1
ATOM 2792 C CA . PHE A 1 361 ? 25.122 0.193 -56.996 1.00 94.94 361 PHE A CA 1
ATOM 2793 C C . PHE A 1 361 ? 24.389 0.921 -55.864 1.00 94.94 361 PHE A C 1
ATOM 2795 O O . PHE A 1 361 ? 24.939 1.811 -55.210 1.00 94.94 361 PHE A O 1
ATOM 2802 N N . GLN A 1 362 ? 23.112 0.606 -55.667 1.00 95.50 362 GLN A N 1
ATOM 2803 C CA . GLN A 1 362 ? 22.283 1.202 -54.624 1.00 95.50 362 GLN A CA 1
ATOM 2804 C C . GLN A 1 362 ? 22.167 0.260 -53.433 1.00 95.50 362 GLN A C 1
ATOM 2806 O O . GLN A 1 362 ? 21.877 -0.919 -53.598 1.00 95.50 362 GLN A O 1
ATOM 2811 N N . VAL A 1 363 ? 22.327 0.803 -52.235 1.00 97.00 363 VAL A N 1
ATOM 2812 C CA . VAL A 1 363 ? 22.102 0.109 -50.968 1.00 97.00 363 VAL A CA 1
ATOM 2813 C C . VAL A 1 363 ? 20.807 0.633 -50.361 1.00 97.00 363 VAL A C 1
ATOM 2815 O O . VAL A 1 363 ? 20.512 1.825 -50.459 1.00 97.00 363 VAL A O 1
ATOM 2818 N N . SER A 1 364 ? 20.017 -0.255 -49.769 1.00 96.56 364 SER A N 1
ATOM 2819 C CA . SER A 1 364 ? 18.769 0.065 -49.073 1.00 96.56 364 SER A CA 1
ATOM 2820 C C . SER A 1 364 ? 18.614 -0.796 -47.824 1.00 96.56 364 SER A C 1
ATOM 2822 O O . SER A 1 364 ? 19.102 -1.923 -47.800 1.00 96.56 364 SER A O 1
ATOM 2824 N N . TRP A 1 365 ? 17.957 -0.267 -46.801 1.00 96.81 365 TRP A N 1
ATOM 2825 C CA . TRP A 1 365 ? 17.736 -0.921 -45.509 1.00 96.81 365 TRP A CA 1
ATOM 2826 C C . TRP A 1 365 ? 16.393 -0.483 -44.922 1.00 96.81 365 TRP A C 1
ATOM 2828 O O . TRP A 1 365 ? 15.766 0.455 -45.418 1.00 96.81 365 TRP A O 1
ATOM 2838 N N . ASP A 1 366 ? 15.961 -1.165 -43.870 1.00 96.06 366 ASP A N 1
ATOM 2839 C CA . ASP A 1 366 ? 14.777 -0.830 -43.092 1.00 96.06 366 ASP A CA 1
ATOM 2840 C C . ASP A 1 366 ? 15.217 -0.323 -41.704 1.00 96.06 366 ASP A C 1
ATOM 2842 O O . ASP A 1 366 ? 16.205 -0.796 -41.133 1.00 96.06 366 ASP A O 1
ATOM 2846 N N . HIS A 1 367 ? 14.505 0.667 -41.161 1.00 94.69 367 HIS A N 1
ATOM 2847 C CA . HIS A 1 367 ? 14.818 1.232 -39.847 1.00 94.69 367 HIS A CA 1
ATOM 2848 C C . HIS A 1 367 ? 14.505 0.224 -38.737 1.00 94.69 367 HIS A C 1
ATOM 2850 O O . HIS A 1 367 ? 13.437 -0.387 -38.734 1.00 94.69 367 HIS A O 1
ATOM 2856 N N . SER A 1 368 ? 15.424 0.070 -37.785 1.00 92.88 368 SER A N 1
ATOM 2857 C CA . SER A 1 368 ? 15.242 -0.805 -36.623 1.00 92.88 368 SER A CA 1
ATOM 2858 C C . SER A 1 368 ? 14.475 -0.140 -35.482 1.00 92.88 368 SER A C 1
ATOM 2860 O O . SER A 1 368 ? 13.834 -0.825 -34.689 1.00 92.88 368 SER A O 1
ATOM 2862 N N . ALA A 1 369 ? 14.512 1.190 -35.420 1.00 92.81 369 ALA A N 1
ATOM 2863 C CA . ALA A 1 369 ? 13.808 2.004 -34.444 1.00 92.81 369 ALA A CA 1
ATOM 2864 C C . ALA A 1 369 ? 13.559 3.419 -34.992 1.00 92.81 369 ALA A C 1
ATOM 2866 O O . ALA A 1 369 ? 14.137 3.824 -36.003 1.00 92.81 369 ALA A O 1
ATOM 2867 N N . ASN A 1 370 ? 12.699 4.178 -34.310 1.00 90.44 370 ASN A N 1
ATOM 2868 C CA . ASN A 1 370 ? 12.295 5.526 -34.727 1.00 90.44 370 ASN A CA 1
ATOM 2869 C C . ASN A 1 370 ? 13.186 6.645 -34.151 1.00 90.44 370 ASN A C 1
ATOM 2871 O O . ASN A 1 370 ? 13.050 7.796 -34.555 1.00 90.44 370 ASN A O 1
ATOM 2875 N N . ASP A 1 371 ? 14.066 6.329 -33.200 1.00 91.94 371 ASP A N 1
ATOM 2876 C CA . ASP A 1 371 ? 14.939 7.263 -32.474 1.00 91.94 371 ASP A CA 1
ATOM 2877 C C . ASP A 1 371 ? 16.390 7.283 -32.993 1.00 91.94 371 ASP A C 1
ATOM 2879 O O . ASP A 1 371 ? 17.293 7.822 -32.347 1.00 91.94 371 ASP A O 1
ATOM 2883 N N . ILE A 1 372 ? 16.605 6.728 -34.188 1.00 94.38 372 ILE A N 1
ATOM 2884 C CA . ILE A 1 372 ? 17.882 6.765 -34.904 1.00 94.38 372 ILE A CA 1
ATOM 2885 C C . ILE A 1 372 ? 18.120 8.188 -35.418 1.00 94.38 372 ILE A C 1
ATOM 2887 O O . ILE A 1 372 ? 17.293 8.748 -36.138 1.00 94.38 372 ILE A O 1
ATOM 2891 N N . ILE A 1 373 ? 19.268 8.775 -35.077 1.00 94.44 373 ILE A N 1
ATOM 2892 C CA . ILE A 1 373 ? 19.630 10.139 -35.488 1.00 94.44 373 ILE A CA 1
ATOM 2893 C C . ILE A 1 373 ? 20.358 10.141 -36.828 1.00 94.44 373 ILE A C 1
ATOM 2895 O O . ILE A 1 373 ? 20.104 11.005 -37.674 1.00 94.44 373 ILE A O 1
ATOM 2899 N N . LEU A 1 374 ? 21.276 9.195 -37.025 1.00 96.31 374 LEU A N 1
ATOM 2900 C CA . LEU A 1 374 ? 22.092 9.103 -38.230 1.00 96.31 374 LEU A CA 1
ATOM 2901 C C . LEU A 1 374 ? 22.516 7.664 -38.515 1.00 96.31 374 LEU A C 1
ATOM 2903 O O . LEU A 1 374 ? 22.551 6.818 -37.622 1.00 9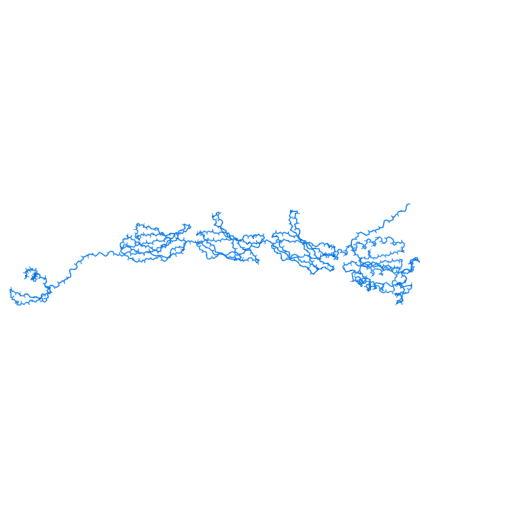6.31 374 LEU A O 1
ATOM 2907 N N . TYR A 1 375 ? 22.869 7.413 -39.771 1.00 96.88 375 TYR A N 1
ATOM 2908 C CA . TYR A 1 375 ? 23.524 6.181 -40.190 1.00 96.88 375 TYR A CA 1
ATOM 2909 C C . TYR A 1 375 ? 24.951 6.465 -40.631 1.00 96.88 375 TYR A C 1
ATOM 2911 O O . TYR A 1 375 ? 25.221 7.436 -41.342 1.00 96.88 375 TYR A O 1
ATOM 2919 N N . ARG A 1 376 ? 25.854 5.565 -40.261 1.00 96.50 376 ARG A N 1
ATOM 2920 C CA . ARG A 1 376 ? 27.232 5.532 -40.729 1.00 96.50 376 ARG A CA 1
ATOM 2921 C C . ARG A 1 376 ? 27.356 4.427 -41.771 1.00 96.50 376 ARG A C 1
ATOM 2923 O O . ARG A 1 376 ? 27.328 3.247 -41.430 1.00 96.50 376 ARG A O 1
ATOM 2930 N N . LEU A 1 377 ? 27.449 4.808 -43.043 1.00 96.69 377 LEU A N 1
ATOM 2931 C CA . LEU A 1 377 ? 27.601 3.873 -44.156 1.00 96.69 377 LEU A CA 1
ATOM 2932 C C . LEU A 1 377 ? 29.050 3.904 -44.636 1.00 96.69 377 LEU A C 1
ATOM 2934 O O . LEU A 1 377 ? 29.544 4.947 -45.060 1.00 96.69 377 LEU A O 1
ATOM 2938 N N . SER A 1 378 ? 29.717 2.757 -44.615 1.00 95.44 378 SER A N 1
ATOM 2939 C CA . SER A 1 378 ? 31.086 2.614 -45.105 1.00 95.44 378 SER A CA 1
ATOM 2940 C C . SER A 1 378 ? 31.209 1.462 -46.092 1.00 95.44 378 SER A C 1
ATOM 2942 O O . SER A 1 378 ? 30.430 0.514 -46.058 1.00 95.44 378 SER A O 1
ATOM 2944 N N . TRP A 1 379 ? 32.152 1.563 -47.026 1.00 95.50 379 TRP A N 1
ATOM 2945 C CA . TRP A 1 379 ? 32.404 0.504 -47.997 1.00 95.50 379 TRP A CA 1
ATOM 2946 C C . TRP A 1 379 ? 33.869 0.448 -48.418 1.00 95.50 379 TRP A C 1
ATOM 2948 O O . TRP A 1 379 ? 34.538 1.479 -48.550 1.00 95.50 379 TRP A O 1
ATOM 2958 N N . ALA A 1 380 ? 34.362 -0.763 -48.663 1.00 94.44 380 ALA A N 1
ATOM 2959 C CA . ALA A 1 380 ? 35.729 -1.017 -49.104 1.00 94.44 380 ALA A CA 1
ATOM 2960 C C . ALA A 1 380 ? 35.783 -2.218 -50.065 1.00 94.44 380 ALA A C 1
ATOM 2962 O O . ALA A 1 380 ? 34.932 -3.103 -49.980 1.00 94.44 380 ALA A O 1
ATOM 2963 N N . PRO A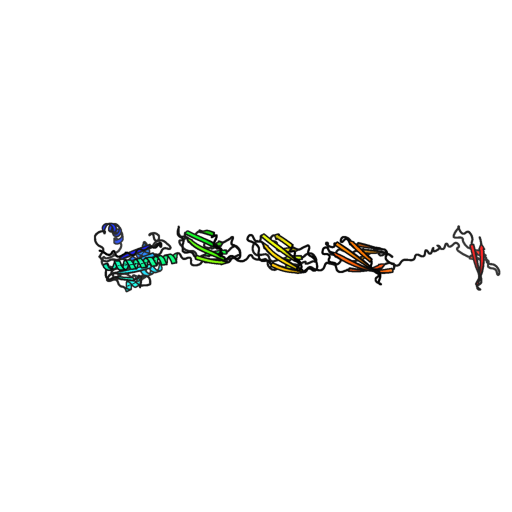 1 381 ? 36.771 -2.281 -50.977 1.00 93.69 381 PRO A N 1
ATOM 2964 C CA . PRO A 1 381 ? 37.038 -3.501 -51.728 1.00 93.69 381 PRO A CA 1
ATOM 2965 C C . PRO A 1 381 ? 37.366 -4.655 -50.773 1.00 93.69 381 PRO A C 1
ATOM 2967 O O . PRO A 1 381 ? 38.231 -4.507 -49.907 1.00 93.69 381 PRO A O 1
ATOM 2970 N N . PHE A 1 382 ? 36.731 -5.810 -50.963 1.00 87.88 382 PHE A N 1
ATOM 2971 C CA . PHE A 1 382 ? 36.899 -6.990 -50.108 1.00 87.88 382 PHE A CA 1
ATOM 2972 C C . PHE A 1 382 ? 38.347 -7.503 -50.088 1.00 87.88 382 PHE A C 1
ATOM 2974 O O . PHE A 1 382 ? 38.840 -8.007 -49.083 1.00 87.88 382 PHE A O 1
ATOM 2981 N N . THR A 1 383 ? 39.080 -7.311 -51.187 1.00 84.38 383 THR A N 1
ATOM 2982 C CA . THR A 1 383 ? 40.501 -7.673 -51.311 1.00 84.38 383 THR A CA 1
ATOM 2983 C C . THR A 1 383 ? 41.449 -6.756 -50.525 1.00 84.38 383 THR A C 1
ATOM 2985 O O . THR A 1 383 ? 42.665 -6.926 -50.610 1.00 84.38 383 THR A O 1
ATOM 2988 N N . GLY A 1 384 ? 40.918 -5.778 -49.785 1.00 76.69 384 GLY A N 1
ATOM 2989 C CA . GLY A 1 384 ? 41.676 -4.753 -49.077 1.00 76.69 384 GLY A CA 1
ATOM 2990 C C . GLY A 1 384 ? 41.879 -3.501 -49.933 1.00 76.69 384 GLY A C 1
ATOM 2991 O O . GLY A 1 384 ? 42.315 -3.566 -51.083 1.00 76.69 384 GLY A O 1
ATOM 2992 N N . GLY A 1 385 ? 41.556 -2.338 -49.367 1.00 80.19 385 GLY A N 1
ATOM 2993 C CA . GLY A 1 385 ? 41.625 -1.042 -50.037 1.00 80.19 385 GLY A CA 1
ATOM 2994 C C . GLY A 1 385 ? 41.279 0.109 -49.092 1.00 80.19 385 GLY A C 1
ATOM 2995 O O . GLY A 1 385 ? 41.188 -0.077 -47.882 1.00 80.19 385 GLY A O 1
ATOM 2996 N N . VAL A 1 386 ? 41.097 1.312 -49.641 1.00 85.94 386 VAL A N 1
ATOM 2997 C CA . VAL A 1 386 ? 40.677 2.483 -48.855 1.00 85.94 386 VAL A CA 1
ATOM 2998 C C . VAL A 1 386 ? 39.183 2.386 -48.559 1.00 85.94 386 VAL A C 1
ATOM 3000 O O . VAL A 1 386 ? 38.373 2.380 -49.489 1.00 85.94 386 VAL A O 1
ATOM 3003 N N . THR A 1 387 ? 38.830 2.360 -47.276 1.00 91.25 387 THR A N 1
ATOM 3004 C CA . THR A 1 387 ? 37.443 2.478 -46.821 1.00 91.25 387 THR A CA 1
ATOM 3005 C C . THR A 1 387 ? 36.938 3.891 -47.076 1.00 91.25 387 THR A C 1
ATOM 3007 O O . THR A 1 387 ? 37.549 4.871 -46.647 1.00 91.25 387 THR A O 1
ATOM 3010 N N . LYS A 1 388 ? 35.820 3.998 -47.790 1.00 93.00 388 LYS A N 1
ATOM 3011 C CA . LYS A 1 388 ? 35.058 5.241 -47.933 1.00 93.00 388 LYS A CA 1
ATOM 3012 C C . LYS A 1 388 ? 33.906 5.220 -46.934 1.00 93.00 388 LYS A C 1
ATOM 3014 O O . LYS A 1 388 ? 33.370 4.155 -46.645 1.00 93.00 388 LYS A O 1
ATOM 3019 N N . GLU A 1 389 ? 33.526 6.385 -46.429 1.00 95.06 389 GLU A N 1
ATOM 3020 C CA . GLU A 1 389 ? 32.467 6.540 -45.431 1.00 95.06 389 GLU A CA 1
ATOM 3021 C C . GLU A 1 389 ? 31.587 7.741 -45.783 1.00 95.06 389 GLU A C 1
ATOM 3023 O O . GLU A 1 389 ? 32.064 8.746 -46.319 1.00 95.06 389 GLU A O 1
ATOM 3028 N N . VAL A 1 390 ? 30.298 7.635 -45.474 1.00 95.81 390 VAL A N 1
ATOM 3029 C CA . VAL A 1 390 ? 29.333 8.728 -45.531 1.00 95.81 390 VAL A CA 1
ATOM 3030 C C . VAL A 1 390 ? 28.408 8.664 -44.316 1.00 95.81 390 VAL A C 1
ATOM 3032 O O . VAL A 1 390 ? 27.995 7.586 -43.885 1.00 95.81 390 VAL A O 1
ATOM 3035 N N . ILE A 1 391 ? 28.074 9.835 -43.778 1.00 96.50 391 ILE A N 1
ATOM 3036 C CA . ILE A 1 391 ? 27.069 9.986 -42.726 1.00 96.50 391 ILE A CA 1
ATOM 3037 C C . ILE A 1 391 ? 25.754 10.382 -43.389 1.00 96.50 391 ILE A C 1
ATOM 3039 O O . ILE A 1 391 ? 25.702 11.350 -44.150 1.00 96.50 391 ILE A O 1
ATOM 3043 N N . LEU A 1 392 ? 24.707 9.620 -43.106 1.00 95.75 392 LEU A N 1
ATOM 3044 C CA . LEU A 1 392 ? 23.360 9.807 -43.635 1.00 95.75 392 LEU A CA 1
ATOM 3045 C C . LEU A 1 392 ? 22.412 10.203 -42.505 1.00 95.75 392 LEU A C 1
ATOM 3047 O O . LEU A 1 392 ? 22.674 9.912 -41.337 1.00 95.75 392 LEU A O 1
ATOM 3051 N N . SER A 1 393 ? 21.305 10.860 -42.838 1.00 95.25 393 SER A N 1
ATOM 3052 C CA . SER A 1 393 ? 20.290 11.209 -41.845 1.00 95.25 393 SER A CA 1
ATOM 3053 C C . SER A 1 393 ? 19.573 9.951 -41.347 1.00 95.25 393 SER A C 1
ATOM 3055 O O . SER A 1 393 ? 19.410 8.991 -42.095 1.00 95.25 393 SER A O 1
ATOM 3057 N N . GLY A 1 394 ? 19.091 9.947 -40.103 1.00 92.00 394 GLY A N 1
ATOM 3058 C CA . GLY A 1 394 ? 18.352 8.818 -39.523 1.00 92.00 394 GLY A CA 1
ATOM 3059 C C . GLY A 1 394 ? 17.042 8.477 -40.242 1.00 92.00 394 GLY A C 1
ATOM 3060 O O . GLY A 1 394 ? 16.534 7.372 -40.086 1.00 92.00 394 GLY A O 1
ATOM 3061 N N . ILE A 1 395 ? 16.526 9.388 -41.076 1.00 94.31 395 ILE A N 1
ATOM 3062 C CA . ILE A 1 395 ? 15.361 9.147 -41.943 1.00 94.31 395 ILE A CA 1
ATOM 3063 C C . ILE A 1 395 ? 15.727 8.529 -43.300 1.00 94.31 395 ILE A C 1
ATOM 3065 O O . ILE A 1 395 ? 14.840 8.119 -44.050 1.00 94.31 395 ILE A O 1
ATOM 3069 N N . ASP A 1 396 ? 17.014 8.502 -43.658 1.00 95.44 396 ASP A N 1
ATOM 3070 C CA . ASP A 1 396 ? 17.463 7.934 -44.924 1.00 95.44 396 ASP A CA 1
ATOM 3071 C C . ASP A 1 396 ? 17.449 6.407 -44.835 1.00 95.44 396 ASP A C 1
ATOM 3073 O O . ASP A 1 396 ? 17.938 5.812 -43.876 1.00 95.44 396 ASP A O 1
ATOM 3077 N N . ASN A 1 397 ? 16.916 5.762 -45.871 1.00 95.69 397 ASN A N 1
ATOM 3078 C CA . ASN A 1 397 ? 16.816 4.303 -45.961 1.00 95.69 397 ASN A CA 1
ATOM 3079 C C . ASN A 1 397 ? 17.441 3.728 -47.242 1.00 95.69 397 ASN A C 1
ATOM 3081 O O . ASN A 1 397 ? 17.278 2.548 -47.565 1.00 95.69 397 ASN A O 1
ATOM 3085 N N . LYS A 1 398 ? 18.105 4.582 -48.028 1.00 95.75 398 LYS A N 1
ATOM 3086 C CA . LYS A 1 398 ? 18.771 4.207 -49.274 1.00 95.75 398 LYS A CA 1
ATOM 3087 C C . LYS A 1 398 ? 19.889 5.173 -49.628 1.00 95.75 398 LYS A C 1
ATOM 3089 O O . LYS A 1 398 ? 19.772 6.378 -49.424 1.00 95.75 398 LYS A O 1
ATOM 3094 N N . TYR A 1 399 ? 20.928 4.655 -50.268 1.00 96.50 399 TYR A N 1
ATOM 3095 C CA . TYR A 1 399 ? 22.046 5.450 -50.761 1.00 96.50 399 TYR A CA 1
ATOM 3096 C C . TYR A 1 399 ? 22.633 4.837 -52.035 1.00 96.50 399 TYR A C 1
ATOM 3098 O O . TYR A 1 399 ? 22.690 3.616 -52.171 1.00 96.50 399 TYR A O 1
ATOM 3106 N N . LYS A 1 400 ? 23.050 5.670 -52.997 1.00 95.56 400 LYS A N 1
ATOM 3107 C CA . LYS A 1 400 ? 23.704 5.202 -54.229 1.00 95.56 400 LYS A CA 1
ATOM 3108 C C . LYS A 1 400 ? 25.212 5.387 -54.106 1.00 95.56 400 LYS A C 1
ATOM 3110 O O . LYS A 1 400 ? 25.686 6.518 -54.065 1.00 95.56 400 LYS A O 1
ATOM 3115 N N . LEU A 1 401 ? 25.949 4.281 -54.111 1.00 94.25 401 LEU A N 1
ATOM 3116 C CA . LEU A 1 401 ? 27.405 4.282 -54.137 1.00 94.25 401 LEU A CA 1
ATOM 3117 C C . LEU A 1 401 ? 27.853 4.500 -55.582 1.00 94.25 401 LEU A C 1
ATOM 3119 O O . LEU A 1 401 ? 27.325 3.870 -56.496 1.00 94.25 401 LEU A O 1
ATOM 3123 N N . SER A 1 402 ? 28.813 5.396 -55.800 1.00 91.88 402 SER A N 1
ATOM 3124 C CA . SER A 1 402 ? 29.326 5.743 -57.131 1.00 91.88 402 SER A CA 1
ATOM 3125 C C . SER A 1 402 ? 30.844 5.888 -57.137 1.00 91.88 402 SER A C 1
ATOM 3127 O O . SER A 1 402 ? 31.447 6.169 -56.098 1.00 91.88 402 SER A O 1
ATOM 3129 N N . GLY A 1 403 ? 31.461 5.754 -58.314 1.00 88.81 403 GLY A N 1
ATOM 3130 C CA . GLY A 1 403 ? 32.918 5.817 -58.452 1.00 88.81 403 GLY A CA 1
ATOM 3131 C C . GLY A 1 403 ? 33.596 4.590 -57.842 1.00 88.81 403 GLY A C 1
ATOM 3132 O O . GLY A 1 403 ? 34.590 4.715 -57.116 1.00 88.81 403 GLY A O 1
ATOM 3133 N N . LEU A 1 404 ? 32.984 3.428 -58.069 1.00 91.19 404 LEU A N 1
ATOM 3134 C CA . LEU A 1 404 ? 33.495 2.108 -57.733 1.00 91.19 404 LEU A CA 1
ATOM 3135 C C . LEU A 1 404 ? 34.277 1.543 -58.925 1.00 91.19 404 LEU A C 1
ATOM 3137 O O . LEU A 1 404 ? 34.013 1.895 -60.072 1.00 91.19 404 LEU A O 1
ATOM 3141 N N . SER A 1 405 ? 35.237 0.669 -58.652 1.00 90.44 405 SER A N 1
ATOM 3142 C CA . SER A 1 405 ? 35.956 -0.080 -59.680 1.00 90.44 405 SER A CA 1
ATOM 3143 C C . SER A 1 405 ? 35.062 -1.188 -60.231 1.00 90.44 405 SER A C 1
ATOM 3145 O O . SER A 1 405 ? 34.319 -1.806 -59.469 1.00 90.44 405 SER A O 1
ATOM 3147 N N . SER A 1 406 ? 35.146 -1.460 -61.532 1.00 90.88 406 SER A N 1
ATOM 3148 C CA . SER A 1 406 ? 34.417 -2.552 -62.186 1.00 90.88 406 SER A CA 1
ATOM 3149 C C . SER A 1 406 ? 34.972 -3.925 -61.804 1.00 90.88 406 SER A C 1
ATOM 3151 O O . SER A 1 406 ? 36.135 -4.047 -61.412 1.00 90.88 406 SER A O 1
ATOM 3153 N N . SER A 1 407 ? 34.135 -4.965 -61.889 1.00 89.88 407 SER A N 1
ATOM 3154 C CA . SER A 1 407 ? 34.492 -6.350 -61.537 1.00 89.88 407 SER A CA 1
ATOM 3155 C C . SER A 1 407 ? 35.171 -6.493 -60.162 1.00 89.88 407 SER A C 1
ATOM 3157 O O . SER A 1 407 ? 36.101 -7.287 -60.006 1.00 89.88 407 SER A O 1
ATOM 3159 N N . THR A 1 408 ? 34.753 -5.690 -59.182 1.00 90.62 408 THR A N 1
ATOM 3160 C CA . THR A 1 408 ? 35.360 -5.631 -57.847 1.00 90.62 408 THR A CA 1
ATOM 3161 C C . THR A 1 408 ? 34.311 -5.946 -56.786 1.00 90.62 408 THR A C 1
ATOM 3163 O O . THR A 1 408 ? 33.226 -5.361 -56.796 1.00 90.62 408 THR A O 1
ATOM 3166 N N . ASP A 1 409 ? 34.652 -6.845 -55.864 1.00 93.06 409 ASP A N 1
ATOM 3167 C CA . ASP A 1 409 ? 33.817 -7.178 -54.710 1.00 93.06 409 ASP A CA 1
ATOM 3168 C C . ASP A 1 409 ? 33.951 -6.084 -53.653 1.00 93.06 409 ASP A C 1
ATOM 3170 O O . ASP A 1 409 ? 35.059 -5.764 -53.213 1.00 93.06 409 ASP A O 1
ATOM 3174 N N . TYR A 1 410 ? 32.826 -5.514 -53.239 1.00 92.50 410 TYR A N 1
ATOM 3175 C CA . TYR A 1 410 ? 32.750 -4.507 -52.193 1.00 92.50 410 TYR A CA 1
ATOM 3176 C C . TYR A 1 410 ? 32.033 -5.065 -50.972 1.00 92.50 410 TYR A C 1
ATOM 3178 O O . TYR A 1 410 ? 30.933 -5.603 -51.081 1.00 92.50 410 TYR A O 1
ATOM 3186 N N . GLU A 1 411 ? 32.640 -4.876 -49.805 1.00 94.88 411 GLU A N 1
ATOM 3187 C CA . GLU A 1 411 ? 31.971 -5.037 -48.522 1.00 94.88 411 GLU A CA 1
ATOM 3188 C C . GLU A 1 411 ? 31.397 -3.687 -48.106 1.00 94.88 411 GLU A C 1
ATOM 3190 O O . GLU A 1 411 ? 32.116 -2.686 -48.027 1.00 94.88 411 GLU A O 1
ATOM 3195 N N . VAL A 1 412 ? 30.089 -3.659 -47.876 1.00 95.31 412 VAL A N 1
ATOM 3196 C CA . VAL A 1 412 ? 29.358 -2.491 -47.396 1.00 95.31 412 VAL A CA 1
ATOM 3197 C C . VAL A 1 412 ? 28.938 -2.751 -45.964 1.00 95.31 412 VAL A C 1
ATOM 3199 O O . VAL A 1 412 ? 28.321 -3.772 -45.691 1.00 95.31 412 VAL A O 1
ATOM 3202 N N . MET A 1 413 ? 29.237 -1.814 -45.075 1.00 95.12 413 MET A N 1
ATOM 3203 C CA . MET A 1 413 ? 28.935 -1.860 -43.651 1.00 95.12 413 MET A CA 1
ATOM 3204 C C . MET A 1 413 ? 28.048 -0.678 -43.267 1.00 95.12 413 MET A C 1
ATOM 3206 O O . MET A 1 413 ? 28.328 0.464 -43.639 1.00 95.12 413 MET A O 1
ATOM 3210 N N . LEU A 1 414 ? 26.992 -0.950 -42.508 1.00 96.56 414 LEU A N 1
ATOM 3211 C CA . LEU A 1 414 ? 26.034 0.038 -42.034 1.00 96.56 414 LEU A CA 1
ATOM 3212 C C . LEU A 1 414 ? 25.879 -0.061 -40.514 1.00 96.56 414 LEU A C 1
ATOM 3214 O O . LEU A 1 414 ? 25.557 -1.126 -39.987 1.00 96.56 414 LEU A O 1
ATOM 3218 N N . THR A 1 415 ? 26.043 1.073 -39.839 1.00 96.69 415 THR A N 1
ATOM 3219 C CA . THR A 1 415 ? 25.865 1.224 -38.388 1.00 96.69 415 THR A CA 1
ATOM 3220 C C . THR A 1 415 ? 24.829 2.314 -38.119 1.00 96.69 415 THR A C 1
ATOM 3222 O O . THR A 1 415 ? 24.857 3.364 -38.768 1.00 96.69 415 THR A O 1
ATOM 3225 N N . ALA A 1 416 ? 23.901 2.080 -37.191 1.00 96.56 416 ALA A N 1
ATOM 3226 C CA . ALA A 1 416 ? 22.938 3.083 -36.739 1.00 96.56 416 ALA A CA 1
ATOM 3227 C C . ALA A 1 416 ? 23.454 3.782 -35.474 1.00 96.56 416 ALA A C 1
ATOM 3229 O O . ALA A 1 416 ? 24.036 3.132 -34.609 1.00 96.56 416 ALA A O 1
ATOM 3230 N N . VAL A 1 417 ? 23.222 5.091 -35.363 1.00 94.69 417 VAL A N 1
ATOM 3231 C CA . VAL A 1 417 ? 23.589 5.891 -34.184 1.00 94.69 417 VAL A CA 1
ATOM 3232 C C . VAL A 1 417 ? 22.346 6.570 -33.617 1.00 94.69 417 VAL A C 1
ATOM 3234 O O . VAL A 1 417 ? 21.574 7.199 -34.351 1.00 94.69 417 VAL A O 1
ATOM 3237 N N . PHE A 1 418 ? 22.153 6.432 -32.309 1.00 94.50 418 PHE A N 1
ATOM 3238 C CA . PHE A 1 418 ? 20.927 6.784 -31.594 1.00 94.50 418 PHE A CA 1
ATOM 3239 C C . PHE A 1 418 ? 21.063 8.087 -30.796 1.00 94.50 418 PHE A C 1
ATOM 3241 O O . PHE A 1 418 ? 22.134 8.689 -30.706 1.00 94.50 418 PHE A O 1
ATOM 3248 N N . LYS A 1 419 ? 19.943 8.558 -30.232 1.00 88.62 419 LYS A N 1
ATOM 3249 C CA . LYS A 1 419 ? 19.862 9.822 -29.476 1.00 88.62 419 LYS A CA 1
ATOM 3250 C C . LYS A 1 419 ? 20.738 9.869 -28.228 1.00 88.62 419 LYS A C 1
ATOM 3252 O O . LYS A 1 419 ? 21.181 10.949 -27.850 1.00 88.62 419 LYS A O 1
ATOM 3257 N N . ASP A 1 420 ? 20.978 8.727 -27.606 1.00 86.75 420 ASP A N 1
ATOM 3258 C CA . ASP A 1 420 ? 21.850 8.576 -26.442 1.00 86.75 420 ASP A CA 1
ATOM 3259 C C . ASP A 1 420 ? 23.333 8.383 -26.817 1.00 86.75 420 ASP A C 1
ATOM 3261 O O . ASP A 1 420 ? 24.122 7.981 -25.968 1.00 86.75 420 ASP A O 1
ATOM 3265 N N . GLU A 1 421 ? 23.703 8.670 -28.073 1.00 88.88 421 GLU A N 1
ATOM 3266 C CA . GLU A 1 421 ? 25.047 8.501 -28.647 1.00 88.88 421 GLU A CA 1
ATOM 3267 C C . GLU A 1 421 ? 25.525 7.043 -28.746 1.00 88.88 421 GLU A C 1
ATOM 3269 O O . GLU A 1 421 ? 26.670 6.792 -29.125 1.00 88.88 421 GLU A O 1
ATOM 3274 N N . SER A 1 422 ? 24.654 6.070 -28.467 1.00 92.56 422 SER A N 1
ATOM 3275 C CA . SER A 1 422 ? 24.977 4.660 -28.658 1.00 92.56 422 SER A CA 1
ATOM 3276 C C . SER A 1 422 ? 25.015 4.286 -30.144 1.00 92.56 422 SER A C 1
ATOM 3278 O O . SER A 1 422 ? 24.253 4.798 -30.975 1.00 92.56 422 SER A O 1
ATOM 3280 N N . GLU A 1 423 ? 25.928 3.376 -30.481 1.00 94.69 423 GLU A N 1
ATOM 3281 C CA . GLU A 1 423 ? 26.063 2.804 -31.819 1.00 94.69 423 GLU A CA 1
ATOM 3282 C C . GLU A 1 423 ? 25.563 1.355 -31.804 1.00 94.69 423 GLU A C 1
ATOM 3284 O O . GLU A 1 423 ? 25.845 0.595 -30.875 1.00 94.69 423 GLU A O 1
ATOM 3289 N N . SER A 1 424 ? 24.806 0.973 -32.831 1.00 95.50 424 SER A N 1
ATOM 3290 C CA . SER A 1 424 ? 24.339 -0.402 -32.994 1.00 95.50 424 SER A CA 1
ATOM 3291 C C . SER A 1 424 ? 25.446 -1.346 -33.434 1.00 95.50 424 SER A C 1
ATOM 3293 O O . SER A 1 424 ? 26.485 -0.926 -33.943 1.00 95.50 424 SER A O 1
ATOM 3295 N N . ASP A 1 425 ? 25.158 -2.644 -33.387 1.00 93.38 425 ASP A N 1
ATOM 3296 C CA . ASP A 1 425 ? 25.942 -3.612 -34.145 1.00 93.38 425 ASP A CA 1
ATOM 3297 C C . ASP A 1 425 ? 25.951 -3.245 -35.640 1.00 93.38 425 ASP A C 1
ATOM 3299 O O . ASP A 1 425 ? 24.961 -2.751 -36.200 1.00 93.38 425 ASP A O 1
ATOM 3303 N N . THR A 1 426 ? 27.091 -3.484 -36.285 1.00 93.56 426 THR A N 1
ATOM 3304 C CA . THR A 1 426 ? 27.296 -3.207 -37.708 1.00 93.56 426 THR A CA 1
ATOM 3305 C C . THR A 1 426 ? 26.744 -4.345 -38.556 1.00 93.56 426 THR A C 1
ATOM 3307 O O . THR A 1 426 ? 27.113 -5.505 -38.372 1.00 93.56 426 THR A O 1
ATOM 3310 N N . VAL A 1 427 ? 25.910 -4.010 -39.540 1.00 95.00 427 VAL A N 1
ATOM 3311 C CA . VAL A 1 427 ? 25.389 -4.964 -40.529 1.00 95.00 427 VAL A CA 1
ATOM 3312 C C . VAL A 1 427 ? 26.171 -4.821 -41.825 1.00 95.00 427 VAL A C 1
ATOM 3314 O O . VAL A 1 427 ? 26.416 -3.698 -42.268 1.00 95.00 427 VAL A O 1
ATOM 3317 N N . SER A 1 428 ? 26.553 -5.939 -42.447 1.00 94.06 428 SER A N 1
ATOM 3318 C CA . SER A 1 428 ? 27.300 -5.929 -43.706 1.00 94.06 428 SER A CA 1
ATOM 3319 C C . SER A 1 428 ? 26.631 -6.708 -44.838 1.00 94.06 428 SER A C 1
ATOM 3321 O O . SER A 1 428 ? 25.856 -7.638 -44.618 1.00 94.06 428 SER A O 1
ATOM 3323 N N . VAL A 1 429 ? 26.921 -6.294 -46.073 1.00 93.94 429 VAL A N 1
ATOM 3324 C CA . VAL A 1 429 ? 26.525 -6.975 -47.312 1.00 93.94 429 VAL A CA 1
ATOM 3325 C C . VAL A 1 429 ? 27.679 -6.925 -48.314 1.00 93.94 429 VAL A C 1
ATOM 3327 O O . VAL A 1 429 ? 28.412 -5.937 -48.383 1.00 93.94 429 VAL A O 1
ATOM 3330 N N . LEU A 1 430 ? 27.846 -8.000 -49.083 1.00 93.25 430 LEU A N 1
ATOM 3331 C CA . LEU A 1 430 ? 28.842 -8.110 -50.148 1.00 93.25 430 LEU A CA 1
ATOM 3332 C C . LEU A 1 430 ? 28.159 -7.948 -51.505 1.00 93.25 430 LEU A C 1
ATOM 3334 O O . LEU A 1 430 ? 27.119 -8.562 -51.737 1.00 93.25 430 LEU A O 1
ATOM 3338 N N . GLU A 1 431 ? 28.750 -7.157 -52.397 1.00 93.31 431 GLU A N 1
ATOM 3339 C CA . GLU A 1 431 ? 28.233 -6.942 -53.752 1.00 93.31 431 GLU A CA 1
ATOM 3340 C C . GLU A 1 431 ? 29.365 -6.811 -54.774 1.00 93.31 431 GLU A C 1
ATOM 3342 O O . GLU A 1 431 ? 30.394 -6.195 -54.491 1.00 93.31 431 GLU A O 1
ATOM 3347 N N . THR A 1 432 ? 29.159 -7.347 -55.979 1.00 91.19 432 THR A N 1
ATOM 3348 C CA . THR A 1 432 ? 30.165 -7.354 -57.050 1.00 91.19 432 THR A CA 1
ATOM 3349 C C . THR A 1 432 ? 29.739 -6.421 -58.179 1.00 91.19 432 THR A C 1
ATOM 3351 O O . THR A 1 432 ? 28.710 -6.631 -58.822 1.00 91.19 432 THR A O 1
ATOM 3354 N N . THR A 1 433 ? 30.548 -5.403 -58.480 1.00 90.62 433 THR A N 1
ATOM 3355 C CA . THR A 1 433 ? 30.292 -4.522 -59.632 1.00 90.62 433 THR A CA 1
ATOM 3356 C C . THR A 1 433 ? 30.435 -5.275 -60.954 1.00 90.62 433 THR A C 1
ATOM 3358 O O . THR A 1 433 ? 31.248 -6.189 -61.100 1.00 90.62 433 THR A O 1
ATOM 3361 N N . TRP A 1 434 ? 29.662 -4.885 -61.966 1.00 88.19 434 TRP A N 1
ATOM 3362 C CA . TRP A 1 434 ? 29.744 -5.519 -63.282 1.00 88.19 434 TRP A CA 1
ATOM 3363 C C . TRP A 1 434 ? 31.071 -5.209 -63.978 1.00 88.19 434 TRP A C 1
ATOM 3365 O O . TRP A 1 434 ? 31.691 -4.171 -63.748 1.00 88.19 434 TRP A O 1
ATOM 3375 N N . ALA A 1 435 ? 31.509 -6.109 -64.856 1.00 82.31 435 ALA A N 1
ATOM 3376 C CA . ALA A 1 435 ? 32.700 -5.889 -65.665 1.00 82.31 435 ALA A CA 1
ATOM 3377 C C . ALA A 1 435 ? 32.468 -4.780 -66.704 1.00 82.31 435 ALA A C 1
ATOM 3379 O O . ALA A 1 435 ? 31.423 -4.732 -67.361 1.00 82.31 435 ALA A O 1
ATOM 3380 N N . GLU A 1 436 ? 33.464 -3.915 -66.901 1.00 73.94 436 GLU A N 1
ATOM 3381 C CA . GLU A 1 436 ? 33.464 -2.998 -68.039 1.00 73.94 436 GLU A CA 1
ATOM 3382 C C . GLU A 1 436 ? 33.518 -3.801 -69.339 1.00 73.94 436 GLU A C 1
ATOM 3384 O O . GLU A 1 436 ? 34.491 -4.494 -69.638 1.00 73.94 436 GLU A O 1
ATOM 3389 N N . THR A 1 437 ? 32.461 -3.703 -70.142 1.00 58.12 437 THR A N 1
ATOM 3390 C CA . THR A 1 437 ? 32.485 -4.268 -71.488 1.00 58.12 437 THR A CA 1
ATOM 3391 C C . THR A 1 437 ? 33.272 -3.312 -72.373 1.00 58.12 437 THR A C 1
ATOM 3393 O O . THR A 1 437 ? 32.771 -2.251 -72.750 1.00 58.12 437 THR A O 1
ATOM 3396 N N . THR A 1 438 ? 34.514 -3.664 -72.719 1.00 44.75 438 THR A N 1
ATOM 3397 C CA . THR A 1 438 ? 35.258 -2.942 -73.754 1.00 44.75 438 THR A CA 1
ATOM 3398 C C . THR A 1 438 ? 34.534 -3.153 -75.077 1.00 44.75 438 THR A C 1
ATOM 3400 O O . THR A 1 438 ? 34.742 -4.143 -75.777 1.00 44.75 438 THR A O 1
ATOM 3403 N N . THR A 1 439 ? 33.663 -2.214 -75.436 1.00 41.38 439 THR A N 1
ATOM 3404 C CA . THR A 1 439 ? 33.190 -2.118 -76.812 1.00 41.38 439 THR A CA 1
ATOM 3405 C C . THR A 1 439 ? 34.368 -1.567 -77.602 1.00 41.38 439 THR A C 1
ATOM 3407 O O . THR A 1 439 ? 34.501 -0.361 -77.791 1.00 41.38 439 THR A O 1
ATOM 3410 N N . ILE A 1 440 ? 35.269 -2.445 -78.055 1.00 41.44 440 ILE A N 1
ATOM 3411 C CA . ILE A 1 440 ? 35.984 -2.137 -79.287 1.00 41.44 440 ILE A CA 1
ATOM 3412 C C . ILE A 1 440 ? 34.855 -1.918 -80.282 1.00 41.44 440 ILE A C 1
ATOM 3414 O O . ILE A 1 440 ? 34.080 -2.838 -80.547 1.00 41.44 440 ILE A O 1
ATOM 3418 N N . ALA A 1 441 ? 34.719 -0.695 -80.788 1.00 40.41 441 ALA A N 1
ATOM 3419 C CA . ALA A 1 441 ? 33.969 -0.454 -82.001 1.00 40.41 441 ALA A CA 1
ATOM 3420 C C . ALA A 1 441 ? 34.681 -1.232 -83.113 1.00 40.41 441 ALA A C 1
ATOM 3422 O O . ALA A 1 441 ? 35.466 -0.691 -83.883 1.00 40.41 441 ALA A O 1
ATOM 3423 N N . THR A 1 442 ? 34.456 -2.543 -83.172 1.00 33.78 442 THR A N 1
ATOM 3424 C CA . THR A 1 442 ? 34.553 -3.255 -84.424 1.00 33.78 442 THR A CA 1
ATOM 3425 C C . THR A 1 442 ? 33.346 -2.739 -85.178 1.00 33.78 442 THR A C 1
ATOM 3427 O O . THR A 1 442 ? 32.221 -3.194 -84.976 1.00 33.78 442 THR A O 1
ATOM 3430 N N . THR A 1 443 ? 33.565 -1.717 -86.002 1.00 36.81 443 THR A N 1
ATOM 3431 C CA . THR A 1 443 ? 32.785 -1.583 -87.219 1.00 36.81 443 THR A CA 1
ATOM 3432 C C . THR A 1 443 ? 32.926 -2.928 -87.913 1.00 36.81 443 THR A C 1
ATOM 3434 O O . THR A 1 443 ? 33.897 -3.202 -88.608 1.00 36.81 443 THR A O 1
ATOM 3437 N N . THR A 1 444 ? 31.998 -3.838 -87.638 1.00 38.06 444 THR A N 1
ATOM 3438 C CA . THR A 1 444 ? 31.732 -4.930 -88.550 1.00 38.06 444 THR A CA 1
ATOM 3439 C C . THR A 1 444 ? 31.368 -4.216 -89.845 1.00 38.06 444 THR A C 1
ATOM 3441 O O . THR A 1 444 ? 30.367 -3.492 -89.862 1.00 38.06 444 THR A O 1
ATOM 3444 N N . PRO A 1 445 ? 32.177 -4.301 -90.922 1.00 41.28 445 PRO A N 1
ATOM 3445 C CA . PRO A 1 445 ? 31.616 -3.976 -92.208 1.00 41.28 445 PRO A CA 1
ATOM 3446 C C . PRO A 1 445 ? 30.474 -4.971 -92.355 1.00 41.28 445 PRO A C 1
ATOM 3448 O O . PRO A 1 445 ? 30.667 -6.186 -92.303 1.00 41.28 445 PRO A O 1
ATOM 3451 N N . MET A 1 446 ? 29.261 -4.445 -92.444 1.00 41.69 446 MET A N 1
ATOM 3452 C CA . MET A 1 446 ? 28.159 -5.183 -93.018 1.00 41.69 446 MET A CA 1
ATOM 3453 C C . MET A 1 446 ? 28.696 -5.645 -94.375 1.00 41.69 446 MET A C 1
ATOM 3455 O O . MET A 1 446 ? 28.943 -4.808 -95.243 1.00 41.69 446 MET A O 1
ATOM 3459 N N . ALA A 1 447 ? 29.043 -6.927 -94.501 1.00 45.62 447 ALA A N 1
ATOM 3460 C CA . ALA A 1 447 ? 29.590 -7.468 -95.732 1.00 45.62 447 ALA A CA 1
ATOM 3461 C C . ALA A 1 447 ? 28.497 -7.319 -96.791 1.00 45.62 447 ALA A C 1
ATOM 3463 O O . ALA A 1 447 ? 27.569 -8.121 -96.862 1.00 45.62 447 ALA A O 1
ATOM 3464 N N . ARG A 1 448 ? 28.557 -6.233 -97.563 1.00 52.78 448 ARG A N 1
ATOM 3465 C CA . ARG A 1 448 ? 27.757 -6.098 -98.768 1.00 52.78 448 ARG A CA 1
ATOM 3466 C C . ARG A 1 448 ? 28.337 -7.076 -99.768 1.00 52.78 448 ARG A C 1
ATOM 3468 O O . ARG A 1 448 ? 29.483 -6.943 -100.194 1.00 52.78 448 ARG A O 1
ATOM 3475 N N . GLN A 1 449 ? 27.542 -8.074 -100.111 1.00 56.97 449 GLN A N 1
ATOM 3476 C CA . GLN A 1 449 ? 27.829 -8.928 -101.240 1.00 56.97 449 GLN A CA 1
ATOM 3477 C C . GLN A 1 449 ? 27.600 -8.087 -102.502 1.00 56.97 449 GLN A C 1
ATOM 3479 O O . GLN A 1 449 ? 26.473 -7.774 -102.858 1.00 56.97 449 GLN A O 1
ATOM 3484 N N . ALA A 1 450 ? 28.689 -7.612 -103.108 1.00 60.09 450 ALA A N 1
ATOM 3485 C CA . ALA A 1 450 ? 28.649 -6.790 -104.321 1.00 60.09 450 ALA A CA 1
ATOM 3486 C C . ALA A 1 450 ? 28.338 -7.619 -105.580 1.00 60.09 450 ALA A C 1
ATOM 3488 O O . ALA A 1 450 ? 27.938 -7.077 -106.613 1.00 60.09 450 ALA A O 1
ATOM 3489 N N . VAL A 1 451 ? 28.563 -8.931 -105.486 1.00 72.06 451 VAL A N 1
ATOM 3490 C CA . VAL A 1 451 ? 28.572 -9.867 -106.602 1.00 72.06 451 VAL A CA 1
ATOM 3491 C C . VAL A 1 451 ? 28.073 -11.237 -106.167 1.00 72.06 451 VAL A C 1
ATOM 3493 O O . VAL A 1 451 ? 28.478 -11.752 -105.121 1.00 72.06 451 VAL A O 1
ATOM 3496 N N . ARG A 1 452 ? 27.240 -11.860 -107.000 1.00 75.19 452 ARG A N 1
ATOM 3497 C CA . ARG A 1 452 ? 26.769 -13.237 -106.808 1.00 75.19 452 ARG A CA 1
ATOM 3498 C C . ARG A 1 452 ? 26.848 -14.032 -108.109 1.00 75.19 452 ARG A C 1
ATOM 3500 O O . ARG A 1 452 ? 27.023 -13.461 -109.181 1.00 75.19 452 ARG A O 1
ATOM 3507 N N . ASN A 1 453 ? 26.702 -15.351 -108.001 1.00 76.31 453 ASN A N 1
ATOM 3508 C CA . ASN A 1 453 ? 26.672 -16.271 -109.143 1.00 76.31 453 ASN A CA 1
ATOM 3509 C C . ASN A 1 453 ? 27.905 -16.154 -110.062 1.00 76.31 453 ASN A C 1
ATOM 3511 O O . ASN A 1 453 ? 27.756 -16.083 -111.278 1.00 76.31 453 ASN A O 1
ATOM 3515 N N . LEU A 1 454 ? 29.119 -16.130 -109.490 1.00 79.62 454 LEU A N 1
ATOM 3516 C CA . LEU A 1 454 ? 30.351 -16.207 -110.282 1.00 79.62 454 LEU A CA 1
ATOM 3517 C C . LEU A 1 454 ? 30.362 -17.516 -111.081 1.00 79.62 454 LEU A C 1
ATOM 3519 O O . LEU A 1 454 ? 30.386 -18.604 -110.501 1.00 79.62 454 LEU A O 1
ATOM 3523 N N . LEU A 1 455 ? 30.365 -17.394 -112.402 1.00 79.25 455 LEU A N 1
ATOM 3524 C CA . LEU A 1 455 ? 30.422 -18.494 -113.346 1.00 79.25 455 LEU A CA 1
ATOM 3525 C C . LEU A 1 455 ? 31.701 -18.381 -114.171 1.00 79.25 455 LEU A C 1
ATOM 3527 O O . LEU A 1 455 ? 32.055 -17.306 -114.657 1.00 79.25 455 LEU A O 1
ATOM 3531 N N . LEU A 1 456 ? 32.375 -19.512 -114.336 1.00 81.38 456 LEU A N 1
ATOM 3532 C CA . LEU A 1 456 ? 33.522 -19.643 -115.220 1.00 81.38 456 LEU A CA 1
ATOM 3533 C C . LEU A 1 456 ? 33.077 -20.406 -116.471 1.00 81.38 456 LEU A C 1
ATOM 3535 O O . LEU A 1 456 ? 32.472 -21.475 -116.356 1.00 81.38 456 LEU A O 1
ATOM 3539 N N . SER A 1 457 ? 33.341 -19.848 -117.649 1.00 78.06 457 SER A N 1
ATOM 3540 C CA . SER A 1 457 ? 32.957 -20.415 -118.946 1.00 78.06 457 SER A CA 1
ATOM 3541 C C . SER A 1 457 ? 34.085 -20.296 -119.974 1.00 78.06 457 SER A C 1
ATOM 3543 O O . SER A 1 457 ? 35.100 -19.643 -119.730 1.00 78.06 457 SER A O 1
ATOM 3545 N N . ASP A 1 458 ? 33.924 -20.984 -121.110 1.00 74.69 458 ASP A N 1
ATOM 3546 C CA . ASP A 1 458 ? 34.841 -20.946 -122.258 1.00 74.69 458 ASP A CA 1
ATOM 3547 C C . ASP A 1 458 ? 36.327 -21.157 -121.896 1.00 74.69 458 ASP A C 1
ATOM 3549 O O . ASP A 1 458 ? 37.230 -20.437 -122.330 1.00 74.69 458 ASP A O 1
ATOM 3553 N N . GLU A 1 459 ? 36.586 -22.196 -121.094 1.00 78.00 459 GLU A N 1
ATOM 3554 C CA . GLU A 1 459 ? 37.936 -22.591 -120.690 1.00 78.00 459 GLU A CA 1
ATOM 3555 C C . GLU A 1 459 ? 38.708 -23.205 -121.872 1.00 78.00 459 GLU A C 1
ATOM 3557 O O . GLU A 1 459 ? 38.346 -24.240 -122.439 1.00 78.00 459 GLU A O 1
ATOM 3562 N N . THR A 1 460 ? 39.817 -22.570 -122.240 1.00 78.88 460 THR A N 1
ATOM 3563 C CA . THR A 1 460 ? 40.794 -23.091 -123.198 1.00 78.88 460 THR A CA 1
ATOM 3564 C C . THR A 1 460 ? 42.136 -23.315 -122.508 1.00 78.88 460 THR A C 1
ATOM 3566 O O . THR A 1 460 ? 42.372 -22.874 -121.389 1.00 78.88 460 THR A O 1
ATOM 3569 N N . THR A 1 461 ? 43.096 -23.932 -123.205 1.00 74.31 461 THR A N 1
ATOM 3570 C CA . THR A 1 461 ? 44.461 -24.117 -122.666 1.00 74.31 461 THR A CA 1
ATOM 3571 C C . THR A 1 461 ? 45.200 -22.815 -122.302 1.00 74.31 461 THR A C 1
ATOM 3573 O O . THR A 1 461 ? 46.296 -22.893 -121.745 1.00 74.31 461 THR A O 1
ATOM 3576 N N . ARG A 1 462 ? 44.666 -21.628 -122.642 1.00 75.44 462 ARG A N 1
ATOM 3577 C CA . ARG A 1 462 ? 45.315 -20.324 -122.402 1.00 75.44 462 ARG A CA 1
ATOM 3578 C C . ARG A 1 462 ? 44.391 -19.213 -121.890 1.00 75.44 462 ARG A C 1
ATOM 3580 O O . ARG A 1 462 ? 44.889 -18.117 -121.654 1.00 75.44 462 ARG A O 1
ATOM 3587 N N . SER A 1 463 ? 43.092 -19.454 -121.741 1.00 77.56 463 SER A N 1
ATOM 3588 C CA . SER A 1 463 ? 42.129 -18.435 -121.311 1.00 77.56 463 SER A CA 1
ATOM 3589 C C . SER A 1 463 ? 40.936 -19.066 -120.610 1.00 77.56 463 SER A C 1
ATOM 3591 O O . SER A 1 463 ? 40.591 -20.210 -120.888 1.00 77.56 463 SER A O 1
ATOM 3593 N N . MET A 1 464 ? 40.288 -18.292 -119.750 1.00 79.81 464 MET A N 1
ATOM 3594 C CA . MET A 1 464 ? 39.019 -18.635 -119.122 1.00 79.81 464 MET A CA 1
ATOM 3595 C C . MET A 1 464 ? 38.222 -17.345 -118.963 1.00 79.81 464 MET A C 1
ATOM 3597 O O . MET A 1 464 ? 38.801 -16.310 -118.630 1.00 79.81 464 MET A O 1
ATOM 3601 N N . GLU A 1 465 ? 36.923 -17.397 -119.222 1.00 82.69 465 GLU A N 1
ATOM 3602 C CA . GLU A 1 465 ? 36.028 -16.262 -119.037 1.00 82.69 465 GLU A CA 1
ATOM 3603 C C . GLU A 1 465 ? 35.353 -16.354 -117.668 1.00 82.69 465 GLU A C 1
ATOM 3605 O O . GLU A 1 465 ? 34.905 -17.424 -117.257 1.00 82.69 465 GLU A O 1
ATOM 3610 N N . ALA A 1 466 ? 35.291 -15.231 -116.953 1.00 82.19 466 ALA A N 1
ATOM 3611 C CA . ALA A 1 466 ? 34.616 -15.121 -115.667 1.00 82.19 466 ALA A CA 1
ATOM 3612 C C . ALA A 1 466 ? 33.474 -14.107 -115.773 1.00 82.19 466 ALA A C 1
ATOM 3614 O O . ALA A 1 466 ? 33.697 -12.964 -116.166 1.00 82.19 466 ALA A O 1
ATOM 3615 N N . SER A 1 467 ? 32.263 -14.520 -115.402 1.00 80.06 467 SER A N 1
ATOM 3616 C CA . SER A 1 467 ? 31.059 -13.684 -115.410 1.00 80.06 467 SER A CA 1
ATOM 3617 C C . SER A 1 467 ? 30.332 -13.766 -114.070 1.00 80.06 467 SER A C 1
ATOM 3619 O O . SER A 1 467 ? 30.429 -14.765 -113.360 1.00 80.06 467 SER A O 1
ATOM 3621 N N . TRP A 1 468 ? 29.632 -12.704 -113.682 1.00 84.31 468 TRP A N 1
ATOM 3622 C CA . TRP A 1 468 ? 28.933 -12.615 -112.399 1.00 84.31 468 TRP A CA 1
ATOM 3623 C C . TRP A 1 468 ? 27.735 -11.667 -112.487 1.00 84.31 468 TRP A C 1
ATOM 3625 O O . TRP A 1 468 ? 27.660 -10.820 -113.377 1.00 84.31 468 TRP A O 1
ATOM 3635 N N . GLU A 1 469 ? 26.807 -11.774 -111.537 1.00 79.44 469 GLU A N 1
ATOM 3636 C CA . GLU A 1 469 ? 25.678 -10.851 -111.403 1.00 79.44 469 GLU A CA 1
ATOM 3637 C C . GLU A 1 469 ? 25.978 -9.737 -110.392 1.00 79.44 469 GLU A C 1
ATOM 3639 O O . GLU A 1 469 ? 26.492 -9.995 -109.300 1.00 79.44 469 GLU A O 1
ATOM 3644 N N . LEU A 1 470 ? 25.606 -8.503 -110.746 1.00 76.12 470 LEU A N 1
ATOM 3645 C CA . LEU A 1 470 ? 25.736 -7.310 -109.905 1.00 76.12 470 LEU A CA 1
ATOM 3646 C C . LEU A 1 470 ? 24.608 -7.278 -108.866 1.00 76.12 470 LEU A C 1
ATOM 3648 O O . LEU A 1 470 ? 23.432 -7.343 -109.229 1.00 76.12 470 LEU A O 1
ATOM 3652 N N . GLU A 1 471 ? 24.953 -7.145 -107.587 1.00 68.69 471 GLU A N 1
ATOM 3653 C CA . GLU A 1 471 ? 23.965 -7.088 -106.499 1.00 68.69 471 GLU A CA 1
ATOM 3654 C C . GLU A 1 471 ? 23.902 -5.707 -105.823 1.00 68.69 471 GLU A C 1
ATOM 3656 O O . GLU A 1 471 ? 22.841 -5.311 -105.339 1.00 68.69 471 GLU A O 1
ATOM 3661 N N . ASP A 1 472 ? 24.983 -4.918 -105.887 1.00 68.94 472 ASP A N 1
ATOM 3662 C CA . ASP A 1 472 ? 25.003 -3.512 -105.462 1.00 68.94 472 ASP A CA 1
ATOM 3663 C C . ASP A 1 472 ? 25.256 -2.574 -106.664 1.00 68.94 472 ASP A C 1
ATOM 3665 O O . ASP A 1 472 ? 26.326 -2.645 -107.273 1.00 68.94 472 ASP A O 1
ATOM 3669 N N . PRO A 1 473 ? 24.314 -1.671 -107.011 1.00 64.88 473 PRO A N 1
ATOM 3670 C CA . PRO A 1 473 ? 24.465 -0.737 -108.128 1.00 64.88 473 PRO A CA 1
ATOM 3671 C C . PRO A 1 473 ? 25.444 0.426 -107.865 1.00 64.88 473 PRO A C 1
ATOM 3673 O O . PRO A 1 473 ? 25.623 1.259 -108.748 1.00 64.88 473 PRO A O 1
ATOM 3676 N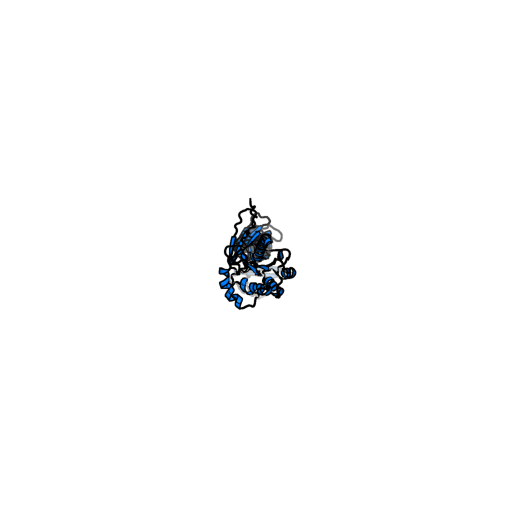 N . HIS A 1 474 ? 26.066 0.511 -106.681 1.00 68.69 474 HIS A N 1
ATOM 3677 C CA . HIS A 1 474 ? 27.015 1.578 -106.312 1.00 68.69 474 HIS A CA 1
ATOM 3678 C C . HIS A 1 474 ? 28.491 1.149 -106.381 1.00 68.69 474 HIS A C 1
ATOM 3680 O O . HIS A 1 474 ? 29.357 1.835 -105.840 1.00 68.69 474 HIS A O 1
ATOM 3686 N N . VAL A 1 475 ? 28.793 0.004 -106.993 1.00 71.06 475 VAL A N 1
ATOM 3687 C CA . VAL A 1 475 ? 30.170 -0.484 -107.143 1.00 71.06 475 VAL A CA 1
ATOM 3688 C C . VAL A 1 475 ? 30.822 0.180 -108.356 1.00 71.06 475 VAL A C 1
ATOM 3690 O O . VAL A 1 475 ? 30.301 0.097 -109.462 1.00 71.06 475 VAL A O 1
ATOM 3693 N N . GLU A 1 476 ? 31.963 0.839 -108.144 1.00 74.00 476 GLU A N 1
ATOM 3694 C CA . GLU A 1 476 ? 32.662 1.621 -109.181 1.00 74.00 476 GLU A CA 1
ATOM 3695 C C . GLU A 1 476 ? 33.709 0.819 -109.971 1.00 74.00 476 GLU A C 1
ATOM 3697 O O . GLU A 1 476 ? 34.118 1.240 -111.048 1.00 74.00 476 GLU A O 1
ATOM 3702 N N . SER A 1 477 ? 34.201 -0.297 -109.423 1.00 74.94 477 SER A N 1
ATOM 3703 C CA . SER A 1 477 ? 35.140 -1.202 -110.099 1.00 74.94 477 SER A CA 1
ATOM 3704 C C . SER A 1 477 ? 35.231 -2.550 -109.380 1.00 74.94 477 SER A C 1
ATOM 3706 O O . SER A 1 477 ? 34.972 -2.656 -108.179 1.00 74.94 477 SER A O 1
ATOM 3708 N N . TYR A 1 478 ? 35.648 -3.575 -110.116 1.00 78.62 478 TYR A N 1
ATOM 3709 C CA . TYR A 1 478 ? 35.882 -4.934 -109.645 1.00 78.62 478 TYR A CA 1
ATOM 3710 C C . TYR A 1 478 ? 37.366 -5.287 -109.727 1.00 78.62 478 TYR A C 1
ATOM 3712 O O . TYR A 1 478 ? 38.106 -4.820 -110.592 1.00 78.62 478 TYR A O 1
ATOM 3720 N N . ARG A 1 479 ? 37.814 -6.155 -108.821 1.00 81.56 479 ARG A N 1
ATOM 3721 C CA . ARG A 1 479 ? 39.151 -6.752 -108.854 1.00 81.56 479 ARG A CA 1
ATOM 3722 C C . ARG A 1 479 ? 38.993 -8.261 -108.907 1.00 81.56 479 ARG A C 1
ATOM 3724 O O . ARG A 1 479 ? 38.437 -8.846 -107.981 1.00 81.56 479 ARG A O 1
ATOM 3731 N N . VAL A 1 480 ? 39.494 -8.874 -109.971 1.00 79.88 480 VAL A N 1
ATOM 3732 C CA . VAL A 1 480 ? 39.516 -10.326 -110.139 1.00 79.88 480 VAL A CA 1
ATOM 3733 C C . VAL A 1 480 ? 40.911 -10.817 -109.779 1.00 79.88 480 VAL A C 1
ATOM 3735 O O . VAL A 1 480 ? 41.902 -10.363 -110.347 1.00 79.88 480 VAL A O 1
ATOM 3738 N N . SER A 1 481 ? 41.001 -11.730 -108.818 1.00 79.25 481 SER A N 1
ATOM 3739 C CA . SER A 1 481 ? 42.254 -12.375 -108.432 1.00 79.25 481 SER A CA 1
ATOM 3740 C C . SER A 1 481 ? 42.182 -13.868 -108.729 1.00 79.25 481 SER A C 1
ATOM 3742 O O . SER A 1 481 ? 41.205 -14.540 -108.399 1.00 79.25 481 SER A O 1
ATOM 3744 N N . PHE A 1 482 ? 43.219 -14.395 -109.373 1.00 78.69 482 PHE A N 1
ATOM 3745 C CA . PHE A 1 482 ? 43.338 -15.819 -109.671 1.00 78.69 482 PHE A CA 1
ATOM 3746 C C . PHE A 1 482 ? 44.748 -16.306 -109.342 1.00 78.69 482 PHE A C 1
ATOM 3748 O O . PHE A 1 482 ? 45.727 -15.558 -109.390 1.00 78.69 482 PHE A O 1
ATOM 3755 N N . ALA A 1 483 ? 44.851 -17.571 -108.950 1.00 76.62 483 ALA A N 1
ATOM 3756 C CA . ALA A 1 483 ? 46.106 -18.180 -108.540 1.00 76.62 483 ALA A CA 1
ATOM 3757 C C . ALA A 1 483 ? 46.215 -19.599 -109.088 1.00 76.62 483 ALA A C 1
ATOM 3759 O O . ALA A 1 483 ? 45.216 -20.312 -109.190 1.00 76.62 483 ALA A O 1
ATOM 3760 N N . ASP A 1 484 ? 47.436 -20.018 -109.418 1.00 71.69 484 ASP A N 1
ATOM 3761 C CA . ASP A 1 484 ? 47.702 -21.426 -109.700 1.00 71.69 484 ASP A CA 1
ATOM 3762 C C . ASP A 1 484 ? 47.825 -22.237 -108.396 1.00 71.69 484 ASP A C 1
ATOM 3764 O O . ASP A 1 484 ? 48.059 -21.699 -107.313 1.00 71.69 484 ASP A O 1
ATOM 3768 N N . LEU A 1 485 ? 47.718 -23.567 -108.488 1.00 68.50 485 LEU A N 1
ATOM 3769 C CA . LEU A 1 485 ? 47.859 -24.474 -107.334 1.00 68.50 485 LEU A CA 1
ATOM 3770 C C . LEU A 1 485 ? 49.265 -24.446 -106.692 1.00 68.50 485 LEU A C 1
ATOM 3772 O O . LEU A 1 485 ? 49.498 -25.121 -105.691 1.00 68.50 485 LEU A O 1
ATOM 3776 N N . ARG A 1 486 ? 50.211 -23.689 -107.266 1.00 71.25 486 ARG A N 1
ATOM 3777 C CA . ARG A 1 486 ? 51.559 -23.448 -106.733 1.00 71.25 486 ARG A CA 1
ATOM 3778 C C . ARG A 1 486 ? 51.676 -22.092 -106.023 1.00 71.25 486 ARG A C 1
ATOM 3780 O O . ARG A 1 486 ? 52.768 -21.747 -105.576 1.00 71.25 486 ARG A O 1
ATOM 3787 N N . GLY A 1 487 ? 50.566 -21.367 -105.866 1.00 58.91 487 GLY A N 1
ATOM 3788 C CA . GLY A 1 487 ? 50.462 -20.157 -105.052 1.00 58.91 487 GLY A CA 1
ATOM 3789 C C . GLY A 1 487 ? 50.944 -18.883 -105.742 1.00 58.91 487 GLY A C 1
ATOM 3790 O O . GLY A 1 487 ? 51.243 -17.902 -105.064 1.00 58.91 487 GLY A O 1
ATOM 3791 N N . LYS A 1 488 ? 51.055 -18.862 -107.077 1.00 61.16 488 LYS A N 1
ATOM 3792 C CA . LYS A 1 488 ? 51.400 -17.634 -107.801 1.00 61.16 488 LYS A CA 1
ATOM 3793 C C . LYS A 1 488 ? 50.130 -16.832 -108.086 1.00 61.16 488 LYS A C 1
ATOM 3795 O O . LYS A 1 488 ? 49.341 -17.208 -108.947 1.00 61.16 488 LYS A O 1
ATOM 3800 N N . HIS A 1 489 ? 49.952 -15.734 -107.355 1.00 71.25 489 HIS A N 1
ATOM 3801 C CA . HIS A 1 489 ? 48.793 -14.850 -107.471 1.00 71.25 489 HIS A CA 1
ATOM 3802 C C . HIS A 1 489 ? 48.965 -13.833 -108.606 1.00 71.25 489 HIS A C 1
ATOM 3804 O O . HIS A 1 489 ? 50.032 -13.230 -108.755 1.00 71.25 489 HIS A O 1
ATOM 3810 N N . GLN A 1 490 ? 47.905 -13.631 -109.383 1.00 71.12 490 GLN A N 1
ATOM 3811 C CA . GLN A 1 490 ? 47.754 -12.530 -110.331 1.00 71.12 490 GLN A CA 1
ATOM 3812 C C . GLN A 1 490 ? 46.421 -11.827 -110.072 1.00 71.12 490 GLN A C 1
ATOM 3814 O O . GLN A 1 490 ? 45.443 -12.451 -109.659 1.00 71.12 490 GLN A O 1
ATOM 3819 N N . GLU A 1 491 ? 46.405 -10.515 -110.284 1.00 78.56 491 GLU A N 1
ATOM 3820 C CA . GLU A 1 491 ? 45.229 -9.674 -110.086 1.00 78.56 491 GLU A CA 1
ATOM 3821 C C . GLU A 1 491 ? 45.017 -8.794 -111.310 1.00 78.56 491 GLU A C 1
ATOM 3823 O O . GLU A 1 491 ? 45.976 -8.250 -111.862 1.00 78.56 491 GLU A O 1
ATOM 3828 N N . GLU A 1 492 ? 43.757 -8.619 -111.687 1.00 75.62 492 GLU A N 1
ATOM 3829 C CA . GLU A 1 492 ? 43.338 -7.738 -112.765 1.00 75.62 492 GLU A CA 1
ATOM 3830 C C . GLU A 1 492 ? 42.159 -6.878 -112.296 1.00 75.62 492 GLU A C 1
ATOM 3832 O O . GLU A 1 492 ? 41.249 -7.355 -111.612 1.00 75.62 492 GLU A O 1
ATOM 3837 N N . SER A 1 493 ? 42.196 -5.585 -112.619 1.00 75.25 493 SER A N 1
ATOM 3838 C CA . SER A 1 493 ? 41.117 -4.652 -112.291 1.00 75.25 493 SER A CA 1
ATOM 3839 C C . SER A 1 493 ? 40.196 -4.491 -113.494 1.00 75.25 493 SER A C 1
ATOM 3841 O O . SER A 1 493 ? 40.659 -4.146 -114.579 1.00 75.25 493 SER A O 1
ATOM 3843 N N . VAL A 1 494 ? 38.899 -4.693 -113.280 1.00 73.50 494 VAL A N 1
ATOM 3844 C CA . VAL A 1 494 ? 37.841 -4.561 -114.283 1.00 73.50 494 VAL A CA 1
ATOM 3845 C C . VAL A 1 494 ? 36.901 -3.463 -113.806 1.00 73.50 494 VAL A C 1
ATOM 3847 O O . VAL A 1 494 ? 36.224 -3.625 -112.797 1.00 73.50 494 VAL A O 1
ATOM 3850 N N . SER A 1 495 ? 36.917 -2.318 -114.478 1.00 66.12 495 SER A N 1
ATOM 3851 C CA . SER A 1 495 ? 36.033 -1.185 -114.177 1.00 66.12 495 SER A CA 1
ATOM 3852 C C . SER A 1 495 ? 34.659 -1.360 -114.797 1.00 66.12 495 SER A C 1
ATOM 3854 O O . SER A 1 495 ? 34.642 -1.634 -116.021 1.00 66.12 495 SER A O 1
#

Sequence (495 aa):
MKASADQFVCHTEAIADIVILVDGSWSIGRLNFRLVRMFLENLIDAFDVGIDKTRIGLALTYILENCFKQESGSRVGIPKIGILITDGKSQDDVIPPAESLRNAGIELFAIGVKNADENELLSIASEPDTTHVYNVADFNVMSSIVQSLTKIVCEQVEQQDKDIKQLTALQLLDVTHSTMKARWDRVDGVSGYMLLYAPLIDDGDLEEKEVKVSEAVTELELDGLTPRTEYTVTVYAVYGEEASDPITNQKSTLPLSAPTNLQFSDITHNSAHIHWDPVPKKVKGYRIMWVKTDGLFTQEVEVGPDNSYDLSELTSLMEYSVAIVALYTEGQSEALTDGFTTTPVPGPLHLRTNNVGTDSFQVSWDHSANDIILYRLSWAPFTGGVTKEVILSGIDNKYKLSGLSSSTDYEVMLTAVFKDESESDTVSVLETTWAETTTIATTTPMARQAVRNLLLSDETTRSMEASWELEDPHVESYRVSFADLRGKHQEESVS